Protein AF-A0A7K4FB16-F1 (afdb_monomer_lite)

pLDDT: mean 86.07, std 10.75, range [30.86, 97.06]

Foldseek 3Di:
DPPDDCCVPQQQVQQVPDDWQVDKGKDAWAQDVVVVRATWIKIKHFQAPLRDRHHDTDGMDIDIDRQAVPQLVVQVPPDDDPVFPVQKKKFKAAPQQQTCHIPVPCHRVDRDDFPCVNVCLVDQWDWDWGDDPNKIKIKTWHFDPADPPGHDNRMIIIMIGTDDNPPPPDPPPDDPVVVLVVVLVVLVVVLVVLVVVLVVLLVVLVVLLVVLVVLCVVLVVVPPVSPVSNVVSVVSNVVSVVSVVVSVVVNVVSVVVSVVVVVVSVVVVLVVVQVLQLVLQQVLLQVVQVVVVVVLVVQLVVLLDPLLLCCLPVVDPVSQVSVLVVQLVVCVSVVQFPKKFKFWLCFATSHMNDPVDPDGGCNPPPLSVVVVVDPPDFKDKDWDWDDDPPDTQIKIKIKGFRARNSDPVHDGTIMMITIGRPVVVSVSSLVPSPDDPVFNQAKKKWKAFLVRHTPDIDDHPDDWPCVVVVVVQPPDQWGWDWDDTDPFIKIKTKHFFPHDPPGHRRMMMIMITTD

Structure (mmCIF, N/CA/C/O backbone):
data_AF-A0A7K4FB16-F1
#
_entry.id   AF-A0A7K4FB16-F1
#
loop_
_atom_site.group_PDB
_atom_site.id
_atom_site.type_symbol
_atom_site.label_atom_id
_atom_site.label_alt_id
_atom_site.label_comp_id
_atom_site.label_asym_id
_atom_site.label_entity_id
_atom_site.label_seq_id
_atom_site.pdbx_PDB_ins_code
_atom_site.Cartn_x
_atom_site.Cartn_y
_atom_site.Cartn_z
_atom_site.occupancy
_atom_site.B_iso_or_equiv
_atom_site.auth_seq_id
_atom_site.auth_comp_id
_atom_site.auth_asym_id
_atom_site.auth_atom_id
_atom_site.pdbx_PDB_model_num
ATOM 1 N N . LEU A 1 1 ? -30.052 -12.651 8.207 1.00 77.06 1 LEU A N 1
ATOM 2 C CA . LEU A 1 1 ? -29.324 -13.873 8.640 1.00 77.06 1 LEU A CA 1
ATOM 3 C C . LEU A 1 1 ? -29.879 -14.492 9.932 1.00 77.06 1 LEU A C 1
ATOM 5 O O . LEU A 1 1 ? -29.670 -15.680 10.139 1.00 77.06 1 LEU A O 1
ATOM 9 N N . THR A 1 2 ? -30.580 -13.729 10.778 1.00 86.44 2 THR A N 1
ATOM 10 C CA . THR A 1 2 ? -31.079 -14.144 12.103 1.00 86.44 2 THR A CA 1
ATOM 11 C C . THR A 1 2 ? -31.847 -15.470 12.105 1.00 86.44 2 THR A C 1
ATOM 13 O O . THR A 1 2 ? -32.684 -15.702 11.234 1.00 86.44 2 THR A O 1
ATOM 16 N N . GLY A 1 3 ? -31.566 -16.325 13.096 1.00 85.88 3 GLY A N 1
ATOM 17 C CA . GLY A 1 3 ? -32.262 -17.599 13.323 1.00 85.88 3 GLY A CA 1
ATOM 18 C C . GLY A 1 3 ? -31.822 -18.768 12.432 1.00 85.88 3 GLY A C 1
ATOM 19 O O . GLY A 1 3 ? -32.400 -19.846 12.526 1.00 85.88 3 GLY A O 1
ATOM 20 N N . ARG A 1 4 ? -30.820 -18.581 11.563 1.00 85.69 4 ARG A N 1
ATOM 21 C CA . ARG A 1 4 ? -30.286 -19.640 10.690 1.00 85.69 4 ARG A CA 1
ATOM 22 C C . ARG A 1 4 ? -29.126 -20.384 11.353 1.00 85.69 4 ARG A C 1
ATOM 24 O O . ARG A 1 4 ? -28.373 -19.798 12.125 1.00 85.69 4 ARG A O 1
ATOM 31 N N . ASN A 1 5 ? -28.967 -21.660 11.004 1.00 88.62 5 ASN A N 1
ATOM 32 C CA . ASN A 1 5 ? -27.821 -22.468 11.410 1.00 88.62 5 ASN A CA 1
ATOM 33 C C . ASN A 1 5 ? -26.675 -22.309 10.392 1.00 88.62 5 ASN A C 1
ATOM 35 O O . ASN A 1 5 ? -26.909 -22.407 9.188 1.00 88.62 5 ASN A O 1
ATOM 39 N N . PHE A 1 6 ? -25.464 -22.056 10.888 1.00 89.50 6 PHE A N 1
ATOM 40 C CA . PHE A 1 6 ? -24.240 -21.926 10.095 1.00 89.50 6 PHE A CA 1
ATOM 41 C C . PHE A 1 6 ? -23.129 -22.892 10.537 1.00 89.50 6 PHE A C 1
ATOM 43 O O . PHE A 1 6 ? -21.990 -22.737 10.110 1.00 89.50 6 PHE A O 1
ATOM 50 N N . SER A 1 7 ? -23.433 -23.888 11.376 1.00 90.69 7 SER A N 1
ATOM 51 C CA . SER A 1 7 ? -22.437 -24.820 11.921 1.00 90.69 7 SER A CA 1
ATOM 52 C C . SER A 1 7 ? -21.721 -25.652 10.851 1.00 90.69 7 SER A C 1
ATOM 54 O O . SER A 1 7 ? -20.629 -26.155 11.092 1.00 90.69 7 SER A O 1
ATOM 56 N N . ASP A 1 8 ? -22.358 -25.817 9.688 1.00 90.38 8 ASP A N 1
ATOM 57 C CA . ASP A 1 8 ? -21.861 -26.534 8.512 1.00 90.38 8 ASP A CA 1
ATOM 58 C C . ASP A 1 8 ? -21.022 -25.658 7.568 1.00 90.38 8 ASP A C 1
ATOM 60 O O . ASP A 1 8 ? -20.480 -26.167 6.588 1.00 90.38 8 ASP A O 1
ATOM 64 N N . LYS A 1 9 ? -20.952 -24.338 7.795 1.00 90.56 9 LYS A N 1
ATOM 65 C CA . LYS A 1 9 ? -20.259 -23.443 6.863 1.00 90.56 9 LYS A CA 1
ATOM 66 C C . LYS A 1 9 ? -18.747 -23.519 7.021 1.00 90.56 9 LYS A C 1
ATOM 68 O O . LYS A 1 9 ? -18.275 -23.560 8.158 1.00 90.56 9 LYS A O 1
ATOM 73 N N . PRO A 1 10 ? -17.980 -23.433 5.914 1.00 91.06 10 PRO A N 1
ATOM 74 C CA . PRO A 1 10 ? -16.531 -23.574 5.985 1.00 91.06 10 PRO A CA 1
ATOM 75 C C . PRO A 1 10 ? -15.879 -22.532 6.895 1.00 91.06 10 PRO A C 1
ATOM 77 O O . PRO A 1 10 ? -15.011 -22.896 7.681 1.00 91.06 10 PRO A O 1
ATOM 80 N N . TRP A 1 11 ? -16.340 -21.274 6.888 1.00 91.12 11 TRP A N 1
ATOM 81 C CA . TRP A 1 11 ? -15.855 -20.259 7.834 1.00 91.12 11 TRP A CA 1
ATOM 82 C C . TRP A 1 11 ? -16.125 -20.638 9.300 1.00 91.12 11 TRP A C 1
ATOM 84 O O . TRP A 1 11 ? -15.242 -20.505 10.140 1.00 91.12 11 TRP A O 1
ATOM 94 N N . PHE A 1 12 ? -17.303 -21.183 9.624 1.00 93.38 12 PHE A N 1
ATOM 95 C CA . PHE A 1 12 ? -17.638 -21.574 10.996 1.00 93.38 12 PHE A CA 1
ATOM 96 C C . PHE A 1 12 ? -16.756 -22.734 11.461 1.00 93.38 12 PHE A C 1
ATOM 98 O O . PHE A 1 12 ? -16.162 -22.685 12.538 1.00 93.38 12 PHE A O 1
ATOM 105 N N . THR A 1 13 ? -16.639 -23.773 10.632 1.00 93.56 13 THR A N 1
ATOM 106 C CA . THR A 1 13 ? -15.775 -24.923 10.915 1.00 93.56 13 THR A CA 1
ATOM 107 C C . THR A 1 13 ? -14.305 -24.504 10.993 1.00 93.56 13 THR A C 1
ATOM 109 O O . THR A 1 13 ? -13.585 -24.967 11.875 1.00 93.56 13 THR A O 1
ATOM 112 N N . SER A 1 14 ? -13.865 -23.587 10.125 1.00 91.88 14 SER A N 1
ATOM 113 C CA . SER A 1 14 ? -12.512 -23.022 10.136 1.00 91.88 14 SER A CA 1
ATOM 114 C C . SER A 1 14 ? -12.213 -22.317 11.458 1.00 91.88 14 SER A C 1
ATOM 116 O O . SER A 1 14 ? -11.193 -22.625 12.070 1.00 91.88 14 SER A O 1
ATOM 118 N N . ALA A 1 15 ? -13.120 -21.461 11.947 1.00 93.00 15 ALA A N 1
ATOM 119 C CA . ALA A 1 15 ? -12.976 -20.829 13.256 1.00 93.00 15 ALA A CA 1
ATOM 120 C C . ALA A 1 15 ? -12.945 -21.855 14.391 1.00 93.00 15 ALA A C 1
ATOM 122 O O . ALA A 1 15 ? -12.090 -21.768 15.259 1.00 93.00 15 ALA A O 1
ATOM 123 N N . MET A 1 16 ? -13.831 -22.855 14.395 1.00 93.06 16 MET A N 1
ATOM 124 C CA . MET A 1 16 ? -13.853 -23.869 15.460 1.00 93.06 16 MET A CA 1
ATOM 125 C C . MET A 1 16 ? -12.571 -24.716 15.514 1.00 93.06 16 MET A C 1
ATOM 127 O O . MET A 1 16 ? -12.172 -25.140 16.599 1.00 93.06 16 MET A O 1
ATOM 131 N N . ASN A 1 17 ? -11.909 -24.910 14.372 1.00 92.94 17 ASN A N 1
ATOM 132 C CA . ASN A 1 17 ? -10.675 -25.685 14.245 1.00 92.94 17 ASN A CA 1
ATOM 133 C C . ASN A 1 17 ? -9.395 -24.909 14.600 1.00 92.94 17 ASN A C 1
ATOM 135 O O . ASN A 1 17 ? -8.312 -25.498 14.566 1.00 92.94 17 ASN A O 1
ATOM 139 N N . THR A 1 18 ? -9.478 -23.615 14.929 1.00 90.69 18 THR A N 1
ATOM 140 C CA . THR A 1 18 ? -8.297 -22.857 15.370 1.00 90.69 18 THR A CA 1
ATOM 141 C C . THR A 1 18 ? -7.729 -23.408 16.680 1.00 90.69 18 THR A C 1
ATOM 143 O O . THR A 1 18 ? -8.445 -24.061 17.449 1.00 90.69 18 THR A O 1
ATOM 146 N N . LYS A 1 19 ? -6.437 -23.180 16.955 1.00 83.56 19 LYS A N 1
ATOM 147 C CA . LYS A 1 19 ? -5.761 -23.815 18.099 1.00 83.56 19 LYS A CA 1
ATOM 148 C C . LYS A 1 19 ? -5.986 -23.062 19.404 1.00 83.56 19 LYS A C 1
ATOM 150 O O . LYS A 1 19 ? -6.222 -23.703 20.424 1.00 83.56 19 LYS A O 1
ATOM 155 N N . ASN A 1 20 ? -5.933 -21.735 19.365 1.00 79.50 20 ASN A N 1
ATOM 156 C CA . ASN A 1 20 ? -6.136 -20.859 20.522 1.00 79.50 20 ASN A CA 1
ATOM 157 C C . ASN A 1 20 ? -7.326 -19.899 20.278 1.00 79.50 20 ASN A C 1
ATOM 159 O O . ASN A 1 20 ? -7.962 -19.946 19.219 1.00 79.50 20 ASN A O 1
ATOM 163 N N . GLY A 1 21 ? -7.677 -19.092 21.284 1.00 74.94 21 GLY A N 1
ATOM 164 C CA . GLY A 1 21 ? -8.766 -18.109 21.198 1.00 74.94 21 GLY A CA 1
ATOM 165 C C . GLY A 1 21 ? -8.407 -16.812 20.463 1.00 74.94 21 GLY A C 1
ATOM 166 O O . GLY A 1 21 ? -9.287 -15.989 20.227 1.00 74.94 21 GLY A O 1
ATOM 167 N N . GLU A 1 22 ? -7.136 -16.634 20.097 1.00 76.69 22 GLU A N 1
ATOM 168 C CA . GLU A 1 22 ? -6.610 -15.445 19.408 1.00 76.69 22 GLU A CA 1
ATOM 169 C C . GLU A 1 22 ? -6.481 -15.655 17.886 1.00 76.69 22 GLU A C 1
ATOM 171 O O . GLU A 1 22 ? -6.414 -14.701 17.113 1.00 76.69 22 GLU A O 1
ATOM 176 N N . ASP A 1 23 ? -6.487 -16.910 17.444 1.00 84.00 23 ASP A N 1
ATOM 177 C CA . ASP A 1 23 ? -6.458 -17.320 16.047 1.00 84.00 23 ASP A CA 1
ATOM 178 C C . ASP A 1 23 ? -7.802 -17.040 15.346 1.00 84.00 23 ASP A C 1
ATOM 180 O O . ASP A 1 23 ? -8.890 -17.169 15.920 1.00 84.00 23 ASP A O 1
ATOM 184 N N . TYR A 1 24 ? -7.735 -16.785 14.039 1.00 87.12 24 TYR A N 1
ATOM 185 C CA . TYR A 1 24 ? -8.906 -16.630 13.177 1.00 87.12 24 TYR A CA 1
ATOM 186 C C . TYR A 1 24 ? -8.974 -17.714 12.093 1.00 87.12 24 TYR A C 1
ATOM 188 O O . TYR A 1 24 ? -7.969 -18.197 11.572 1.00 87.12 24 TYR A O 1
ATOM 196 N N . GLY A 1 25 ? -10.200 -18.084 11.735 1.00 86.12 25 GLY A N 1
ATOM 197 C CA . GLY A 1 25 ? -10.534 -18.862 10.551 1.00 86.12 25 GLY A CA 1
ATOM 198 C C . GLY A 1 25 ? -10.956 -17.960 9.393 1.00 86.12 25 GLY A C 1
ATOM 199 O O . GLY A 1 25 ? -11.365 -16.812 9.581 1.00 86.12 25 GLY A O 1
ATOM 200 N N . SER A 1 26 ? -10.895 -18.479 8.172 1.00 86.19 26 SER A N 1
ATOM 201 C CA . SER A 1 26 ? -11.375 -17.760 6.988 1.00 86.19 26 SER A CA 1
ATOM 202 C C . SER A 1 26 ? -11.787 -18.713 5.877 1.00 86.19 26 SER A C 1
ATOM 204 O O . SER A 1 26 ? -11.144 -19.740 5.655 1.00 86.19 26 SER A O 1
ATOM 206 N N . ASP A 1 27 ? -12.803 -18.334 5.109 1.00 87.12 27 ASP A N 1
ATOM 207 C CA . ASP A 1 27 ? -13.211 -19.051 3.894 1.00 87.12 27 ASP A CA 1
ATOM 208 C C . ASP A 1 27 ? -12.594 -18.425 2.630 1.00 87.12 27 ASP A C 1
ATOM 210 O O . ASP A 1 27 ? -11.933 -17.386 2.706 1.00 87.12 27 ASP A O 1
ATOM 214 N N . THR A 1 28 ? -12.710 -19.086 1.482 1.00 88.00 28 THR A N 1
ATOM 215 C CA . THR A 1 28 ? -12.391 -18.498 0.173 1.00 88.00 28 THR A CA 1
ATOM 216 C C . THR A 1 28 ? -13.577 -17.692 -0.365 1.00 88.00 28 THR A C 1
ATOM 218 O O . THR A 1 28 ? -14.669 -17.700 0.213 1.00 88.00 28 THR A O 1
ATOM 221 N N . VAL A 1 29 ? -13.362 -16.975 -1.467 1.00 91.38 29 VAL A N 1
ATOM 222 C CA . VAL A 1 29 ? -14.423 -16.248 -2.167 1.00 91.38 29 VAL A CA 1
ATOM 223 C C . VAL A 1 29 ? -15.459 -17.246 -2.672 1.00 91.38 29 VAL A C 1
ATOM 225 O O . VAL A 1 29 ? -15.127 -18.201 -3.369 1.00 91.38 29 VAL A O 1
ATOM 228 N N . HIS A 1 30 ? -16.721 -17.026 -2.323 1.00 90.25 30 HIS A N 1
ATOM 229 C CA . HIS A 1 30 ? -17.837 -17.866 -2.744 1.00 90.25 30 HIS A CA 1
ATOM 230 C C . HIS A 1 30 ? -19.112 -17.037 -2.883 1.00 90.25 30 HIS A C 1
ATOM 232 O O . HIS A 1 30 ? -19.241 -15.955 -2.307 1.00 90.25 30 HIS A O 1
ATOM 238 N N . LYS A 1 31 ? -20.083 -17.562 -3.633 1.00 90.62 31 LYS A N 1
ATOM 239 C CA . LYS A 1 31 ? -21.438 -17.008 -3.634 1.00 90.62 31 LYS A CA 1
ATOM 240 C C . LYS A 1 31 ? -22.186 -17.450 -2.391 1.00 90.62 31 LYS A C 1
ATOM 242 O O . LYS A 1 31 ? -22.165 -18.629 -2.032 1.00 90.62 31 LYS A O 1
ATOM 247 N N . SER A 1 32 ? -22.873 -16.512 -1.752 1.00 86.38 32 SER A N 1
ATOM 248 C CA . SER A 1 32 ? -23.664 -16.806 -0.564 1.00 86.38 32 SER A CA 1
ATOM 249 C C . SER A 1 32 ? -25.129 -16.407 -0.761 1.00 86.38 32 SER A C 1
ATOM 251 O O . SER A 1 32 ? -25.460 -15.217 -0.760 1.00 86.38 32 SER A O 1
ATOM 253 N N . PRO A 1 33 ? -26.062 -17.381 -0.801 1.00 82.75 33 PRO A N 1
ATOM 254 C CA . PRO A 1 33 ? -27.503 -17.104 -0.834 1.00 82.75 33 PRO A CA 1
ATOM 255 C C . PRO A 1 33 ? -27.990 -16.281 0.367 1.00 82.75 33 PRO A C 1
ATOM 257 O O . PRO A 1 33 ? -29.095 -15.741 0.377 1.00 82.75 33 PRO A O 1
ATOM 260 N N . ALA A 1 34 ? -27.182 -16.209 1.425 1.00 78.50 34 ALA A N 1
ATOM 261 C CA . ALA A 1 34 ? -27.495 -15.484 2.642 1.00 78.50 34 ALA A CA 1
ATOM 262 C C . ALA A 1 34 ? -27.416 -13.950 2.467 1.00 78.50 34 ALA A C 1
ATOM 264 O O . ALA A 1 34 ? -27.992 -13.227 3.282 1.00 78.50 34 ALA A O 1
ATOM 265 N N . ILE A 1 35 ? -26.758 -13.478 1.401 1.00 80.81 35 ILE A N 1
ATOM 266 C CA . ILE A 1 35 ? -26.548 -12.064 1.052 1.00 80.81 35 ILE A CA 1
ATOM 267 C C . ILE A 1 35 ? -26.919 -11.786 -0.417 1.00 80.81 35 ILE A C 1
ATOM 269 O O . ILE A 1 35 ? -26.174 -11.147 -1.149 1.00 80.81 35 ILE A O 1
ATOM 273 N N . ASN A 1 36 ? -28.081 -12.273 -0.856 1.00 84.31 36 ASN A N 1
ATOM 274 C CA . ASN A 1 36 ? -28.592 -12.086 -2.223 1.00 84.31 36 ASN A CA 1
ATOM 275 C C . ASN A 1 36 ? -27.724 -12.723 -3.327 1.00 84.31 36 ASN A C 1
ATOM 277 O O . ASN A 1 36 ? -27.697 -12.219 -4.444 1.00 84.31 36 ASN A O 1
ATOM 281 N N . ASP A 1 37 ? -27.054 -13.840 -3.021 1.00 85.62 37 ASP A N 1
ATOM 282 C CA . ASP A 1 37 ? -26.210 -14.596 -3.966 1.00 85.62 37 ASP A CA 1
ATOM 283 C C . ASP A 1 37 ? -24.993 -13.815 -4.500 1.00 85.62 37 ASP A C 1
ATOM 285 O O . ASP A 1 37 ? -24.435 -14.137 -5.550 1.00 85.62 37 ASP A O 1
ATOM 289 N N . ASP A 1 38 ? -24.560 -12.795 -3.753 1.00 89.69 38 ASP A N 1
ATOM 290 C CA . ASP A 1 38 ? -23.361 -12.021 -4.066 1.00 89.69 38 ASP A CA 1
ATOM 291 C C . ASP A 1 38 ? -22.076 -12.751 -3.630 1.00 89.69 38 ASP A C 1
ATOM 293 O O . ASP A 1 38 ? -22.099 -13.680 -2.807 1.00 89.69 38 ASP A O 1
ATOM 297 N N . PHE A 1 39 ? -20.942 -12.324 -4.190 1.00 92.50 39 PHE A N 1
ATOM 298 C CA . PHE A 1 39 ? -19.626 -12.849 -3.847 1.00 92.50 39 PHE A CA 1
ATOM 299 C C . PHE A 1 39 ? -19.152 -12.282 -2.515 1.00 92.50 39 PHE A C 1
ATOM 301 O O . PHE A 1 39 ? -19.060 -11.067 -2.315 1.00 92.50 39 PHE A O 1
ATOM 308 N N . THR A 1 40 ? -18.785 -13.182 -1.614 1.00 91.81 40 THR A N 1
ATOM 309 C CA . THR A 1 40 ? -18.302 -12.838 -0.285 1.00 91.81 40 THR A CA 1
ATOM 310 C C . THR A 1 40 ? -17.118 -13.683 0.119 1.00 91.81 40 THR A C 1
ATOM 312 O O . THR A 1 40 ? -16.870 -14.762 -0.415 1.00 91.81 40 THR A O 1
ATOM 315 N N . MET A 1 41 ? -16.401 -13.164 1.100 1.00 91.31 41 MET A N 1
ATOM 316 C CA . MET A 1 41 ? -15.412 -13.882 1.871 1.00 91.31 41 MET A CA 1
ATOM 317 C C . MET A 1 41 ? -15.715 -13.616 3.343 1.00 91.31 41 MET A C 1
ATOM 319 O O . MET A 1 41 ? -16.107 -12.505 3.708 1.00 91.31 41 MET A O 1
ATOM 323 N N . VAL A 1 42 ? -15.564 -14.634 4.186 1.00 91.31 42 VAL A N 1
ATOM 324 C CA . VAL A 1 42 ? -15.877 -14.524 5.613 1.00 91.31 42 VAL A CA 1
ATOM 325 C C . VAL A 1 42 ? -14.622 -14.789 6.425 1.00 91.31 42 VAL A C 1
ATOM 327 O O . VAL A 1 42 ? -14.028 -15.863 6.315 1.00 91.31 42 VAL A O 1
ATOM 330 N N . PHE A 1 43 ? -14.252 -13.813 7.251 1.00 91.12 43 PHE A N 1
ATOM 331 C CA . PHE A 1 43 ? -13.309 -14.003 8.350 1.00 91.12 43 PHE A CA 1
ATOM 332 C C . PHE A 1 43 ? -14.083 -14.351 9.606 1.00 91.12 43 PHE A C 1
ATOM 334 O O . PHE A 1 43 ? -15.211 -13.899 9.791 1.00 91.12 43 PHE A O 1
ATOM 341 N N . SER A 1 44 ? -13.503 -15.170 10.470 1.00 93.19 44 SER A N 1
ATOM 342 C CA . SER A 1 44 ? -14.234 -15.680 11.621 1.00 93.19 44 SER A CA 1
ATOM 343 C C . SER A 1 44 ? -13.327 -15.975 12.799 1.00 93.19 44 SER A C 1
ATOM 345 O O . SER A 1 44 ? -12.196 -16.404 12.613 1.00 93.19 44 SER A O 1
ATOM 347 N N . CYS A 1 45 ? -13.827 -15.774 14.011 1.00 92.31 45 CYS A N 1
ATOM 348 C CA . CYS A 1 45 ? -13.102 -16.074 15.241 1.00 92.31 45 CYS A CA 1
ATOM 349 C C . CYS A 1 45 ? -14.041 -16.670 16.290 1.00 92.31 45 CYS A C 1
ATOM 351 O O . CYS A 1 45 ? -15.268 -16.524 16.224 1.00 92.31 45 CYS A O 1
ATOM 353 N N . LYS A 1 46 ? -13.459 -17.370 17.263 1.00 92.88 46 LYS A N 1
ATOM 354 C CA . LYS A 1 46 ? -14.202 -17.902 18.403 1.00 92.88 46 LYS A CA 1
ATOM 355 C C . LYS A 1 46 ? -14.614 -16.755 19.324 1.00 92.88 46 LYS A C 1
ATOM 357 O O . LYS A 1 46 ? -13.848 -15.837 19.589 1.00 92.88 46 LYS A O 1
ATOM 362 N N . LEU A 1 47 ? -15.837 -16.827 19.833 1.00 91.38 47 LEU A N 1
ATOM 363 C CA . LEU A 1 47 ? -16.309 -15.977 20.919 1.00 91.38 47 LEU A CA 1
ATOM 364 C C . LEU A 1 47 ? -16.147 -16.734 22.225 1.00 91.38 47 LEU A C 1
ATOM 366 O O . LEU A 1 47 ? -16.627 -17.862 22.340 1.00 91.38 47 LEU A O 1
ATOM 370 N N . HIS A 1 48 ? -15.521 -16.097 23.204 1.00 89.44 48 HIS A N 1
ATOM 371 C CA . HIS A 1 48 ? -15.256 -16.676 24.514 1.00 89.44 48 HIS A CA 1
ATOM 372 C C . HIS A 1 48 ? -16.043 -15.947 25.609 1.00 89.44 48 HIS A C 1
ATOM 374 O O . HIS A 1 48 ? -16.397 -14.772 25.464 1.00 89.44 48 HIS A O 1
ATOM 380 N N . GLU A 1 49 ? -16.352 -16.646 26.703 1.00 89.75 49 GLU A N 1
ATOM 381 C CA . GLU A 1 49 ? -17.008 -16.040 27.868 1.00 89.75 49 GLU A CA 1
ATOM 382 C C . GLU A 1 49 ? -16.248 -14.801 28.353 1.00 89.75 49 GLU A C 1
ATOM 384 O O . GLU A 1 49 ? -15.022 -14.793 28.424 1.00 89.75 49 GLU A O 1
ATOM 389 N N . SER A 1 50 ? -16.988 -13.742 28.693 1.00 80.12 50 SER A N 1
ATOM 390 C CA . SER A 1 50 ? -16.429 -12.464 29.163 1.00 80.12 50 SER A CA 1
ATOM 391 C C . SER A 1 50 ? -15.443 -11.779 28.199 1.00 80.12 50 SER A C 1
ATOM 393 O O . SER A 1 50 ? -14.800 -10.816 28.600 1.00 80.12 50 SER A O 1
ATOM 395 N N . GLY A 1 51 ? -15.326 -12.237 26.945 1.00 77.50 51 GLY A N 1
ATOM 396 C CA . GLY A 1 51 ? -14.367 -11.696 25.978 1.00 77.50 51 GLY A CA 1
ATOM 397 C C . GLY A 1 51 ? -12.907 -12.080 26.246 1.00 77.50 51 GLY A C 1
ATOM 398 O O . GLY A 1 51 ? -12.023 -11.412 25.721 1.00 77.50 51 GLY A O 1
ATOM 399 N N . ASP A 1 52 ? -12.670 -13.118 27.052 1.00 80.44 52 ASP A N 1
ATOM 400 C CA . ASP A 1 52 ? -11.344 -13.620 27.428 1.00 80.44 52 ASP A CA 1
ATOM 401 C C . ASP A 1 52 ? -10.975 -14.851 26.570 1.00 80.44 52 ASP A C 1
ATOM 403 O O . ASP A 1 52 ? -11.646 -15.881 26.705 1.00 80.44 52 ASP A O 1
ATOM 407 N N . PRO A 1 53 ? -9.946 -14.780 25.699 1.00 82.56 53 PRO A N 1
ATOM 408 C CA . PRO A 1 53 ? -9.551 -15.868 24.792 1.00 82.56 53 PRO A CA 1
ATOM 409 C C . PRO A 1 53 ? -9.227 -17.208 25.472 1.00 82.56 53 PRO A C 1
ATOM 411 O O . PRO A 1 53 ? -9.313 -18.255 24.828 1.00 82.56 53 PRO A O 1
ATOM 414 N N . GLU A 1 54 ? -8.902 -17.203 26.767 1.00 84.44 54 GLU A N 1
ATOM 415 C CA . GLU A 1 54 ? -8.564 -18.411 27.532 1.00 84.44 54 GLU A CA 1
ATOM 416 C C . GLU A 1 54 ? -9.799 -19.108 28.129 1.00 84.44 54 GLU A C 1
ATOM 418 O O . GLU A 1 54 ? -9.726 -20.240 28.619 1.00 84.44 54 GLU A O 1
ATOM 423 N N . LYS A 1 55 ? -10.968 -18.454 28.096 1.00 89.12 55 LYS A N 1
ATOM 424 C CA . LYS A 1 55 ? -12.213 -19.003 28.650 1.00 89.12 55 LYS A CA 1
ATOM 425 C C . LYS A 1 55 ? -12.956 -19.897 27.664 1.00 89.12 55 LYS A C 1
ATOM 427 O O . LYS A 1 55 ? -12.557 -20.125 26.525 1.00 89.12 55 LYS A O 1
ATOM 432 N N . ARG A 1 56 ? -14.085 -20.445 28.115 1.00 93.19 56 ARG A N 1
ATOM 433 C CA . ARG A 1 56 ? -14.936 -21.334 27.322 1.00 93.19 56 ARG A CA 1
ATOM 434 C C . ARG A 1 56 ? -15.465 -20.632 26.068 1.00 93.19 56 ARG A C 1
ATOM 436 O O . ARG A 1 56 ? -15.985 -19.521 26.143 1.00 93.19 56 ARG A O 1
ATOM 443 N N . VAL A 1 57 ? -15.426 -21.337 24.937 1.00 93.44 57 VAL A N 1
ATOM 444 C CA . VAL A 1 57 ? -16.049 -20.900 23.679 1.00 93.44 57 VAL A CA 1
ATOM 445 C C . VAL A 1 57 ? -17.577 -20.929 23.810 1.00 93.44 57 VAL A C 1
ATOM 447 O O . VAL A 1 57 ? -18.164 -21.938 24.213 1.00 93.44 57 VAL A O 1
ATOM 450 N N . ILE A 1 58 ? -18.225 -19.824 23.451 1.00 94.88 58 ILE A N 1
ATOM 451 C CA . ILE A 1 58 ? -19.684 -19.627 23.482 1.00 94.88 58 ILE A CA 1
ATOM 452 C C . ILE A 1 58 ? -20.297 -19.391 22.102 1.00 94.88 58 ILE A C 1
ATOM 454 O O . ILE A 1 58 ? -21.518 -19.429 21.966 1.00 94.88 58 ILE A O 1
ATOM 458 N N . GLY A 1 59 ? -19.479 -19.165 21.076 1.00 93.50 59 GLY A N 1
ATOM 459 C CA . GLY A 1 59 ? -19.960 -18.964 19.715 1.00 93.50 59 GLY A CA 1
ATOM 460 C C . GLY A 1 59 ? -18.840 -18.677 18.726 1.00 93.50 59 GLY A C 1
ATOM 461 O O . GLY A 1 59 ? -17.662 -18.807 19.050 1.00 93.50 59 GLY A O 1
ATOM 462 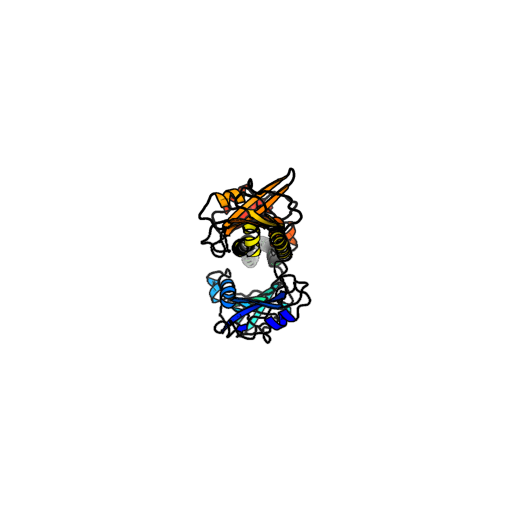N N . VAL A 1 60 ? -19.227 -18.265 17.522 1.00 93.62 60 VAL A N 1
ATOM 463 C CA . VAL A 1 60 ? -18.319 -17.816 16.462 1.00 93.62 60 VAL A CA 1
ATOM 464 C C . VAL A 1 60 ? -18.837 -16.485 15.935 1.00 93.62 60 VAL A C 1
ATOM 466 O O . VAL A 1 60 ? -20.027 -16.357 15.636 1.00 93.62 60 VAL A O 1
ATOM 469 N N . LEU A 1 61 ? -17.946 -15.507 15.814 1.00 91.81 61 LEU A N 1
ATOM 470 C CA . LEU A 1 61 ? -18.209 -14.258 15.113 1.00 91.81 61 LEU A CA 1
ATOM 471 C C . LEU A 1 61 ? -17.717 -14.399 13.675 1.00 91.81 61 LEU A C 1
ATOM 473 O O . LEU A 1 61 ? -16.596 -14.845 13.460 1.00 91.81 61 LEU A O 1
ATOM 477 N N . GLY A 1 62 ? -18.549 -14.028 12.702 1.00 91.88 62 GLY A N 1
ATOM 478 C CA . GLY A 1 62 ? -18.191 -13.998 11.285 1.00 91.88 62 GLY A CA 1
ATOM 479 C C . GLY A 1 62 ? -18.297 -12.581 10.727 1.00 91.88 62 GLY A C 1
ATOM 480 O O . GLY A 1 62 ? -19.385 -12.006 10.717 1.00 91.88 62 GLY A O 1
ATOM 481 N N . ALA A 1 63 ? -17.187 -12.033 10.243 1.00 90.81 63 ALA A N 1
ATOM 482 C CA . ALA A 1 63 ? -17.140 -10.793 9.482 1.00 90.81 63 ALA A CA 1
ATOM 483 C C . ALA A 1 63 ? -17.352 -11.115 7.997 1.00 90.81 63 ALA A C 1
ATOM 485 O O . ALA A 1 63 ? -16.484 -11.686 7.337 1.00 90.81 63 ALA A O 1
ATOM 486 N N . VAL A 1 64 ? -18.541 -10.786 7.490 1.00 90.12 64 VAL A N 1
ATOM 487 C CA . VAL A 1 64 ? -18.950 -11.063 6.107 1.00 90.12 64 VAL A CA 1
ATOM 488 C C . VAL A 1 64 ? -18.540 -9.896 5.221 1.00 90.12 64 VAL A C 1
ATOM 490 O O . VAL A 1 64 ? -19.084 -8.799 5.341 1.00 90.12 64 VAL A O 1
ATOM 493 N N . PHE A 1 65 ? -17.584 -10.133 4.330 1.00 89.12 65 PHE A N 1
ATOM 494 C CA . PHE A 1 65 ? -17.008 -9.096 3.489 1.00 89.12 65 PHE A CA 1
ATOM 495 C C . PHE A 1 65 ? -17.708 -9.027 2.133 1.00 89.12 65 PHE A C 1
ATOM 497 O O . PHE A 1 65 ? -17.938 -10.055 1.486 1.00 89.12 65 PHE A O 1
ATOM 504 N N . LYS A 1 66 ? -18.030 -7.814 1.681 1.00 89.69 66 LYS A N 1
ATOM 505 C CA . LYS A 1 66 ? -18.600 -7.571 0.353 1.00 89.69 66 LYS A CA 1
ATOM 506 C C . LYS A 1 66 ? -17.506 -7.610 -0.710 1.00 89.69 66 LYS A C 1
ATOM 508 O O . LYS A 1 66 ? -17.007 -6.582 -1.164 1.00 89.69 66 LYS A O 1
ATOM 513 N N . TRP A 1 67 ? -17.107 -8.823 -1.070 1.00 91.88 67 TRP A N 1
ATOM 514 C CA . TRP A 1 67 ? -15.921 -9.043 -1.883 1.00 91.88 67 TRP A CA 1
ATOM 515 C C . TRP A 1 67 ? -16.030 -8.412 -3.275 1.00 91.88 67 TRP A C 1
ATOM 517 O O . TRP A 1 67 ? -15.091 -7.740 -3.691 1.00 91.88 67 TRP A O 1
ATOM 527 N N . LYS A 1 68 ? -17.169 -8.562 -3.969 1.00 90.50 68 LYS A N 1
ATOM 528 C CA . LYS A 1 68 ? -17.342 -7.995 -5.318 1.00 90.50 68 LYS A CA 1
ATOM 529 C C . LYS A 1 68 ? -17.162 -6.473 -5.327 1.00 90.50 68 LYS A C 1
ATOM 531 O O . LYS A 1 68 ? -16.369 -5.971 -6.117 1.00 90.50 68 LYS A O 1
ATOM 536 N N . GLU A 1 69 ? -17.876 -5.754 -4.457 1.00 88.62 69 GLU A N 1
ATOM 537 C CA . GLU A 1 69 ? -17.814 -4.284 -4.377 1.00 88.62 69 GLU A CA 1
ATOM 538 C C . GLU A 1 69 ? -16.377 -3.797 -4.120 1.00 88.62 69 GLU A C 1
ATOM 540 O O . GLU A 1 69 ? -15.893 -2.896 -4.804 1.00 88.62 69 GLU A O 1
ATOM 545 N N . PHE A 1 70 ? -15.674 -4.432 -3.178 1.00 89.12 70 PHE A N 1
ATOM 546 C CA . PHE A 1 70 ? -14.304 -4.065 -2.823 1.00 89.12 70 PHE A CA 1
ATOM 547 C C . PHE A 1 70 ? -13.290 -4.408 -3.921 1.00 89.12 70 PHE A C 1
ATOM 549 O O . PHE A 1 70 ? -12.534 -3.546 -4.368 1.00 89.12 70 PHE A O 1
ATOM 556 N N . ALA A 1 71 ? -13.265 -5.666 -4.366 1.00 91.06 71 ALA A N 1
ATOM 557 C CA . ALA A 1 71 ? -12.226 -6.152 -5.262 1.00 91.06 71 ALA A CA 1
ATOM 558 C C . ALA A 1 71 ? -12.331 -5.511 -6.650 1.00 91.06 71 ALA A C 1
ATOM 560 O O . ALA A 1 71 ? -11.314 -5.118 -7.216 1.00 91.06 71 ALA A O 1
ATOM 561 N N . GLN A 1 72 ? -13.548 -5.325 -7.173 1.00 89.81 72 GLN A N 1
ATOM 562 C CA . GLN A 1 72 ? -13.732 -4.737 -8.503 1.00 89.81 72 GLN A CA 1
ATOM 563 C C . GLN A 1 72 ? -13.348 -3.268 -8.562 1.00 89.81 72 GLN A C 1
ATOM 565 O O . GLN A 1 72 ? -12.830 -2.826 -9.584 1.00 89.81 72 GLN A O 1
ATOM 570 N N . ARG A 1 73 ? -13.519 -2.524 -7.465 1.00 88.25 73 ARG A N 1
ATOM 571 C CA . ARG A 1 73 ? -12.987 -1.164 -7.376 1.00 88.25 73 ARG A CA 1
ATOM 572 C C . ARG A 1 73 ? -11.469 -1.158 -7.547 1.00 88.25 73 ARG A C 1
ATOM 574 O O . ARG A 1 73 ? -10.967 -0.423 -8.381 1.00 88.25 73 ARG A O 1
ATOM 581 N N . ILE A 1 74 ? -10.751 -2.034 -6.841 1.00 87.75 74 ILE A N 1
ATOM 582 C CA . ILE A 1 74 ? -9.285 -2.136 -6.953 1.00 87.75 74 ILE A CA 1
ATOM 583 C C . ILE A 1 74 ? -8.861 -2.520 -8.376 1.00 87.75 74 ILE A C 1
ATOM 585 O O . ILE A 1 74 ? -7.929 -1.932 -8.922 1.00 87.75 74 ILE A O 1
ATOM 589 N N . MET A 1 75 ? -9.545 -3.490 -8.990 1.00 90.88 75 MET A N 1
ATOM 590 C CA . MET A 1 75 ? -9.237 -3.912 -10.361 1.00 90.88 75 MET A CA 1
ATOM 591 C C . MET A 1 75 ? -9.445 -2.771 -11.364 1.00 90.88 75 MET A C 1
ATOM 593 O O . MET A 1 75 ? -8.586 -2.543 -12.211 1.00 90.88 75 MET A O 1
ATOM 597 N N . ASN A 1 76 ? -10.541 -2.021 -11.239 1.00 88.31 76 ASN A N 1
ATOM 598 C CA . ASN A 1 76 ? -10.879 -0.930 -12.154 1.00 88.31 76 ASN A CA 1
ATOM 599 C C . ASN A 1 76 ? -10.048 0.342 -11.921 1.00 88.31 76 ASN A C 1
ATOM 601 O O . ASN A 1 76 ? -9.784 1.070 -12.872 1.00 88.31 76 ASN A O 1
ATOM 605 N N . ASP A 1 77 ? -9.601 0.585 -10.687 1.00 85.06 77 ASP A N 1
ATOM 606 C CA . ASP A 1 77 ? -8.744 1.723 -10.325 1.00 85.06 77 ASP A CA 1
ATOM 607 C C . ASP A 1 77 ? -7.250 1.448 -10.604 1.00 85.06 77 ASP A C 1
ATOM 609 O O . ASP A 1 77 ? -6.390 2.283 -10.302 1.00 85.06 77 ASP A O 1
ATOM 613 N N . THR A 1 78 ? -6.914 0.284 -11.180 1.00 87.00 78 THR A N 1
ATOM 614 C CA . THR A 1 78 ? -5.537 -0.036 -11.575 1.00 87.00 78 THR A CA 1
ATOM 615 C C . THR A 1 78 ? -5.056 0.987 -12.614 1.00 87.00 78 THR A C 1
ATOM 617 O O . THR A 1 78 ? -5.700 1.151 -13.652 1.00 87.00 78 THR A O 1
ATOM 620 N N . PRO A 1 79 ? -3.938 1.695 -12.369 1.00 79.50 79 PRO A N 1
ATOM 621 C CA . PRO A 1 79 ? -3.510 2.800 -13.217 1.00 79.50 79 PRO A CA 1
ATOM 622 C C . PRO A 1 79 ? -2.932 2.283 -14.540 1.00 79.50 79 PRO A C 1
ATOM 624 O O . PRO A 1 79 ? -1.755 1.939 -14.617 1.00 79.50 79 PRO A O 1
ATOM 627 N N . LEU A 1 80 ? -3.769 2.257 -15.574 1.00 82.44 80 LEU A N 1
ATOM 628 C CA . LEU A 1 80 ? -3.402 1.942 -16.956 1.00 82.44 80 LEU A CA 1
ATOM 629 C C . LEU A 1 80 ? -3.422 3.213 -17.811 1.00 82.44 80 LEU A C 1
ATOM 631 O O . LEU A 1 80 ? -4.188 4.144 -17.533 1.00 82.44 80 LEU A O 1
ATOM 635 N N . LEU A 1 81 ? -2.599 3.264 -18.861 1.00 78.88 81 LEU A N 1
ATOM 636 C CA . LEU A 1 81 ? -2.705 4.337 -19.850 1.00 78.88 81 LEU A CA 1
ATOM 637 C C . LEU A 1 81 ? -4.018 4.194 -20.640 1.00 78.88 81 LEU A C 1
ATOM 639 O O . LEU A 1 81 ? -4.478 3.071 -20.844 1.00 78.88 81 LEU A O 1
ATOM 643 N N . PRO A 1 82 ? -4.619 5.297 -21.132 1.00 77.94 82 PRO A N 1
ATOM 644 C CA . PRO A 1 82 ? -5.876 5.240 -21.881 1.00 77.94 82 PRO A CA 1
ATOM 645 C C . PRO A 1 82 ? -5.865 4.228 -23.037 1.00 77.94 82 PRO A C 1
ATOM 647 O O . PRO A 1 82 ? -6.813 3.465 -23.185 1.00 77.94 82 PRO A O 1
ATOM 650 N N . ASP A 1 83 ? -4.758 4.156 -23.778 1.00 83.06 83 ASP A N 1
ATOM 651 C CA . ASP A 1 83 ? -4.596 3.251 -24.925 1.00 83.06 83 ASP A CA 1
ATOM 652 C C . ASP A 1 83 ? -4.321 1.787 -24.515 1.00 83.06 83 ASP A C 1
ATOM 654 O O . ASP A 1 83 ? -4.292 0.885 -25.352 1.00 83.06 83 ASP A O 1
ATOM 658 N N . GLU A 1 84 ? -4.103 1.521 -23.224 1.00 86.44 84 GLU A N 1
ATOM 659 C CA . GLU A 1 84 ? -3.862 0.179 -22.685 1.00 86.44 84 GLU A CA 1
ATOM 660 C C . GLU A 1 84 ? -5.120 -0.474 -22.117 1.00 86.44 84 GLU A C 1
ATOM 662 O O . GLU A 1 84 ? -5.166 -1.704 -22.034 1.00 86.44 84 GLU A O 1
ATOM 667 N N . ILE A 1 85 ? -6.125 0.315 -21.723 1.00 86.88 85 ILE A N 1
ATOM 668 C CA . ILE A 1 85 ? -7.312 -0.167 -21.002 1.00 86.88 85 ILE A CA 1
ATOM 669 C C . ILE A 1 85 ? -8.014 -1.283 -21.784 1.00 86.88 85 ILE A C 1
ATOM 671 O O . ILE A 1 85 ? -8.269 -2.354 -21.236 1.00 86.88 85 ILE A O 1
ATOM 675 N N . ASP A 1 86 ? -8.255 -1.077 -23.079 1.00 88.56 86 ASP A N 1
ATOM 676 C CA . ASP A 1 86 ? -9.019 -2.024 -23.901 1.00 88.56 86 ASP A CA 1
ATOM 677 C C . ASP A 1 86 ? -8.259 -3.328 -24.195 1.00 88.56 86 ASP A C 1
ATOM 679 O O . ASP A 1 86 ? -8.874 -4.376 -24.421 1.00 88.56 86 ASP A O 1
ATOM 683 N N . LYS A 1 87 ? -6.921 -3.288 -24.149 1.00 90.75 87 LYS A N 1
ATOM 684 C CA . LYS A 1 87 ? -6.046 -4.445 -24.395 1.00 90.75 87 LYS A CA 1
ATOM 685 C C . LYS A 1 87 ? -5.547 -5.132 -23.127 1.00 90.75 87 LYS A C 1
ATOM 687 O O . LYS A 1 87 ? -4.818 -6.119 -23.221 1.00 90.75 87 LYS A O 1
ATOM 692 N N . THR A 1 88 ? -5.942 -4.649 -21.948 1.00 93.56 88 THR A N 1
ATOM 693 C CA . THR A 1 88 ? -5.440 -5.145 -20.663 1.00 93.56 88 THR A CA 1
ATOM 694 C C . THR A 1 88 ? -6.565 -5.715 -19.804 1.00 93.56 88 THR A C 1
ATOM 696 O O . THR A 1 88 ? -7.615 -5.112 -19.604 1.00 93.56 88 THR A O 1
ATOM 699 N N . ARG A 1 89 ? -6.340 -6.904 -19.248 1.00 94.12 89 ARG A N 1
ATOM 700 C CA . ARG A 1 89 ? -7.192 -7.526 -18.231 1.00 94.12 89 ARG A CA 1
ATOM 701 C C . ARG A 1 89 ? -6.422 -7.598 -16.922 1.00 94.12 89 ARG A C 1
ATOM 703 O O . ARG A 1 89 ? -5.335 -8.166 -16.895 1.00 94.12 89 ARG A O 1
ATOM 710 N N . VAL A 1 90 ? -7.012 -7.088 -15.847 1.00 96.38 90 VAL A N 1
ATOM 711 C CA . VAL A 1 90 ? -6.442 -7.150 -14.496 1.00 96.38 90 VAL A CA 1
ATOM 712 C C . VAL A 1 90 ? -7.310 -8.079 -13.662 1.00 96.38 90 VAL A C 1
ATOM 714 O O . VAL A 1 90 ? -8.538 -7.983 -13.701 1.00 96.38 90 VAL A O 1
ATOM 717 N N . LEU A 1 91 ? -6.692 -9.028 -12.966 1.00 96.31 91 LEU A N 1
ATOM 718 C CA . LEU A 1 91 ? -7.414 -10.018 -12.177 1.00 96.31 91 LEU A CA 1
ATOM 719 C C . LEU A 1 91 ? -6.591 -10.512 -10.985 1.00 96.31 91 LEU A C 1
ATOM 721 O O . LEU A 1 91 ? -5.367 -10.401 -10.968 1.00 96.31 91 LEU A O 1
ATOM 725 N N . ILE A 1 92 ? -7.272 -11.107 -10.008 1.00 95.38 92 ILE A N 1
ATOM 726 C CA . ILE A 1 92 ? -6.657 -11.835 -8.893 1.00 95.38 92 ILE A CA 1
ATOM 727 C C . ILE A 1 92 ? -7.139 -13.283 -8.952 1.00 95.38 92 ILE A C 1
ATOM 729 O O . ILE A 1 92 ? -8.330 -13.528 -9.169 1.00 95.38 92 ILE A O 1
ATOM 733 N N . CYS A 1 93 ? -6.243 -14.238 -8.723 1.00 94.88 93 CYS A N 1
ATOM 734 C CA . CYS A 1 93 ? -6.584 -15.648 -8.556 1.00 94.88 93 CYS A CA 1
ATOM 735 C C . CYS A 1 93 ? -5.933 -16.275 -7.313 1.00 94.88 93 CYS A C 1
ATOM 737 O O . CYS A 1 93 ? -5.001 -15.714 -6.736 1.00 94.88 93 CYS A O 1
ATOM 739 N N . ASP A 1 94 ? -6.440 -17.430 -6.885 1.00 92.19 94 ASP A N 1
ATOM 740 C CA . ASP A 1 94 ? -5.794 -18.267 -5.864 1.00 92.19 94 ASP A CA 1
ATOM 741 C C . ASP A 1 94 ? -4.654 -19.136 -6.453 1.00 92.19 94 ASP A C 1
ATOM 743 O O . ASP A 1 94 ? -4.384 -19.084 -7.656 1.00 92.19 94 ASP A O 1
ATOM 747 N N . ASP A 1 95 ? -3.974 -19.913 -5.599 1.00 90.56 95 ASP A N 1
ATOM 748 C CA . ASP A 1 95 ? -2.847 -20.811 -5.951 1.00 90.56 95 ASP A CA 1
ATOM 749 C C . ASP A 1 95 ? -3.277 -21.901 -6.968 1.00 90.56 95 ASP A C 1
ATOM 751 O O . ASP A 1 95 ? -2.497 -22.351 -7.810 1.00 90.56 95 ASP A O 1
ATOM 755 N N . ASP A 1 96 ? -4.563 -22.277 -6.961 1.00 90.75 96 ASP A N 1
ATOM 756 C CA . ASP A 1 96 ? -5.149 -23.213 -7.929 1.00 90.75 96 ASP A CA 1
ATOM 757 C C . ASP A 1 96 ? -5.468 -22.537 -9.278 1.00 90.75 96 ASP A C 1
ATOM 759 O O . ASP A 1 96 ? -5.691 -23.210 -10.294 1.00 90.75 96 ASP A O 1
ATOM 763 N N . GLY A 1 97 ? -5.443 -21.204 -9.328 1.00 92.38 97 GLY A N 1
ATOM 764 C CA . GLY A 1 97 ? -5.729 -20.376 -10.495 1.00 92.38 97 GLY A CA 1
ATOM 765 C C . GLY A 1 97 ? -7.192 -19.952 -10.622 1.00 92.38 97 GLY A C 1
ATOM 766 O O . GLY A 1 97 ? -7.558 -19.375 -11.647 1.00 92.38 97 GLY A O 1
ATOM 767 N N . ASN A 1 98 ? -8.051 -20.207 -9.635 1.00 94.12 98 ASN A N 1
ATOM 768 C CA . ASN A 1 98 ? -9.444 -19.766 -9.681 1.00 94.12 98 ASN A CA 1
ATOM 769 C C . ASN A 1 98 ? -9.504 -18.244 -9.591 1.00 94.12 98 ASN A C 1
ATOM 771 O O . ASN A 1 98 ? -8.955 -17.641 -8.670 1.00 94.12 98 ASN A O 1
ATOM 775 N N . VAL A 1 99 ? -10.176 -17.617 -10.555 1.00 95.56 99 VAL A N 1
ATOM 776 C CA . VAL A 1 99 ? -10.296 -16.158 -10.609 1.00 95.56 99 VAL A CA 1
ATOM 777 C C . VAL A 1 99 ? -11.231 -15.682 -9.504 1.00 95.56 99 VAL A C 1
ATOM 779 O O . VAL A 1 99 ? -12.411 -16.023 -9.496 1.00 95.56 99 VAL A O 1
ATOM 782 N N . ILE A 1 100 ? -10.716 -14.862 -8.593 1.00 94.12 100 ILE A N 1
ATOM 783 C CA . ILE A 1 100 ? -11.473 -14.301 -7.471 1.00 94.12 100 ILE A CA 1
ATOM 784 C C . ILE A 1 100 ? -11.808 -12.818 -7.668 1.00 94.12 100 ILE A C 1
ATOM 786 O O . ILE A 1 100 ? -12.782 -12.353 -7.093 1.00 94.12 100 ILE A O 1
ATOM 790 N N . ALA A 1 101 ? -11.091 -12.079 -8.514 1.00 95.00 101 ALA A N 1
ATOM 791 C CA . ALA A 1 101 ? -11.435 -10.709 -8.924 1.00 95.00 101 ALA A CA 1
ATOM 792 C C . ALA A 1 101 ? -11.018 -10.490 -10.381 1.00 95.00 101 ALA A C 1
ATOM 794 O O . ALA A 1 101 ? -10.044 -11.106 -10.801 1.00 95.00 101 ALA A O 1
ATOM 795 N N . ASP A 1 102 ? -11.732 -9.671 -11.160 1.00 95.00 102 ASP A N 1
ATOM 796 C CA . ASP A 1 102 ? -11.497 -9.568 -12.610 1.00 95.00 102 ASP A CA 1
ATOM 797 C C . ASP A 1 102 ? -12.155 -8.330 -13.223 1.00 95.00 102 ASP A C 1
ATOM 799 O O . ASP A 1 102 ? -13.372 -8.174 -13.109 1.00 95.00 102 ASP A O 1
ATOM 803 N N . THR A 1 103 ? -11.411 -7.518 -13.981 1.00 93.75 103 THR A N 1
ATOM 804 C CA . THR A 1 103 ? -11.977 -6.373 -14.726 1.00 93.75 103 THR A CA 1
ATOM 805 C C . THR A 1 103 ? -13.074 -6.770 -15.719 1.00 93.75 103 THR A C 1
ATOM 807 O O . THR A 1 103 ? -13.896 -5.938 -16.090 1.00 93.75 103 THR A O 1
ATOM 810 N N . LYS A 1 104 ? -13.149 -8.046 -16.129 1.00 91.38 104 LYS A N 1
ATOM 811 C CA . LYS A 1 104 ? -14.239 -8.577 -16.976 1.00 91.38 104 LYS A CA 1
ATOM 812 C C . LYS A 1 104 ? -15.439 -9.132 -16.197 1.00 91.38 104 LYS A C 1
ATOM 814 O O . LYS A 1 104 ? -16.323 -9.728 -16.806 1.00 91.38 104 LYS A O 1
ATOM 819 N N . GLU A 1 105 ? -15.454 -8.972 -14.875 1.00 90.25 105 GLU A N 1
ATOM 820 C CA . GLU A 1 105 ? -16.481 -9.462 -13.943 1.00 90.25 105 GLU A CA 1
ATOM 821 C C . GLU A 1 105 ? -16.714 -10.984 -13.922 1.00 90.25 105 GLU A C 1
ATOM 823 O O . GLU A 1 105 ? -17.758 -11.442 -13.462 1.00 90.25 105 GLU A O 1
ATOM 828 N N . ARG A 1 106 ? -15.737 -11.799 -14.343 1.00 91.62 106 ARG A N 1
ATOM 829 C CA . ARG A 1 106 ? -15.873 -13.269 -14.417 1.00 91.62 106 ARG A CA 1
ATOM 830 C C . ARG A 1 106 ? -15.378 -13.979 -13.154 1.00 91.62 106 ARG A C 1
ATOM 832 O O . ARG A 1 106 ? -14.524 -14.867 -13.214 1.00 91.62 106 ARG A O 1
ATOM 839 N N . ILE A 1 107 ? -15.892 -13.564 -11.998 1.00 92.56 107 ILE A N 1
ATOM 840 C CA . ILE A 1 107 ? -15.490 -14.092 -10.685 1.00 92.56 107 ILE A CA 1
ATOM 841 C C . ILE A 1 107 ? -15.972 -15.547 -10.536 1.00 92.56 107 ILE A C 1
ATOM 843 O O . ILE A 1 107 ? -17.160 -15.829 -10.670 1.00 92.56 107 ILE A O 1
ATOM 847 N N . LEU A 1 108 ? -15.048 -16.469 -10.249 1.00 92.00 108 LEU A N 1
ATOM 848 C CA . LEU A 1 108 ? -15.243 -17.926 -10.145 1.00 92.00 108 LEU A CA 1
ATOM 849 C C . LEU A 1 108 ? -15.768 -18.617 -11.419 1.00 92.00 108 LEU A C 1
ATOM 851 O O . LEU A 1 108 ? -16.163 -19.780 -11.374 1.00 92.00 108 LEU A O 1
ATOM 855 N N . GLU A 1 109 ? -15.752 -17.938 -12.567 1.00 92.44 109 GLU A N 1
ATOM 856 C CA . GLU A 1 109 ? -16.171 -18.519 -13.853 1.00 92.44 109 GLU A CA 1
ATOM 857 C C . GLU A 1 109 ? -14.996 -19.098 -14.652 1.00 92.44 109 GLU A C 1
ATOM 859 O O . GLU A 1 109 ? -15.193 -19.829 -15.624 1.00 92.44 109 GLU A O 1
ATOM 864 N N . GLN A 1 110 ? -13.763 -18.739 -14.285 1.00 88.44 110 GLN A N 1
ATOM 865 C CA . GLN A 1 110 ? -12.553 -19.126 -15.003 1.00 88.44 110 GLN A CA 1
ATOM 866 C C . GLN A 1 110 ? -11.463 -19.613 -14.052 1.00 88.44 110 GLN A C 1
ATOM 868 O O . GLN A 1 110 ? -11.303 -19.105 -12.942 1.00 88.44 110 GLN A O 1
ATOM 873 N N . ASN A 1 111 ? -10.675 -20.565 -14.545 1.00 92.50 111 ASN A N 1
ATOM 874 C CA . ASN A 1 111 ? -9.430 -20.997 -13.931 1.00 92.50 111 ASN A CA 1
ATOM 875 C C . ASN A 1 111 ? -8.269 -20.628 -14.870 1.00 92.50 111 ASN A C 1
ATOM 877 O O . ASN A 1 111 ? -8.291 -20.937 -16.066 1.00 92.50 111 ASN A O 1
ATOM 881 N N . MET A 1 112 ? -7.288 -19.905 -14.339 1.00 92.06 112 MET A N 1
ATOM 882 C CA . MET A 1 112 ? -6.132 -19.409 -15.068 1.00 92.06 112 MET A CA 1
ATOM 883 C C . MET A 1 112 ? -5.130 -20.539 -15.284 1.00 92.06 112 MET A C 1
ATOM 885 O O . MET A 1 112 ? -4.385 -20.919 -14.381 1.00 92.06 112 MET A O 1
ATOM 889 N N . GLN A 1 113 ? -5.114 -21.050 -16.515 1.00 89.38 113 GLN A N 1
ATOM 890 C CA . GLN A 1 113 ? -4.183 -22.069 -16.992 1.00 89.38 113 GLN A CA 1
ATOM 891 C C . GLN A 1 113 ? -3.454 -21.560 -18.233 1.00 89.38 113 GLN A C 1
ATOM 893 O O . GLN A 1 113 ? -4.085 -21.178 -19.223 1.00 89.38 113 GLN A O 1
ATOM 898 N N . PHE A 1 114 ? -2.124 -21.552 -18.180 1.00 89.88 114 PHE A N 1
ATOM 899 C CA . PHE A 1 114 ? -1.256 -21.184 -19.296 1.00 89.88 114 PHE A CA 1
ATOM 900 C C . PHE A 1 114 ? 0.136 -21.809 -19.138 1.00 89.88 114 PHE A C 1
ATOM 902 O O . PHE A 1 114 ? 0.529 -22.219 -18.045 1.00 89.88 114 PHE A O 1
ATOM 909 N N . SER A 1 115 ? 0.879 -21.900 -20.243 1.00 87.50 115 SER A N 1
ATOM 910 C CA . SER A 1 115 ? 2.235 -22.460 -20.243 1.00 87.50 115 SER A CA 1
ATOM 911 C C . SER A 1 115 ? 3.164 -21.637 -19.346 1.00 87.50 115 SER A C 1
ATOM 913 O O . SER A 1 115 ? 3.186 -20.414 -19.451 1.00 87.50 115 SER A O 1
ATOM 915 N N . GLY A 1 116 ? 3.916 -22.297 -18.462 1.00 87.69 116 GLY A N 1
ATOM 916 C CA . GLY A 1 116 ? 4.831 -21.635 -17.522 1.00 87.69 116 GLY A CA 1
ATOM 917 C C . GLY A 1 116 ? 4.173 -21.058 -16.262 1.00 87.69 116 GLY A C 1
ATOM 918 O O . GLY A 1 116 ? 4.877 -20.490 -15.429 1.00 87.69 116 GLY A O 1
ATOM 919 N N . ARG A 1 117 ? 2.854 -21.229 -16.066 1.00 92.81 117 ARG A N 1
ATOM 920 C CA . ARG A 1 117 ? 2.139 -20.727 -14.878 1.00 92.81 117 ARG A CA 1
ATOM 921 C C . ARG A 1 117 ? 2.774 -21.187 -13.570 1.00 92.81 117 ARG A C 1
ATOM 923 O O . ARG A 1 117 ? 3.047 -20.360 -12.712 1.00 92.81 117 ARG A O 1
ATOM 930 N N . ASP A 1 118 ? 3.025 -22.484 -13.421 1.00 91.56 118 ASP A N 1
ATOM 931 C CA . ASP A 1 118 ? 3.513 -23.037 -12.152 1.00 91.56 118 ASP A CA 1
ATOM 932 C C . ASP A 1 118 ? 4.948 -22.590 -11.831 1.00 91.56 118 ASP A C 1
ATOM 934 O O . ASP A 1 118 ? 5.341 -22.543 -10.669 1.00 91.56 118 ASP A O 1
ATOM 938 N N . GLU A 1 119 ? 5.748 -22.249 -12.844 1.00 91.44 119 GLU A N 1
ATOM 939 C CA . GLU A 1 119 ? 7.064 -21.636 -12.637 1.00 91.44 119 GLU A CA 1
ATOM 940 C C . GLU A 1 119 ? 6.944 -20.160 -12.268 1.00 91.44 119 GLU A C 1
ATOM 942 O O . GLU A 1 119 ? 7.678 -19.686 -11.401 1.00 91.44 119 GLU A O 1
ATOM 947 N N . LEU A 1 120 ? 6.000 -19.446 -12.886 1.00 92.56 120 LEU A N 1
ATOM 948 C CA . LEU A 1 120 ? 5.715 -18.051 -12.576 1.00 92.56 120 LEU A CA 1
ATOM 949 C C . LEU A 1 120 ? 5.179 -17.900 -11.144 1.00 92.56 120 LEU A C 1
ATOM 951 O O . LEU A 1 120 ? 5.688 -17.084 -10.387 1.00 92.56 120 LEU A O 1
ATOM 955 N N . PHE A 1 121 ? 4.234 -18.750 -10.736 1.00 93.56 121 PHE A N 1
ATOM 956 C CA . PHE A 1 121 ? 3.585 -18.706 -9.420 1.00 93.56 121 PHE A CA 1
ATOM 957 C C . PHE A 1 121 ? 4.529 -19.080 -8.266 1.00 93.56 121 PHE A C 1
ATOM 959 O O . PHE A 1 121 ? 4.246 -18.748 -7.118 1.00 93.56 121 PHE A O 1
ATOM 966 N N . LYS A 1 122 ? 5.670 -19.726 -8.551 1.00 91.81 122 LYS A N 1
ATOM 967 C CA . LYS A 1 122 ? 6.734 -19.968 -7.560 1.00 91.81 122 LYS A CA 1
ATOM 968 C C . LYS A 1 122 ? 7.547 -18.718 -7.225 1.00 91.81 122 LYS A C 1
ATOM 970 O O . LYS A 1 122 ? 8.251 -18.724 -6.218 1.00 91.81 122 LYS A O 1
ATOM 975 N N . LYS A 1 123 ? 7.514 -17.691 -8.075 1.00 90.00 123 LYS A N 1
ATOM 976 C CA . LYS A 1 123 ? 8.233 -16.431 -7.858 1.00 90.00 123 LYS A CA 1
ATOM 977 C C . LYS A 1 123 ? 7.352 -15.475 -7.057 1.00 90.00 123 LYS A C 1
ATOM 979 O O . LYS A 1 123 ? 6.134 -15.581 -7.091 1.00 90.00 123 LYS A O 1
ATOM 984 N N . GLU A 1 124 ? 7.950 -14.519 -6.352 1.00 88.19 124 GLU A N 1
ATOM 985 C CA . GLU A 1 124 ? 7.177 -13.442 -5.711 1.00 88.19 124 GLU A CA 1
ATOM 986 C C . GLU A 1 124 ? 6.611 -12.466 -6.743 1.00 88.19 124 GLU A C 1
ATOM 988 O O . GLU A 1 124 ? 5.525 -11.926 -6.574 1.00 88.19 124 GLU A O 1
ATOM 993 N N . GLN A 1 125 ? 7.340 -12.261 -7.833 1.00 89.75 125 GLN A N 1
ATOM 994 C CA . GLN A 1 125 ? 6.934 -11.438 -8.956 1.00 89.75 125 GLN A CA 1
ATOM 995 C C . GLN A 1 125 ? 7.636 -11.920 -10.220 1.00 89.75 125 GLN A C 1
ATOM 997 O O . GLN A 1 125 ? 8.718 -12.517 -10.171 1.00 89.75 125 GLN A O 1
ATOM 1002 N N . GLY A 1 126 ? 7.040 -11.638 -11.368 1.00 89.38 126 GLY A N 1
ATOM 1003 C CA . GLY A 1 126 ? 7.640 -11.948 -12.652 1.00 89.38 126 GLY A CA 1
ATOM 1004 C C . GLY A 1 126 ? 6.687 -11.680 -13.798 1.00 89.38 126 GLY A C 1
ATOM 1005 O O . GLY A 1 126 ? 5.608 -11.117 -13.628 1.00 89.38 126 GLY A O 1
ATOM 1006 N N . PHE A 1 127 ? 7.082 -12.121 -14.982 1.00 92.75 127 PHE A N 1
ATOM 1007 C CA . PHE A 1 127 ? 6.208 -12.119 -16.139 1.00 92.75 127 PHE A CA 1
ATOM 1008 C C . PHE A 1 127 ? 6.442 -13.369 -16.986 1.00 92.75 127 PHE A C 1
ATOM 1010 O O . PHE A 1 127 ? 7.474 -14.033 -16.868 1.00 92.75 127 PHE A O 1
ATOM 1017 N N . ALA A 1 128 ? 5.472 -13.682 -17.835 1.00 90.69 128 ALA A N 1
ATOM 1018 C CA . ALA A 1 128 ? 5.571 -14.689 -18.877 1.00 90.69 128 ALA A CA 1
ATOM 1019 C C . ALA A 1 128 ? 4.936 -14.152 -20.161 1.00 90.69 128 ALA A C 1
ATOM 1021 O O . ALA A 1 128 ? 3.924 -13.452 -20.118 1.00 90.69 128 ALA A O 1
ATOM 1022 N N . ILE A 1 129 ? 5.510 -14.504 -21.307 1.00 90.12 129 ILE A N 1
ATOM 1023 C CA . ILE A 1 129 ? 4.894 -14.259 -22.609 1.00 90.12 129 ILE A CA 1
ATOM 1024 C C . ILE A 1 129 ? 4.213 -15.553 -23.037 1.00 90.12 129 ILE A C 1
ATOM 1026 O O . ILE A 1 129 ? 4.852 -16.600 -23.134 1.00 90.12 129 ILE A O 1
ATOM 1030 N N . ILE A 1 130 ? 2.906 -15.485 -23.274 1.00 89.44 130 ILE A N 1
ATOM 1031 C CA . ILE A 1 130 ? 2.116 -16.625 -23.734 1.00 89.44 130 ILE A CA 1
ATOM 1032 C C . ILE A 1 130 ? 1.670 -16.382 -25.170 1.00 89.44 130 ILE A C 1
ATOM 1034 O O . ILE A 1 130 ? 1.187 -15.305 -25.510 1.00 89.44 130 ILE A O 1
ATOM 1038 N N . GLU A 1 131 ? 1.806 -17.393 -26.018 1.00 84.12 131 GLU A N 1
ATOM 1039 C CA . GLU A 1 131 ? 1.358 -17.335 -27.405 1.00 84.12 131 GLU A CA 1
ATOM 1040 C C . GLU A 1 131 ? 0.161 -18.265 -27.594 1.00 84.12 131 GLU A C 1
ATOM 1042 O O . GLU A 1 131 ? 0.203 -19.448 -27.241 1.00 84.12 131 GLU A O 1
ATOM 1047 N N . LYS A 1 132 ? -0.940 -17.727 -28.127 1.00 75.19 132 LYS A N 1
ATOM 1048 C CA . LYS A 1 132 ? -2.137 -18.508 -28.441 1.00 75.19 132 LYS A CA 1
ATOM 1049 C C . LYS A 1 132 ? -2.750 -18.010 -29.742 1.00 75.19 132 LYS A C 1
ATOM 1051 O O . LYS A 1 132 ? -3.178 -16.866 -29.827 1.00 75.19 132 LYS A O 1
ATOM 1056 N N . ASN A 1 133 ? -2.858 -18.900 -30.730 1.00 70.69 133 ASN A N 1
ATOM 1057 C CA . ASN A 1 133 ? -3.426 -18.603 -32.050 1.00 70.69 133 ASN A CA 1
ATOM 1058 C C . ASN A 1 133 ? -2.751 -17.400 -32.739 1.00 70.69 133 ASN A C 1
ATOM 1060 O O . ASN A 1 133 ? -3.453 -16.527 -33.233 1.00 70.69 133 ASN A O 1
ATOM 1064 N N . PHE A 1 134 ? -1.413 -17.348 -32.740 1.00 70.56 134 PHE A N 1
ATOM 1065 C CA . PHE A 1 134 ? -0.598 -16.247 -33.289 1.00 70.56 134 PHE A CA 1
ATOM 1066 C C . PHE A 1 134 ? -0.715 -14.901 -32.561 1.00 70.56 134 PHE A C 1
ATOM 1068 O O . PHE A 1 134 ? 0.013 -13.978 -32.893 1.00 70.56 134 PHE A O 1
ATOM 1075 N N . HIS A 1 135 ? -1.551 -14.798 -31.526 1.00 80.56 135 HIS A N 1
ATOM 1076 C CA . HIS A 1 135 ? -1.587 -13.631 -30.654 1.00 80.56 135 HIS A CA 1
ATOM 1077 C C . HIS A 1 135 ? -0.714 -13.869 -29.428 1.00 80.56 135 HIS A C 1
ATOM 1079 O O . HIS A 1 135 ? -0.900 -14.848 -28.690 1.00 80.56 135 HIS A O 1
ATOM 1085 N N . LYS A 1 136 ? 0.227 -12.956 -29.195 1.00 88.12 136 LYS A N 1
ATOM 1086 C CA . LYS A 1 136 ? 1.059 -12.962 -27.996 1.00 88.12 136 LYS A CA 1
ATOM 1087 C C . LYS A 1 136 ? 0.414 -12.113 -26.907 1.00 88.12 136 LYS A C 1
ATOM 1089 O O . LYS A 1 136 ? -0.123 -11.040 -27.170 1.00 88.12 136 LYS A O 1
ATOM 1094 N N . LYS A 1 137 ? 0.484 -12.593 -25.670 1.00 90.88 137 LYS A N 1
ATOM 1095 C CA . LYS A 1 137 ? 0.043 -11.858 -24.485 1.00 90.88 137 LYS A CA 1
ATOM 1096 C C . LYS A 1 137 ? 1.165 -11.808 -23.467 1.00 90.88 137 LYS A C 1
ATOM 1098 O O . LYS A 1 137 ? 1.811 -12.825 -23.211 1.00 90.88 137 LYS A O 1
ATOM 1103 N N . LEU A 1 138 ? 1.350 -10.644 -22.864 1.00 92.44 138 LEU A N 1
ATOM 1104 C CA . LEU A 1 138 ? 2.198 -10.470 -21.697 1.00 92.44 138 LEU A CA 1
ATOM 1105 C C . LEU A 1 138 ? 1.366 -10.752 -20.447 1.00 92.44 138 LEU A C 1
ATOM 1107 O O . LEU A 1 138 ? 0.314 -10.148 -20.256 1.00 92.44 138 LEU A O 1
ATOM 1111 N N . VAL A 1 139 ? 1.830 -11.669 -19.604 1.00 94.44 139 VAL A N 1
ATOM 1112 C CA . VAL A 1 139 ? 1.236 -11.981 -18.302 1.00 94.44 139 VAL A CA 1
ATOM 1113 C C . VAL A 1 139 ? 2.212 -11.543 -17.225 1.00 94.44 139 VAL A C 1
ATOM 1115 O O . VAL A 1 139 ? 3.203 -12.224 -16.978 1.00 94.44 139 VAL A O 1
ATOM 1118 N N . CYS A 1 140 ? 1.932 -10.422 -16.575 1.00 94.38 140 CYS A N 1
ATOM 1119 C CA . CYS A 1 140 ? 2.650 -9.982 -15.386 1.00 94.38 140 CYS A CA 1
ATOM 1120 C C . CYS A 1 140 ? 2.018 -10.607 -14.142 1.00 94.38 140 CYS A C 1
ATOM 1122 O O . CYS A 1 140 ? 0.797 -10.757 -14.071 1.00 94.38 140 CYS A O 1
ATOM 1124 N N . HIS A 1 141 ? 2.848 -10.953 -13.165 1.00 94.19 141 HIS A N 1
ATOM 1125 C CA . HIS A 1 141 ? 2.460 -11.653 -11.949 1.00 94.19 141 HIS A CA 1
ATOM 1126 C C . HIS A 1 141 ? 3.115 -11.033 -10.716 1.00 94.19 141 HIS A C 1
ATOM 1128 O O . HIS A 1 141 ? 4.297 -10.684 -10.739 1.00 94.19 141 HIS A O 1
ATOM 1134 N N . ALA A 1 142 ? 2.339 -10.948 -9.636 1.00 92.75 142 ALA A N 1
ATOM 1135 C CA . ALA A 1 142 ? 2.835 -10.708 -8.288 1.00 92.75 142 ALA A CA 1
ATOM 1136 C C . ALA A 1 142 ? 2.066 -11.565 -7.271 1.00 92.75 142 ALA A C 1
ATOM 1138 O O . ALA A 1 142 ? 0.836 -11.655 -7.312 1.00 92.75 142 ALA A O 1
ATOM 1139 N N . LEU A 1 143 ? 2.788 -12.198 -6.352 1.00 92.12 143 LEU A N 1
ATOM 1140 C CA . LEU A 1 143 ? 2.251 -12.906 -5.197 1.00 92.12 143 LEU A CA 1
ATOM 1141 C C . LEU A 1 143 ? 1.949 -11.897 -4.086 1.00 92.12 143 LEU A C 1
ATOM 1143 O O . LEU A 1 143 ? 2.765 -11.034 -3.778 1.00 92.12 143 LEU A O 1
ATOM 1147 N N . SER A 1 144 ? 0.782 -12.013 -3.459 1.00 89.81 144 SER A N 1
ATOM 1148 C CA . SER A 1 144 ? 0.402 -11.159 -2.338 1.00 89.81 144 SER A CA 1
ATOM 1149 C C . SER A 1 144 ? 1.308 -11.435 -1.125 1.00 89.81 144 SER A C 1
ATOM 1151 O O . SER A 1 144 ? 1.246 -12.542 -0.577 1.00 89.81 144 SER A O 1
ATOM 1153 N N . PRO A 1 145 ? 2.096 -10.450 -0.650 1.00 81.25 145 PRO A N 1
ATOM 1154 C CA . PRO A 1 145 ? 3.037 -10.650 0.456 1.00 81.25 145 PRO A CA 1
ATOM 1155 C C . PRO A 1 145 ? 2.350 -10.720 1.832 1.00 81.25 145 PRO A C 1
ATOM 1157 O O . PRO A 1 145 ? 2.964 -11.131 2.814 1.00 81.25 145 PRO A O 1
ATOM 1160 N N . GLY A 1 146 ? 1.065 -10.353 1.915 1.00 81.12 146 GLY A N 1
ATOM 1161 C CA . GLY A 1 146 ? 0.398 -10.070 3.188 1.00 81.12 146 GLY A CA 1
ATOM 1162 C C . GLY A 1 146 ? 0.708 -8.658 3.703 1.00 81.12 146 GLY A C 1
ATOM 1163 O O . GLY A 1 146 ? 1.462 -7.917 3.079 1.00 81.12 146 GLY A O 1
ATOM 1164 N N . PHE A 1 147 ? 0.090 -8.265 4.818 1.00 74.19 147 PHE A N 1
ATOM 1165 C CA . PHE A 1 147 ? 0.261 -6.935 5.419 1.00 74.19 147 PHE A CA 1
ATOM 1166 C C . PHE A 1 147 ? -0.044 -6.974 6.924 1.00 74.19 147 PHE A C 1
ATOM 1168 O O . PHE A 1 147 ? -0.943 -7.702 7.327 1.00 74.19 147 PHE A O 1
ATOM 1175 N N . GLU A 1 148 ? 0.704 -6.239 7.758 1.00 65.06 148 GLU A N 1
ATOM 1176 C CA . GLU A 1 148 ? 0.472 -6.121 9.219 1.00 65.06 148 GLU A CA 1
ATOM 1177 C C . GLU A 1 148 ? 0.144 -7.454 9.940 1.00 65.06 148 GLU A C 1
ATOM 1179 O O . GLU A 1 148 ? -0.799 -7.566 10.713 1.00 65.06 148 GLU A O 1
ATOM 1184 N N . GLY A 1 149 ? 0.915 -8.515 9.669 1.00 62.56 149 GLY A N 1
ATOM 1185 C CA . GLY A 1 149 ? 0.723 -9.833 10.297 1.00 62.56 149 GLY A CA 1
ATOM 1186 C C . GLY A 1 149 ? -0.363 -10.711 9.656 1.00 62.56 149 GLY A C 1
ATOM 1187 O O . GLY A 1 149 ? -0.369 -11.926 9.881 1.00 62.56 149 GLY A O 1
ATOM 1188 N N . TYR A 1 150 ? -1.211 -10.156 8.783 1.00 72.56 150 TYR A N 1
ATOM 1189 C CA . TYR A 1 150 ? -2.064 -10.942 7.895 1.00 72.56 150 TYR A CA 1
ATOM 1190 C C . TYR A 1 150 ? -1.210 -11.640 6.836 1.00 72.56 150 TYR A C 1
ATOM 1192 O O . TYR A 1 150 ? -0.513 -11.001 6.046 1.00 72.56 150 TYR A O 1
ATOM 1200 N N . ARG A 1 151 ? -1.290 -12.972 6.794 1.00 67.50 151 ARG A N 1
ATOM 1201 C CA . ARG A 1 151 ? -0.679 -13.781 5.736 1.00 67.50 151 ARG A CA 1
ATOM 1202 C C . ARG A 1 151 ? -1.722 -14.018 4.656 1.00 67.50 151 ARG A C 1
ATOM 1204 O O . ARG A 1 151 ? -2.768 -14.603 4.931 1.00 67.50 151 ARG A O 1
ATOM 1211 N N . SER A 1 152 ? -1.438 -13.571 3.436 1.00 67.25 152 SER A N 1
ATOM 1212 C CA . SER A 1 152 ? -2.342 -13.803 2.311 1.00 67.25 152 SER A CA 1
ATOM 1213 C C . SER A 1 152 ? -2.534 -15.309 2.076 1.00 67.25 152 SER A C 1
ATOM 1215 O O . SER A 1 152 ? -1.642 -16.118 2.350 1.00 67.25 152 SER A O 1
ATOM 1217 N N . LYS A 1 153 ? -3.683 -15.706 1.516 1.00 68.44 153 LYS A N 1
ATOM 1218 C CA . LYS A 1 153 ? -3.950 -17.094 1.091 1.00 68.44 153 LYS A CA 1
ATOM 1219 C C . LYS A 1 153 ? -3.186 -17.483 -0.186 1.00 68.44 153 LYS A C 1
ATOM 1221 O O . LYS A 1 153 ? -3.712 -18.241 -0.993 1.00 68.44 153 LYS A O 1
ATOM 1226 N N . LYS A 1 154 ? -1.974 -16.945 -0.381 1.00 83.69 154 LYS A N 1
ATOM 1227 C CA . LYS A 1 154 ? -1.212 -17.016 -1.635 1.00 83.69 154 LYS A CA 1
ATOM 1228 C C . LYS A 1 154 ? -2.053 -16.565 -2.828 1.00 83.69 154 LYS A C 1
ATOM 1230 O O . LYS A 1 154 ? -2.335 -17.318 -3.751 1.00 83.69 154 LYS A O 1
ATOM 1235 N N . TRP A 1 155 ? -2.540 -15.334 -2.767 1.00 91.75 155 TRP A N 1
ATOM 1236 C CA . TRP A 1 155 ? -3.242 -14.755 -3.906 1.00 91.75 155 TRP A CA 1
ATOM 1237 C C . TRP A 1 155 ? -2.253 -14.212 -4.923 1.00 91.75 155 TRP A C 1
ATOM 1239 O O . TRP A 1 155 ? -1.258 -13.592 -4.555 1.00 91.75 155 TRP A O 1
ATOM 1249 N N . HIS A 1 156 ? -2.561 -14.417 -6.194 1.00 94.19 156 HIS A N 1
ATOM 1250 C CA . HIS A 1 156 ? -1.755 -13.999 -7.327 1.00 94.19 156 HIS A CA 1
ATOM 1251 C C . HIS A 1 156 ? -2.488 -12.871 -8.048 1.00 94.19 156 HIS A C 1
ATOM 1253 O O . HIS A 1 156 ? -3.605 -13.061 -8.530 1.00 94.19 156 HIS A O 1
ATOM 1259 N N . SER A 1 157 ? -1.869 -11.696 -8.118 1.00 95.06 157 SER A N 1
ATOM 1260 C CA . SER A 1 157 ? -2.301 -10.617 -9.003 1.00 95.06 157 SER A CA 1
ATOM 1261 C C . SER A 1 157 ? -1.744 -10.878 -10.396 1.00 95.06 157 SER A C 1
ATOM 1263 O O . SER A 1 157 ? -0.548 -11.153 -10.531 1.00 95.06 157 SER A O 1
ATOM 1265 N N . LEU A 1 158 ? -2.600 -10.810 -11.415 1.00 95.88 158 LEU A N 1
ATOM 1266 C CA . LEU A 1 158 ? -2.230 -10.981 -12.813 1.00 95.88 158 LEU A CA 1
ATOM 1267 C C . LEU A 1 158 ? -2.696 -9.784 -13.643 1.00 95.88 158 LEU A C 1
ATOM 1269 O O . LEU A 1 158 ? -3.873 -9.418 -13.626 1.00 95.88 158 LEU A O 1
ATOM 1273 N N . ILE A 1 159 ? -1.776 -9.225 -14.427 1.00 95.38 159 ILE A N 1
ATOM 1274 C CA . ILE A 1 159 ? -2.074 -8.235 -15.467 1.00 95.38 159 ILE A CA 1
ATOM 1275 C C . ILE A 1 159 ? -1.750 -8.883 -16.806 1.00 95.38 159 ILE A C 1
ATOM 1277 O O . ILE A 1 159 ? -0.615 -9.288 -17.047 1.00 95.38 159 ILE A O 1
ATOM 1281 N N . ILE A 1 160 ? -2.762 -9.021 -17.656 1.00 94.00 160 ILE A N 1
ATOM 1282 C CA . ILE A 1 160 ? -2.665 -9.704 -18.942 1.00 94.00 160 ILE A CA 1
ATOM 1283 C C . ILE A 1 160 ? -2.923 -8.687 -20.039 1.00 94.00 160 ILE A C 1
ATOM 1285 O O . ILE A 1 160 ? -4.051 -8.212 -20.167 1.00 94.00 160 ILE A O 1
ATOM 1289 N N . GLN A 1 161 ? -1.905 -8.385 -20.832 1.00 92.31 161 GLN A N 1
ATOM 1290 C CA . GLN A 1 161 ? -1.985 -7.409 -21.911 1.00 92.31 161 GLN A CA 1
ATOM 1291 C C . GLN A 1 161 ? -1.776 -8.086 -23.267 1.00 92.31 161 GLN A C 1
ATOM 1293 O O . GLN A 1 161 ? -0.855 -8.891 -23.431 1.00 92.31 161 GLN A O 1
ATOM 1298 N N . ASP A 1 162 ? -2.640 -7.775 -24.230 1.00 90.31 162 ASP A N 1
ATOM 1299 C CA . ASP A 1 162 ? -2.453 -8.185 -25.621 1.00 90.31 162 ASP A CA 1
ATOM 1300 C C . ASP A 1 162 ? -1.297 -7.384 -26.238 1.00 90.31 162 ASP A C 1
ATOM 1302 O O . ASP A 1 162 ? -1.236 -6.160 -26.102 1.00 90.31 162 ASP A O 1
ATOM 1306 N N . MET A 1 163 ? -0.355 -8.083 -26.877 1.00 83.69 163 MET A N 1
ATOM 1307 C CA . MET A 1 163 ? 0.785 -7.453 -27.542 1.00 83.69 163 MET A CA 1
ATOM 1308 C C . MET A 1 163 ? 0.468 -7.236 -29.020 1.00 83.69 163 MET A C 1
ATOM 1310 O O . MET A 1 163 ? -0.034 -8.140 -29.688 1.00 83.69 163 MET A O 1
ATOM 1314 N N . ASP A 1 164 ? 0.765 -6.038 -29.518 1.00 74.62 164 ASP A N 1
ATOM 1315 C CA . ASP A 1 164 ? 0.589 -5.685 -30.926 1.00 74.62 164 ASP A CA 1
ATOM 1316 C C . ASP A 1 164 ? 1.578 -6.496 -31.795 1.00 74.62 164 ASP A C 1
ATOM 1318 O O . ASP A 1 164 ? 2.743 -6.652 -31.414 1.00 74.62 164 ASP A O 1
ATOM 1322 N N . ASP A 1 165 ? 1.138 -7.013 -32.952 1.00 58.38 165 ASP A N 1
ATOM 1323 C CA . ASP A 1 165 ? 1.914 -7.943 -33.805 1.00 58.38 165 ASP A CA 1
ATOM 1324 C C . ASP A 1 165 ? 3.288 -7.388 -34.256 1.00 58.38 165 ASP A C 1
ATOM 1326 O O . ASP A 1 165 ? 4.208 -8.160 -34.533 1.00 58.38 165 ASP A O 1
ATOM 1330 N N . ASP A 1 166 ? 3.471 -6.061 -34.263 1.00 51.41 166 ASP A N 1
ATOM 1331 C CA . ASP A 1 166 ? 4.735 -5.391 -34.617 1.00 51.41 166 ASP A CA 1
ATOM 1332 C C . ASP A 1 166 ? 5.775 -5.355 -33.477 1.00 51.41 166 ASP A C 1
ATOM 1334 O O . ASP A 1 166 ? 6.928 -4.961 -33.681 1.00 51.41 166 ASP A O 1
ATOM 1338 N N . SER A 1 167 ? 5.413 -5.798 -32.270 1.00 47.19 167 SER A N 1
ATOM 1339 C CA . SER A 1 167 ? 6.325 -5.862 -31.123 1.00 47.19 167 SER A CA 1
ATOM 1340 C C . SER A 1 167 ? 7.181 -7.135 -31.159 1.00 47.19 167 SER A C 1
ATOM 1342 O O . SER A 1 167 ? 7.000 -8.087 -30.396 1.00 47.19 167 SER A O 1
ATOM 1344 N N . GLN A 1 168 ? 8.178 -7.163 -32.050 1.00 41.38 168 GLN A N 1
ATOM 1345 C CA . GLN A 1 168 ? 9.289 -8.116 -31.950 1.00 41.38 168 GLN A CA 1
ATOM 1346 C C . GLN A 1 168 ? 10.175 -7.765 -30.745 1.00 41.38 168 GLN A C 1
ATOM 1348 O O . GLN A 1 168 ? 11.292 -7.271 -30.883 1.00 41.38 168 GLN A O 1
ATOM 1353 N N . ILE A 1 169 ? 9.678 -8.019 -29.536 1.00 46.53 169 ILE A N 1
ATOM 1354 C CA . ILE A 1 169 ? 10.523 -8.077 -28.348 1.00 46.53 169 ILE A CA 1
ATOM 1355 C C . ILE A 1 169 ? 11.232 -9.429 -28.414 1.00 46.53 169 ILE A C 1
ATOM 1357 O O . ILE A 1 169 ? 10.636 -10.478 -28.160 1.00 46.53 169 ILE A O 1
ATOM 1361 N N . HIS A 1 170 ? 12.497 -9.408 -28.837 1.00 43.28 170 HIS A N 1
ATOM 1362 C CA . HIS A 1 170 ? 13.407 -10.517 -28.580 1.00 43.28 170 HIS A CA 1
ATOM 1363 C C . HIS A 1 170 ? 13.437 -10.780 -27.072 1.00 43.28 170 HIS A C 1
ATOM 1365 O O . HIS A 1 170 ? 13.397 -9.845 -26.277 1.00 43.28 170 HIS A O 1
ATOM 1371 N N . ASP A 1 171 ? 13.470 -12.056 -26.706 1.00 38.41 171 ASP A N 1
ATOM 1372 C CA . ASP A 1 171 ? 13.443 -12.564 -25.338 1.00 38.41 171 ASP A CA 1
ATOM 1373 C C . ASP A 1 171 ? 14.681 -12.076 -24.550 1.00 38.41 171 ASP A C 1
ATOM 1375 O O . ASP A 1 171 ? 15.690 -12.765 -24.429 1.00 38.41 171 ASP A O 1
ATOM 1379 N N . PHE A 1 172 ? 14.641 -10.831 -24.070 1.00 38.62 172 PHE A N 1
ATOM 1380 C CA . PHE A 1 172 ? 15.620 -10.232 -23.162 1.00 38.62 172 PHE A CA 1
ATOM 1381 C C . PHE A 1 172 ? 15.151 -10.478 -21.726 1.00 38.62 172 PHE A C 1
ATOM 1383 O O . PHE A 1 172 ? 14.765 -9.569 -20.989 1.00 38.62 172 PHE A O 1
ATOM 1390 N N . SER A 1 173 ? 15.101 -11.750 -21.340 1.00 30.86 173 SER A N 1
ATOM 1391 C CA . SER A 1 173 ? 14.717 -12.150 -19.994 1.00 30.86 173 SER A CA 1
ATOM 1392 C C . SER A 1 173 ? 15.832 -11.824 -18.991 1.00 30.86 173 SER A C 1
ATOM 1394 O O . SER A 1 173 ? 16.833 -12.536 -18.925 1.00 30.86 173 SER A O 1
ATOM 1396 N N . ASN A 1 174 ? 15.587 -10.768 -18.211 1.00 33.16 174 ASN A N 1
ATOM 1397 C CA . ASN A 1 174 ? 16.030 -10.438 -16.847 1.00 33.16 174 ASN A CA 1
ATOM 1398 C C . ASN A 1 174 ? 16.559 -8.997 -16.753 1.00 33.16 174 ASN A C 1
ATOM 1400 O O . ASN A 1 174 ? 17.375 -8.554 -17.550 1.00 33.16 174 ASN A O 1
ATOM 1404 N N . SER A 1 175 ? 16.050 -8.278 -15.744 1.00 37.94 175 SER A N 1
ATOM 1405 C CA . SER A 1 175 ? 16.535 -6.972 -15.268 1.00 37.94 175 SER A CA 1
ATOM 1406 C C . SER A 1 175 ? 16.434 -5.802 -16.269 1.00 37.94 175 SER A C 1
ATOM 1408 O O . SER A 1 175 ? 17.406 -5.408 -16.901 1.00 37.94 175 SER A O 1
ATOM 1410 N N . ASN A 1 176 ? 15.284 -5.109 -16.298 1.00 45.28 176 ASN A N 1
ATOM 1411 C CA . ASN A 1 176 ? 15.016 -3.915 -17.134 1.00 45.28 176 ASN A CA 1
ATOM 1412 C C . ASN A 1 176 ? 16.026 -2.735 -17.039 1.00 45.28 176 ASN A C 1
ATOM 1414 O O . ASN A 1 176 ? 15.858 -1.770 -17.775 1.00 45.28 176 ASN A O 1
ATOM 1418 N N . ASN A 1 177 ? 17.033 -2.754 -16.147 1.00 45.53 177 ASN A N 1
ATOM 1419 C CA . ASN A 1 177 ? 18.153 -1.787 -16.215 1.00 45.53 177 ASN A CA 1
ATOM 1420 C C . ASN A 1 177 ? 19.461 -2.415 -16.722 1.00 45.53 177 ASN A C 1
ATOM 1422 O O . ASN A 1 177 ? 20.189 -1.719 -17.420 1.00 45.53 177 ASN A O 1
ATOM 1426 N N . GLU A 1 178 ? 19.741 -3.695 -16.439 1.00 48.38 178 GLU A N 1
ATOM 1427 C CA . GLU A 1 178 ? 20.919 -4.375 -17.009 1.00 48.38 178 GLU A CA 1
ATOM 1428 C C . GLU A 1 178 ? 20.773 -4.505 -18.529 1.00 48.38 178 GLU A C 1
ATOM 1430 O O . GLU A 1 178 ? 21.745 -4.357 -19.267 1.00 48.38 178 GLU A O 1
ATOM 1435 N N . SER A 1 179 ? 19.536 -4.667 -19.016 1.00 60.97 179 SER A N 1
ATOM 1436 C CA . SER A 1 179 ? 19.247 -4.679 -20.448 1.00 60.97 179 SER A CA 1
ATOM 1437 C C . SER A 1 179 ? 19.627 -3.360 -21.131 1.00 60.97 179 SER A C 1
ATOM 1439 O O . SER A 1 179 ? 20.280 -3.384 -22.168 1.00 60.97 179 SER A O 1
ATOM 1441 N N . LEU A 1 180 ? 19.296 -2.203 -20.550 1.00 64.62 180 LEU A N 1
ATOM 1442 C CA . LEU A 1 180 ? 19.587 -0.899 -21.157 1.00 64.62 180 LEU A CA 1
ATOM 1443 C C . LEU A 1 180 ? 21.081 -0.564 -21.137 1.00 64.62 180 LEU A C 1
ATOM 1445 O O . LEU A 1 180 ? 21.595 -0.062 -22.135 1.00 64.62 180 LEU A O 1
ATOM 1449 N N . GLU A 1 181 ? 21.783 -0.878 -20.047 1.00 65.75 181 GLU A N 1
ATOM 1450 C CA . GLU A 1 181 ? 23.244 -0.730 -19.967 1.00 65.75 181 GLU A CA 1
ATOM 1451 C C . GLU A 1 181 ? 23.945 -1.628 -20.996 1.00 65.75 181 GLU A C 1
ATOM 1453 O O . GLU A 1 181 ? 24.828 -1.161 -21.716 1.00 65.75 181 GLU A O 1
ATOM 1458 N N . SER A 1 182 ? 23.466 -2.864 -21.175 1.00 70.50 182 SER A N 1
ATOM 1459 C CA . SER A 1 182 ? 23.980 -3.762 -22.216 1.00 70.50 182 SER A CA 1
ATOM 1460 C C . SER A 1 182 ? 23.717 -3.247 -23.639 1.00 70.50 182 SER A C 1
ATOM 1462 O O . SER A 1 182 ? 24.565 -3.400 -24.516 1.00 70.50 182 SER A O 1
ATOM 1464 N N . VAL A 1 183 ? 22.582 -2.574 -23.888 1.00 77.12 183 VAL A N 1
ATOM 1465 C CA . VAL A 1 183 ? 22.306 -1.949 -25.196 1.00 77.12 183 VAL A CA 1
ATOM 1466 C C . VAL A 1 183 ? 23.274 -0.795 -25.460 1.00 77.12 183 VAL A C 1
ATOM 1468 O O . VAL A 1 183 ? 23.788 -0.673 -26.571 1.00 77.12 183 VAL A O 1
ATOM 1471 N N . VAL A 1 184 ? 23.554 0.037 -24.452 1.00 75.88 184 VAL A N 1
ATOM 1472 C CA . VAL A 1 184 ? 24.541 1.126 -24.558 1.00 75.88 184 VAL A CA 1
ATOM 1473 C C . VAL A 1 184 ? 25.929 0.563 -24.886 1.00 75.88 184 VAL A C 1
ATOM 1475 O O . VAL A 1 184 ? 26.599 1.080 -25.780 1.00 75.88 184 VAL A O 1
ATOM 1478 N N . GLU A 1 185 ? 26.336 -0.528 -24.234 1.00 79.81 185 GLU A N 1
ATOM 1479 C CA . GLU A 1 185 ? 27.604 -1.210 -24.518 1.00 79.81 185 GLU A CA 1
ATOM 1480 C C . GLU A 1 185 ? 27.654 -1.784 -25.945 1.00 79.81 185 GLU A C 1
ATOM 1482 O O . GLU A 1 185 ? 28.634 -1.579 -26.665 1.00 79.81 185 GLU A O 1
ATOM 1487 N N . LEU A 1 186 ? 26.578 -2.434 -26.404 1.00 82.06 186 LEU A N 1
ATOM 1488 C CA . LEU A 1 186 ? 26.469 -2.956 -27.772 1.00 82.06 186 LEU A CA 1
ATOM 1489 C C . LEU A 1 186 ? 26.605 -1.851 -28.827 1.00 82.06 186 LEU A C 1
ATOM 1491 O O . LEU A 1 186 ? 27.287 -2.041 -29.834 1.00 82.06 186 LEU A O 1
ATOM 1495 N N . ILE A 1 187 ? 25.998 -0.687 -28.591 1.00 83.12 187 ILE A N 1
ATOM 1496 C CA . ILE A 1 187 ? 26.121 0.476 -29.481 1.00 83.12 187 ILE A CA 1
ATOM 1497 C C . ILE A 1 187 ? 27.558 1.008 -29.482 1.00 83.12 187 ILE A C 1
ATOM 1499 O O . ILE A 1 187 ? 28.058 1.410 -30.536 1.00 83.12 187 ILE A O 1
ATOM 1503 N N . SER A 1 188 ? 28.245 0.979 -28.338 1.00 83.00 188 SER A N 1
ATOM 1504 C CA . SER A 1 188 ? 29.654 1.380 -28.247 1.00 83.00 188 SER A CA 1
ATOM 1505 C C . SER A 1 188 ? 30.547 0.458 -29.060 1.00 83.00 188 SER A C 1
ATOM 1507 O O . SER A 1 188 ? 31.329 0.932 -29.884 1.00 83.00 188 SER A O 1
ATOM 1509 N N . ASN A 1 189 ? 30.365 -0.851 -28.907 1.00 86.00 189 ASN A N 1
ATOM 1510 C CA . ASN A 1 189 ? 31.116 -1.843 -29.669 1.00 86.00 189 ASN A CA 1
ATOM 1511 C C . ASN A 1 189 ? 30.852 -1.712 -31.177 1.00 86.00 189 ASN A C 1
ATOM 1513 O O . ASN A 1 189 ? 31.796 -1.680 -31.965 1.00 86.00 189 ASN A O 1
ATOM 1517 N N . LEU A 1 190 ? 29.588 -1.529 -31.579 1.00 84.81 190 LEU A N 1
ATOM 1518 C CA . LEU A 1 190 ? 29.217 -1.303 -32.979 1.00 84.81 190 LEU A CA 1
ATOM 1519 C C . LEU A 1 190 ? 29.853 -0.023 -33.550 1.00 84.81 190 LEU A C 1
ATOM 1521 O O . LEU A 1 190 ? 30.293 -0.007 -34.703 1.00 84.81 190 LEU A O 1
ATOM 1525 N N . SER A 1 191 ? 29.920 1.049 -32.754 1.00 86.00 191 SER A N 1
ATOM 1526 C CA . SER A 1 191 ? 30.589 2.300 -33.132 1.00 86.00 191 SER A CA 1
ATOM 1527 C C . SER A 1 191 ? 32.070 2.076 -33.432 1.00 86.00 191 SER A C 1
ATOM 1529 O O . SER A 1 191 ? 32.567 2.508 -34.477 1.00 86.00 191 SER A O 1
ATOM 1531 N N . ASP A 1 192 ? 32.766 1.358 -32.550 1.00 87.81 192 ASP A N 1
ATOM 1532 C CA . ASP A 1 192 ? 34.197 1.089 -32.685 1.00 87.81 192 ASP A CA 1
ATOM 1533 C C . ASP A 1 192 ? 34.507 0.153 -33.858 1.00 87.81 192 ASP A C 1
ATOM 1535 O O . ASP A 1 192 ? 35.466 0.385 -34.599 1.00 87.81 192 ASP A O 1
ATOM 1539 N N . GLU A 1 193 ? 33.689 -0.880 -34.072 1.00 88.50 193 GLU A N 1
ATOM 1540 C CA . GLU A 1 193 ? 33.801 -1.760 -35.239 1.00 88.50 193 GLU A CA 1
ATOM 1541 C C . GLU A 1 193 ? 33.580 -0.995 -36.547 1.00 88.50 193 GLU A C 1
ATOM 1543 O O . GLU A 1 193 ? 34.362 -1.143 -37.491 1.00 88.50 193 GLU A O 1
ATOM 1548 N N . THR A 1 194 ? 32.576 -0.116 -36.589 1.00 87.19 194 THR A N 1
ATOM 1549 C CA . THR A 1 194 ? 32.288 0.672 -37.794 1.00 87.19 194 THR A CA 1
ATOM 1550 C C . THR A 1 194 ? 33.425 1.644 -38.113 1.00 87.19 194 THR A C 1
ATOM 1552 O O . THR A 1 194 ? 33.836 1.746 -39.269 1.00 87.19 194 THR A O 1
ATOM 1555 N N . LYS A 1 195 ? 34.007 2.300 -37.098 1.00 88.38 195 LYS A N 1
ATOM 1556 C CA . LYS A 1 195 ? 35.187 3.166 -37.275 1.00 88.38 195 LYS A CA 1
ATOM 1557 C C . LYS A 1 195 ? 36.394 2.404 -37.821 1.00 88.38 195 LYS A C 1
ATOM 1559 O O . LYS A 1 195 ? 37.089 2.916 -38.698 1.00 88.38 195 LYS A O 1
ATOM 1564 N N . LYS A 1 196 ? 36.644 1.183 -37.333 1.00 91.44 196 LYS A N 1
ATOM 1565 C CA . LYS A 1 196 ? 37.737 0.335 -37.842 1.00 91.44 196 LYS A CA 1
ATOM 1566 C C . LYS A 1 196 ? 37.532 -0.011 -39.316 1.00 91.44 196 LYS A C 1
ATOM 1568 O O . LYS A 1 196 ? 38.457 0.170 -40.101 1.00 91.44 196 LYS A O 1
ATOM 1573 N N . ALA A 1 197 ? 36.325 -0.427 -39.699 1.00 89.62 197 ALA A N 1
ATOM 1574 C CA . ALA A 1 197 ? 36.008 -0.757 -41.088 1.00 89.62 197 ALA A CA 1
ATOM 1575 C C . ALA A 1 197 ? 36.175 0.451 -42.029 1.00 89.62 197 ALA A C 1
ATOM 1577 O O . ALA A 1 197 ? 36.762 0.327 -43.102 1.00 89.62 197 ALA A O 1
ATOM 1578 N N . ILE A 1 198 ? 35.715 1.632 -41.608 1.00 91.75 198 ILE A N 1
ATOM 1579 C CA . ILE A 1 198 ? 35.887 2.894 -42.346 1.00 91.75 198 ILE A CA 1
ATOM 1580 C C . ILE A 1 198 ? 37.377 3.213 -42.530 1.00 91.75 198 ILE A C 1
ATOM 1582 O O . ILE A 1 198 ? 37.807 3.475 -43.651 1.00 91.75 198 ILE A O 1
ATOM 1586 N N . SER A 1 199 ? 38.182 3.096 -41.468 1.00 90.31 199 SER A N 1
ATOM 1587 C CA . SER A 1 199 ? 39.632 3.328 -41.531 1.00 90.31 199 SER A CA 1
ATOM 1588 C C . SER A 1 199 ? 40.359 2.345 -42.462 1.00 90.31 199 SER A C 1
ATOM 1590 O O . SER A 1 199 ? 41.283 2.734 -43.178 1.00 90.31 199 SER A O 1
ATOM 1592 N N . GLU A 1 200 ? 39.936 1.079 -42.506 1.00 93.38 200 GLU A N 1
ATOM 1593 C CA . GLU A 1 200 ? 40.476 0.097 -43.453 1.00 93.38 200 GLU A CA 1
ATOM 1594 C C . GLU A 1 200 ? 40.132 0.445 -44.907 1.00 93.38 200 GLU A C 1
ATOM 1596 O O . GLU A 1 200 ? 41.000 0.350 -45.779 1.00 93.38 200 GLU A O 1
ATOM 1601 N N . ILE A 1 201 ? 38.900 0.898 -45.172 1.00 92.19 201 ILE A N 1
ATOM 1602 C CA . ILE A 1 201 ? 38.481 1.355 -46.505 1.00 92.19 201 ILE A CA 1
ATOM 1603 C C . ILE A 1 201 ? 39.293 2.580 -46.933 1.00 92.19 201 ILE A C 1
ATOM 1605 O O . ILE A 1 201 ? 39.760 2.619 -48.070 1.00 92.19 201 ILE A O 1
ATOM 1609 N N . GLU A 1 202 ? 39.500 3.555 -46.043 1.00 90.75 202 GLU A N 1
ATOM 1610 C CA . GLU A 1 202 ? 40.333 4.733 -46.324 1.00 90.75 202 GLU A CA 1
ATOM 1611 C C . GLU A 1 202 ? 41.767 4.334 -46.671 1.00 90.75 202 GLU A C 1
ATOM 1613 O O . GLU A 1 202 ? 42.297 4.784 -47.684 1.00 90.75 202 GLU A O 1
ATOM 1618 N N . LYS A 1 203 ? 42.360 3.403 -45.915 1.00 92.75 203 LYS A N 1
ATOM 1619 C CA . LYS A 1 203 ? 43.709 2.902 -46.198 1.00 92.75 203 LYS A CA 1
ATOM 1620 C C . LYS A 1 203 ? 43.809 2.232 -47.574 1.00 92.75 203 LYS A C 1
ATOM 1622 O O . LYS A 1 203 ? 44.738 2.512 -48.328 1.00 92.75 203 LYS A O 1
ATOM 1627 N N . ILE A 1 204 ? 42.850 1.368 -47.921 1.00 91.06 204 ILE A N 1
ATOM 1628 C CA . ILE A 1 204 ? 42.793 0.727 -49.249 1.00 91.06 204 ILE A CA 1
ATOM 1629 C C . ILE A 1 204 ? 42.615 1.786 -50.344 1.00 91.06 204 ILE A C 1
ATOM 1631 O O . ILE A 1 204 ? 43.200 1.684 -51.430 1.00 91.06 204 ILE A O 1
ATOM 1635 N N . ASN A 1 205 ? 41.804 2.805 -50.069 1.00 93.06 205 ASN A N 1
ATOM 1636 C CA . ASN A 1 205 ? 41.542 3.887 -50.997 1.00 93.06 205 ASN A CA 1
ATOM 1637 C C . ASN A 1 205 ? 42.784 4.753 -51.252 1.00 93.06 205 ASN A C 1
ATOM 1639 O O . ASN A 1 205 ? 43.043 5.097 -52.406 1.00 93.06 205 ASN A O 1
ATOM 1643 N N . ASP A 1 206 ? 43.571 5.044 -50.216 1.00 90.88 206 ASP A N 1
ATOM 1644 C CA . ASP A 1 206 ? 44.836 5.780 -50.309 1.00 90.88 206 ASP A CA 1
ATOM 1645 C C . ASP A 1 206 ? 45.886 4.999 -51.108 1.00 90.88 206 ASP A C 1
ATOM 1647 O O . ASP A 1 206 ? 46.515 5.550 -52.017 1.00 90.88 206 ASP A O 1
ATOM 1651 N N . ASP A 1 207 ? 46.023 3.694 -50.849 1.00 90.12 207 ASP A N 1
ATOM 1652 C CA . ASP A 1 207 ? 46.904 2.815 -51.629 1.00 90.12 207 ASP A CA 1
ATOM 1653 C C . ASP A 1 207 ? 46.490 2.808 -53.113 1.00 90.12 207 ASP A C 1
ATOM 1655 O O . ASP A 1 207 ? 47.325 2.934 -54.017 1.00 90.12 207 ASP A O 1
ATOM 1659 N N . THR A 1 208 ? 45.181 2.740 -53.379 1.00 89.88 208 THR A N 1
ATOM 1660 C CA . THR A 1 208 ? 44.614 2.805 -54.735 1.00 89.88 208 THR A CA 1
ATOM 1661 C C . THR A 1 208 ? 44.869 4.165 -55.389 1.00 89.88 208 THR A C 1
ATOM 1663 O O . THR A 1 208 ? 45.212 4.225 -56.575 1.00 89.88 208 THR A O 1
ATOM 1666 N N . HIS A 1 209 ? 44.762 5.257 -54.627 1.00 90.06 209 HIS A N 1
ATOM 1667 C CA . HIS A 1 209 ? 45.050 6.609 -55.096 1.00 90.06 209 HIS A CA 1
ATOM 1668 C C . HIS A 1 209 ? 46.513 6.745 -55.527 1.00 90.06 209 HIS A C 1
ATOM 1670 O O . HIS A 1 209 ? 46.788 7.174 -56.651 1.00 90.06 209 HIS A O 1
ATOM 1676 N N . ILE A 1 210 ? 47.450 6.303 -54.682 1.00 90.75 210 ILE A N 1
ATOM 1677 C CA . ILE A 1 210 ? 48.892 6.338 -54.963 1.00 90.75 210 ILE A CA 1
ATOM 1678 C C . ILE A 1 210 ? 49.229 5.481 -56.189 1.00 90.75 210 ILE A C 1
ATOM 1680 O O . ILE A 1 210 ? 49.981 5.923 -57.062 1.00 90.75 210 ILE A O 1
ATOM 1684 N N . LEU A 1 211 ? 48.648 4.281 -56.307 1.00 88.38 211 LEU A N 1
ATOM 1685 C CA . LEU A 1 211 ? 48.820 3.425 -57.487 1.00 88.38 211 LEU A CA 1
ATOM 1686 C C . LEU A 1 211 ? 48.314 4.107 -58.763 1.00 88.38 211 LEU A C 1
ATOM 1688 O O . LEU A 1 211 ? 49.008 4.091 -59.782 1.00 88.38 211 LEU A O 1
ATOM 1692 N N . SER A 1 212 ? 47.139 4.742 -58.700 1.00 91.12 212 SER A N 1
ATOM 1693 C CA . SER A 1 212 ? 46.567 5.476 -59.833 1.00 91.12 212 SER A CA 1
ATOM 1694 C C . SER A 1 212 ? 47.441 6.664 -60.244 1.00 91.12 212 SER A C 1
ATOM 1696 O O . SER A 1 212 ? 47.682 6.870 -61.434 1.00 91.12 212 SER A O 1
ATOM 1698 N N . LEU A 1 213 ? 47.997 7.392 -59.272 1.00 88.50 213 LEU A N 1
ATOM 1699 C CA . LEU A 1 213 ? 48.883 8.527 -59.502 1.00 88.50 213 LEU A CA 1
ATOM 1700 C C . LEU A 1 213 ? 50.204 8.079 -60.137 1.00 88.50 213 LEU A C 1
ATOM 1702 O O . LEU A 1 213 ? 50.635 8.657 -61.136 1.00 88.50 213 LEU A O 1
ATOM 1706 N N . ASN A 1 214 ? 50.814 7.012 -59.617 1.00 88.69 214 ASN A N 1
ATOM 1707 C CA . ASN A 1 214 ? 52.033 6.430 -60.182 1.00 88.69 214 ASN A CA 1
ATOM 1708 C C . ASN A 1 214 ? 51.808 5.938 -61.620 1.00 88.69 214 ASN A C 1
ATOM 1710 O O . ASN A 1 214 ? 52.634 6.193 -62.498 1.00 88.69 214 ASN A O 1
ATOM 1714 N N . ALA A 1 215 ? 50.665 5.296 -61.885 1.00 86.06 215 ALA A N 1
ATOM 1715 C CA . ALA A 1 215 ? 50.280 4.871 -63.228 1.00 86.06 215 ALA A CA 1
ATOM 1716 C C . ALA A 1 215 ? 50.058 6.063 -64.174 1.00 86.06 215 ALA A C 1
ATOM 1718 O O . ALA A 1 215 ? 50.473 6.005 -65.331 1.00 86.06 215 ALA A O 1
ATOM 1719 N N . ALA A 1 216 ? 49.463 7.158 -63.691 1.00 87.38 216 ALA A N 1
ATOM 1720 C CA . ALA A 1 216 ? 49.284 8.383 -64.469 1.00 87.38 216 ALA A CA 1
ATOM 1721 C C . ALA A 1 216 ? 50.630 9.033 -64.837 1.00 87.38 216 ALA A C 1
ATOM 1723 O O . ALA A 1 216 ? 50.818 9.444 -65.984 1.00 87.38 216 ALA A O 1
ATOM 1724 N N . ILE A 1 217 ? 51.578 9.088 -63.892 1.00 85.62 217 ILE A N 1
ATOM 1725 C CA . ILE A 1 217 ? 52.929 9.629 -64.111 1.00 85.62 217 ILE A CA 1
ATOM 1726 C C . ILE A 1 217 ? 53.678 8.798 -65.158 1.00 85.62 217 ILE A C 1
ATOM 1728 O O . ILE A 1 217 ? 54.198 9.356 -66.128 1.00 85.62 217 ILE A O 1
ATOM 1732 N N . GLU A 1 218 ? 53.711 7.470 -65.007 1.00 86.56 218 GLU A N 1
ATOM 1733 C CA . GLU A 1 218 ? 54.417 6.609 -65.962 1.00 86.56 218 GLU A CA 1
ATOM 1734 C C . GLU A 1 218 ? 53.715 6.624 -67.329 1.00 86.56 218 GLU A C 1
ATOM 1736 O O . GLU A 1 218 ? 54.368 6.728 -68.364 1.00 86.56 218 GLU A O 1
ATOM 1741 N N . SER A 1 219 ? 52.379 6.664 -67.360 1.00 86.75 219 SER A N 1
ATOM 1742 C CA . SER A 1 219 ? 51.619 6.833 -68.601 1.00 86.75 219 SER A CA 1
ATOM 1743 C C . SER A 1 219 ? 51.955 8.136 -69.335 1.00 86.75 219 SER A C 1
ATOM 1745 O O . SER A 1 219 ? 52.011 8.128 -70.565 1.00 86.75 219 SER A O 1
ATOM 1747 N N . ALA A 1 220 ? 52.154 9.248 -68.621 1.00 84.12 220 ALA A N 1
ATOM 1748 C CA . ALA A 1 220 ? 52.540 10.525 -69.224 1.00 84.12 220 ALA A CA 1
ATOM 1749 C C . ALA A 1 220 ? 53.977 10.485 -69.772 1.00 84.12 220 ALA A C 1
ATOM 1751 O O . ALA A 1 220 ? 54.269 11.070 -70.814 1.00 84.12 220 ALA A O 1
ATOM 1752 N N . LYS A 1 221 ? 54.864 9.750 -69.096 1.00 84.75 221 LYS A N 1
ATOM 1753 C CA . LYS A 1 221 ? 56.279 9.596 -69.453 1.00 84.75 221 LYS A CA 1
ATOM 1754 C C . LYS A 1 221 ? 56.503 8.752 -70.712 1.00 84.75 221 LYS A C 1
ATOM 1756 O O . LYS A 1 221 ? 57.404 9.060 -71.487 1.00 84.75 221 LYS A O 1
ATOM 1761 N N . VAL A 1 222 ? 55.685 7.719 -70.940 1.00 85.62 222 VAL A N 1
ATOM 1762 C CA . VAL A 1 222 ? 55.768 6.847 -72.134 1.00 85.62 222 VAL A CA 1
ATOM 1763 C C . VAL A 1 222 ? 54.994 7.435 -73.340 1.00 85.62 222 VAL A C 1
ATOM 1765 O O . VAL A 1 222 ? 55.047 6.902 -74.450 1.00 85.62 222 VAL A O 1
ATOM 1768 N N . GLY A 1 223 ? 54.310 8.574 -73.163 1.00 78.50 223 GLY A N 1
ATOM 1769 C CA . GLY A 1 223 ? 53.681 9.339 -74.245 1.00 78.50 223 GLY A CA 1
ATOM 1770 C C . GLY A 1 223 ? 52.555 8.577 -74.954 1.00 78.50 223 GLY A C 1
ATOM 1771 O O . GLY A 1 223 ? 51.624 8.080 -74.321 1.00 78.50 223 GLY A O 1
ATOM 1772 N N . ASP A 1 224 ? 52.624 8.470 -76.284 1.00 78.00 224 ASP A N 1
ATOM 1773 C CA . ASP A 1 224 ? 51.542 7.900 -77.102 1.00 78.00 224 ASP A CA 1
ATOM 1774 C C . ASP A 1 224 ? 51.251 6.418 -76.833 1.00 78.00 224 ASP A C 1
ATOM 1776 O O . ASP A 1 224 ? 50.096 5.999 -76.925 1.00 78.00 224 ASP A O 1
ATOM 1780 N N . ALA A 1 225 ? 52.257 5.638 -76.429 1.00 78.06 225 ALA A N 1
ATOM 1781 C CA . ALA A 1 225 ? 52.064 4.239 -76.045 1.00 78.06 225 ALA A CA 1
ATOM 1782 C C . ALA A 1 225 ? 51.367 4.084 -74.674 1.00 78.06 225 ALA A C 1
ATOM 1784 O O . ALA A 1 225 ? 50.839 3.015 -74.373 1.00 78.06 225 ALA A O 1
ATOM 1785 N N . GLY A 1 226 ? 51.313 5.148 -73.860 1.00 80.31 226 GLY A N 1
ATOM 1786 C CA . GLY A 1 226 ? 50.676 5.162 -72.541 1.00 80.31 226 GLY A CA 1
ATOM 1787 C C . GLY A 1 226 ? 49.183 5.508 -72.547 1.00 80.31 226 GLY A C 1
ATOM 1788 O O . GLY A 1 226 ? 48.523 5.318 -71.532 1.00 80.31 226 GLY A O 1
ATOM 1789 N N . ARG A 1 227 ? 48.597 5.974 -73.664 1.00 80.38 227 ARG A N 1
ATOM 1790 C CA . ARG A 1 227 ? 47.217 6.519 -73.687 1.00 80.38 227 ARG A CA 1
ATOM 1791 C C . ARG A 1 227 ? 46.157 5.599 -73.060 1.00 80.38 227 ARG A C 1
ATOM 1793 O O . ARG A 1 227 ? 45.272 6.096 -72.370 1.00 80.38 227 ARG A O 1
ATOM 1800 N N . GLY A 1 228 ? 46.249 4.281 -73.262 1.00 81.00 228 GLY A N 1
ATOM 1801 C CA . GLY A 1 228 ? 45.332 3.311 -72.646 1.00 81.00 228 GLY A CA 1
ATOM 1802 C C . GLY A 1 228 ? 45.458 3.236 -71.118 1.00 81.00 228 GLY A C 1
ATOM 1803 O O . GLY A 1 228 ? 44.448 3.185 -70.419 1.00 81.00 228 GLY A O 1
ATOM 1804 N N . PHE A 1 229 ? 46.684 3.316 -70.594 1.00 82.19 229 PHE A N 1
ATOM 1805 C CA . PHE A 1 229 ? 46.951 3.367 -69.154 1.00 82.19 229 PHE A CA 1
ATOM 1806 C C . PHE A 1 229 ? 46.505 4.695 -68.527 1.00 82.19 229 PHE A C 1
ATOM 1808 O O . PHE A 1 229 ? 45.990 4.679 -67.413 1.00 82.19 229 PHE A O 1
ATOM 1815 N N . SER A 1 230 ? 46.596 5.814 -69.257 1.00 84.62 230 SER A N 1
ATOM 1816 C CA . SER A 1 230 ? 46.116 7.130 -68.798 1.00 84.62 230 SER A CA 1
ATOM 1817 C C . SER A 1 230 ? 44.611 7.146 -68.495 1.00 84.62 230 SER A C 1
ATOM 1819 O O . SER A 1 230 ? 44.163 7.755 -67.519 1.00 84.62 230 SER A O 1
ATOM 1821 N N . VAL A 1 231 ? 43.812 6.453 -69.316 1.00 86.19 231 VAL A N 1
ATOM 1822 C CA . VAL A 1 231 ? 42.358 6.344 -69.110 1.00 86.19 231 VAL A CA 1
ATOM 1823 C C . VAL A 1 231 ? 42.051 5.543 -67.844 1.00 86.19 231 VAL A C 1
ATOM 1825 O O . VAL A 1 231 ? 41.223 5.967 -67.040 1.00 86.19 231 VAL A O 1
ATOM 1828 N N . ILE A 1 232 ? 42.755 4.426 -67.636 1.00 86.75 232 ILE A N 1
ATOM 1829 C CA . ILE A 1 232 ? 42.599 3.583 -66.443 1.00 86.75 232 ILE A CA 1
ATOM 1830 C C . ILE A 1 232 ? 43.024 4.348 -65.185 1.00 86.75 232 ILE A C 1
ATOM 1832 O O . ILE A 1 232 ? 42.284 4.355 -64.204 1.00 86.75 232 ILE A O 1
ATOM 1836 N N . SER A 1 233 ? 44.163 5.050 -65.215 1.00 88.62 233 SER A N 1
ATOM 1837 C CA . SER A 1 233 ? 44.628 5.832 -64.064 1.00 88.62 233 SER A CA 1
ATOM 1838 C C . SER A 1 233 ? 43.648 6.943 -63.689 1.00 88.62 233 SER A C 1
ATOM 1840 O O . SER A 1 233 ? 43.394 7.158 -62.508 1.00 88.62 233 SER A O 1
ATOM 1842 N N . LYS A 1 234 ? 43.046 7.614 -64.682 1.00 87.62 234 LYS A N 1
ATOM 1843 C CA . LYS A 1 234 ? 42.025 8.639 -64.432 1.00 87.62 234 LYS A CA 1
ATOM 1844 C C . LYS A 1 234 ? 40.764 8.038 -63.809 1.00 87.62 234 LYS A C 1
ATOM 1846 O O . LYS A 1 234 ? 40.271 8.573 -62.824 1.00 87.62 234 LYS A O 1
ATOM 1851 N N . PHE A 1 235 ? 40.290 6.904 -64.329 1.00 89.19 235 PHE A N 1
ATOM 1852 C CA . PHE A 1 235 ? 39.149 6.192 -63.753 1.00 89.19 235 PHE A CA 1
ATOM 1853 C C . PHE A 1 235 ? 39.411 5.754 -62.304 1.00 89.19 235 PHE A C 1
ATOM 1855 O O . PHE A 1 235 ? 38.542 5.918 -61.456 1.00 89.19 235 PHE A O 1
ATOM 1862 N N . MET A 1 236 ? 40.610 5.245 -61.996 1.00 91.31 236 MET A N 1
ATOM 1863 C CA . MET A 1 236 ? 40.984 4.861 -60.628 1.00 91.31 236 MET A CA 1
ATOM 1864 C C . MET A 1 236 ? 41.079 6.068 -59.685 1.00 91.31 236 MET A C 1
ATOM 1866 O O . MET A 1 236 ? 40.665 5.962 -58.534 1.00 91.31 236 MET A O 1
ATOM 1870 N N . ALA A 1 237 ? 41.563 7.219 -60.161 1.00 87.69 237 ALA A N 1
ATOM 1871 C CA . ALA A 1 237 ? 41.576 8.454 -59.377 1.00 87.69 237 ALA A CA 1
ATOM 1872 C C . ALA A 1 237 ? 40.151 8.963 -59.087 1.00 87.69 237 ALA A C 1
ATOM 1874 O O . ALA A 1 237 ? 39.847 9.322 -57.948 1.00 87.69 237 ALA A O 1
ATOM 1875 N N . ASP A 1 238 ? 39.265 8.936 -60.088 1.00 90.56 238 ASP A N 1
ATOM 1876 C CA . ASP A 1 238 ? 37.853 9.306 -59.931 1.00 90.56 238 ASP A CA 1
ATOM 1877 C C . ASP A 1 238 ? 37.116 8.328 -58.992 1.00 90.56 238 ASP A C 1
ATOM 1879 O O . ASP A 1 238 ? 36.337 8.751 -58.132 1.00 90.56 238 ASP A O 1
ATOM 1883 N N . LEU A 1 239 ? 37.402 7.023 -59.097 1.00 91.00 239 LEU A N 1
ATOM 1884 C CA . LEU A 1 239 ? 36.880 5.993 -58.195 1.00 91.00 239 LEU A CA 1
ATOM 1885 C C . LEU A 1 239 ? 37.368 6.210 -56.760 1.00 91.00 239 LEU A C 1
ATOM 1887 O O . LEU A 1 239 ? 36.578 6.106 -55.824 1.00 91.00 239 LEU A O 1
ATOM 1891 N N . SER A 1 240 ? 38.648 6.543 -56.588 1.00 92.75 240 SER A N 1
ATOM 1892 C CA . SER A 1 240 ? 39.229 6.778 -55.270 1.00 92.75 240 SER A CA 1
ATOM 1893 C C . SER A 1 240 ? 38.620 8.007 -54.594 1.00 92.75 240 SER A C 1
ATOM 1895 O O . SER A 1 240 ? 38.238 7.963 -53.423 1.00 92.75 240 SER A O 1
ATOM 1897 N N . LYS A 1 241 ? 38.414 9.084 -55.360 1.00 91.38 241 LYS A N 1
ATOM 1898 C CA . LYS A 1 241 ? 37.684 10.263 -54.888 1.00 91.38 241 LYS A CA 1
ATOM 1899 C C . LYS A 1 241 ? 36.251 9.915 -54.477 1.00 91.38 241 LYS A C 1
ATOM 1901 O O . LYS A 1 241 ? 35.834 10.251 -53.377 1.00 91.38 241 LYS A O 1
ATOM 1906 N N . THR A 1 242 ? 35.526 9.192 -55.330 1.00 91.62 242 THR A N 1
ATOM 1907 C CA . THR A 1 242 ? 34.142 8.773 -55.048 1.00 91.62 242 THR A CA 1
ATOM 1908 C C . THR A 1 242 ? 34.063 7.896 -53.796 1.00 91.62 242 THR A C 1
ATOM 1910 O O . THR A 1 242 ? 33.157 8.055 -52.983 1.00 91.62 242 THR A O 1
ATOM 1913 N N . THR A 1 243 ? 35.026 6.990 -53.617 1.00 92.25 243 THR A N 1
ATOM 1914 C CA . THR A 1 243 ? 35.125 6.130 -52.430 1.00 92.25 243 THR A CA 1
ATOM 1915 C C . THR A 1 243 ? 35.369 6.964 -51.177 1.00 92.25 243 THR A C 1
ATOM 1917 O O . THR A 1 243 ? 34.673 6.768 -50.190 1.00 92.25 243 THR A O 1
ATOM 1920 N N . SER A 1 244 ? 36.280 7.941 -51.229 1.00 90.81 244 SER A N 1
ATOM 1921 C CA . SER A 1 244 ? 36.526 8.867 -50.115 1.00 90.81 244 SER A CA 1
ATOM 1922 C C . SER A 1 244 ? 35.266 9.654 -49.733 1.00 90.81 244 SER A C 1
ATOM 1924 O O . SER A 1 244 ? 34.907 9.702 -48.556 1.00 90.81 244 SER A O 1
ATOM 1926 N N . ASP A 1 245 ? 34.535 10.179 -50.723 1.00 91.44 245 ASP A N 1
ATOM 1927 C CA . ASP A 1 245 ? 33.281 10.904 -50.494 1.00 91.44 245 ASP A CA 1
ATOM 1928 C C . ASP A 1 245 ? 32.210 9.999 -49.848 1.00 91.44 245 ASP A C 1
ATOM 1930 O O . ASP A 1 245 ? 31.504 10.418 -48.927 1.00 91.44 245 ASP A O 1
ATOM 1934 N N . ILE A 1 246 ? 32.078 8.743 -50.296 1.00 90.94 246 ILE A N 1
ATOM 1935 C CA . ILE A 1 246 ? 31.136 7.770 -49.714 1.00 90.94 246 ILE A CA 1
ATOM 1936 C C . ILE A 1 246 ? 31.528 7.429 -48.276 1.00 90.94 246 ILE A C 1
ATOM 1938 O O . ILE A 1 246 ? 30.670 7.467 -47.396 1.00 90.94 246 ILE A O 1
ATOM 1942 N N . THR A 1 247 ? 32.802 7.127 -48.028 1.00 91.50 247 THR A N 1
ATOM 1943 C CA . THR A 1 247 ? 33.308 6.739 -46.706 1.00 91.50 247 THR A CA 1
ATOM 1944 C C . THR A 1 247 ? 33.165 7.879 -45.696 1.00 91.50 247 THR A C 1
ATOM 1946 O O . THR A 1 247 ? 32.677 7.655 -44.591 1.00 91.50 247 THR A O 1
ATOM 1949 N N . SER A 1 248 ? 33.448 9.123 -46.100 1.00 89.50 248 SER A N 1
ATOM 1950 C CA . SER A 1 248 ? 33.242 10.314 -45.262 1.00 89.50 248 SER A CA 1
ATOM 1951 C C . SER A 1 248 ? 31.757 10.569 -44.948 1.00 89.50 248 SER A C 1
ATOM 1953 O O . SER A 1 248 ? 31.377 10.851 -43.804 1.00 89.50 248 SER A O 1
ATOM 1955 N N . ASN A 1 249 ? 30.874 10.408 -45.940 1.00 90.12 249 ASN A N 1
ATOM 1956 C CA . ASN A 1 249 ? 29.428 10.491 -45.721 1.00 90.12 249 ASN A CA 1
ATOM 1957 C C . ASN A 1 249 ? 28.913 9.352 -44.828 1.00 90.12 249 ASN A C 1
ATOM 1959 O O . ASN A 1 249 ? 27.995 9.554 -44.033 1.00 90.12 249 ASN A O 1
ATOM 1963 N N . MET A 1 250 ? 29.480 8.152 -44.948 1.00 89.00 250 MET A N 1
ATOM 1964 C CA . MET A 1 250 ? 29.123 7.005 -44.118 1.00 89.00 250 MET A CA 1
ATOM 1965 C C . MET A 1 250 ? 29.561 7.209 -42.667 1.00 89.00 250 MET A C 1
ATOM 1967 O O . MET A 1 250 ? 28.748 6.969 -41.775 1.00 89.00 250 MET A O 1
ATOM 1971 N N . ASP A 1 251 ? 30.780 7.703 -42.426 1.00 88.12 251 ASP A N 1
ATOM 1972 C CA . ASP A 1 251 ? 31.259 8.026 -41.078 1.00 88.12 251 ASP A CA 1
ATOM 1973 C C . ASP A 1 251 ? 30.362 9.078 -40.422 1.00 88.12 251 ASP A C 1
ATOM 1975 O O . ASP A 1 251 ? 29.750 8.821 -39.384 1.00 88.12 251 ASP A O 1
ATOM 1979 N N . SER A 1 252 ? 30.166 10.222 -41.084 1.00 89.12 252 SER A N 1
ATOM 1980 C CA . SER A 1 252 ? 29.349 11.315 -40.543 1.00 89.12 252 SER A CA 1
ATOM 1981 C C . SER A 1 252 ? 27.896 10.904 -40.265 1.00 89.12 252 SER A C 1
ATOM 1983 O O . SER A 1 252 ? 27.370 11.199 -39.188 1.00 89.12 252 SER A O 1
ATOM 1985 N N . ASN A 1 253 ? 27.247 10.178 -41.185 1.00 89.56 253 ASN A N 1
ATOM 1986 C CA . ASN A 1 253 ? 25.883 9.685 -40.978 1.00 89.56 253 ASN A CA 1
ATOM 1987 C C . ASN A 1 253 ? 25.806 8.645 -39.856 1.00 89.56 253 ASN A C 1
ATOM 1989 O O . ASN A 1 253 ? 24.852 8.663 -39.076 1.00 89.56 253 ASN A O 1
ATOM 1993 N N . THR A 1 254 ? 26.795 7.754 -39.755 1.00 86.88 254 THR A N 1
ATOM 1994 C CA . THR A 1 254 ? 26.829 6.726 -38.709 1.00 86.88 254 THR A CA 1
ATOM 1995 C C . THR A 1 254 ? 27.056 7.354 -37.339 1.00 86.88 254 THR A C 1
ATOM 1997 O O . THR A 1 254 ? 26.275 7.089 -36.428 1.00 86.88 254 THR A O 1
ATOM 2000 N N . GLN A 1 255 ? 28.038 8.252 -37.193 1.00 85.75 255 GLN A N 1
ATOM 2001 C CA . GLN A 1 255 ? 28.279 8.974 -35.937 1.00 85.75 255 GLN A CA 1
ATOM 2002 C C . GLN A 1 255 ? 27.043 9.764 -35.496 1.00 85.75 255 GLN A C 1
ATOM 2004 O O . GLN A 1 255 ? 26.670 9.733 -34.321 1.00 85.75 255 GLN A O 1
ATOM 2009 N N . LYS A 1 256 ? 26.361 10.428 -36.440 1.00 89.94 256 LYS A N 1
ATOM 2010 C CA . LYS A 1 256 ? 25.123 11.156 -36.150 1.00 89.94 256 LYS A CA 1
ATOM 2011 C C . LYS A 1 256 ? 24.023 10.224 -35.637 1.00 89.94 256 LYS A C 1
ATOM 2013 O O . LYS A 1 256 ? 23.455 10.500 -34.585 1.00 89.94 256 LYS A O 1
ATOM 2018 N N . LYS A 1 257 ? 23.762 9.107 -36.326 1.00 88.31 257 LYS A N 1
ATOM 2019 C CA . LYS A 1 257 ? 22.741 8.133 -35.903 1.00 88.31 257 LYS A CA 1
ATOM 2020 C C . LYS A 1 257 ? 23.069 7.470 -34.568 1.00 88.31 257 LYS A C 1
ATOM 2022 O O . LYS A 1 257 ? 22.168 7.269 -33.764 1.00 88.31 257 LYS A O 1
ATOM 2027 N N . LEU A 1 258 ? 24.338 7.155 -34.313 1.00 86.19 258 LEU A N 1
ATOM 2028 C CA . LEU A 1 258 ? 24.771 6.607 -33.027 1.00 86.19 258 LEU A CA 1
ATOM 2029 C C . LEU A 1 258 ? 24.541 7.615 -31.898 1.00 86.19 258 LEU A C 1
ATOM 2031 O O . LEU A 1 258 ? 23.980 7.250 -30.872 1.00 86.19 258 LEU A O 1
ATOM 2035 N N . SER A 1 259 ? 24.898 8.886 -32.101 1.00 86.19 259 SER A N 1
ATOM 2036 C CA . SER A 1 259 ? 24.631 9.959 -31.133 1.00 86.19 259 SER A CA 1
ATOM 2037 C C . SER A 1 259 ? 23.130 10.141 -30.864 1.00 86.19 259 SER A C 1
ATOM 2039 O O . SER A 1 259 ? 22.707 10.218 -29.708 1.00 86.19 259 SER A O 1
ATOM 2041 N N . GLU A 1 260 ? 22.305 10.122 -31.917 1.00 88.38 260 GLU A N 1
ATOM 2042 C CA . GLU A 1 260 ? 20.842 10.150 -31.794 1.00 88.38 260 GLU A CA 1
ATOM 2043 C C . GLU A 1 260 ? 20.333 8.953 -30.971 1.00 88.38 260 GLU A C 1
ATOM 2045 O O . GLU A 1 260 ? 19.589 9.156 -30.011 1.00 88.38 260 GLU A O 1
ATOM 2050 N N . LEU A 1 261 ? 20.800 7.731 -31.255 1.00 85.06 261 LEU A N 1
ATOM 2051 C CA . LEU A 1 261 ? 20.447 6.526 -30.493 1.00 85.06 261 LEU A CA 1
ATOM 2052 C C . LEU A 1 261 ? 20.885 6.602 -29.024 1.00 85.06 261 LEU A C 1
ATOM 2054 O O . LEU A 1 261 ? 20.090 6.279 -28.143 1.00 85.06 261 LEU A O 1
ATOM 2058 N N . TYR A 1 262 ? 22.104 7.068 -28.739 1.00 83.50 262 TYR A N 1
ATOM 2059 C CA . TYR A 1 262 ? 22.582 7.260 -27.366 1.00 83.50 262 TYR A CA 1
ATOM 2060 C C . TYR A 1 262 ? 21.708 8.241 -26.590 1.00 83.50 262 TYR A C 1
ATOM 2062 O O . TYR A 1 262 ? 21.328 7.967 -25.447 1.00 83.50 262 TYR A O 1
ATOM 2070 N N . SER A 1 263 ? 21.367 9.375 -27.208 1.00 86.06 263 SER A N 1
ATOM 2071 C CA . SER A 1 263 ? 20.504 10.379 -26.585 1.00 86.06 263 SER A CA 1
ATOM 2072 C C . SER A 1 263 ? 19.092 9.839 -26.344 1.00 86.06 263 SER A C 1
ATOM 2074 O O . SER A 1 263 ? 18.542 10.028 -25.258 1.00 86.06 263 SER A O 1
ATOM 2076 N N . PHE A 1 264 ? 18.546 9.089 -27.307 1.00 86.56 264 PHE A N 1
ATOM 2077 C CA . PHE A 1 264 ? 17.238 8.454 -27.208 1.00 86.56 264 PHE A CA 1
ATOM 2078 C C . PHE A 1 264 ? 17.195 7.425 -26.074 1.00 86.56 264 PHE A C 1
ATOM 2080 O O . PHE A 1 264 ? 16.321 7.506 -25.216 1.00 86.56 264 PHE A O 1
ATOM 2087 N N . ILE A 1 265 ? 18.166 6.509 -26.011 1.00 83.69 265 ILE A N 1
ATOM 2088 C CA . ILE A 1 265 ? 18.227 5.472 -24.971 1.00 83.69 265 ILE A CA 1
ATOM 2089 C C . ILE A 1 265 ? 18.419 6.092 -23.591 1.00 83.69 265 ILE A C 1
ATOM 2091 O O . ILE A 1 265 ? 17.722 5.717 -22.652 1.00 83.69 265 ILE A O 1
ATOM 2095 N N . THR A 1 266 ? 19.320 7.066 -23.462 1.00 82.31 266 THR A N 1
ATOM 2096 C CA . THR A 1 266 ? 19.570 7.736 -22.179 1.00 82.31 266 THR A CA 1
ATOM 2097 C C . THR A 1 266 ? 18.328 8.488 -21.705 1.00 82.31 266 THR A C 1
ATOM 2099 O O . THR A 1 266 ? 17.956 8.385 -20.537 1.00 82.31 266 THR A O 1
ATOM 2102 N N . SER A 1 267 ? 17.648 9.209 -22.603 1.00 85.44 267 SER A N 1
ATOM 2103 C CA . SER A 1 267 ? 16.407 9.918 -22.271 1.00 85.44 267 SER A CA 1
ATOM 2104 C C . SER A 1 267 ? 15.286 8.951 -21.886 1.00 85.44 267 SER A C 1
ATOM 2106 O O . SER A 1 267 ? 14.666 9.119 -20.838 1.00 85.44 267 SER A O 1
ATOM 2108 N N . ASN A 1 268 ? 15.069 7.905 -22.687 1.00 84.31 268 ASN A N 1
ATOM 2109 C CA . ASN A 1 268 ? 14.025 6.911 -22.448 1.00 84.31 268 ASN A CA 1
ATOM 2110 C C . ASN A 1 268 ? 14.285 6.104 -21.163 1.00 84.31 268 ASN A C 1
ATOM 2112 O O . ASN A 1 268 ? 13.365 5.827 -20.402 1.00 84.31 268 ASN A O 1
ATOM 2116 N N . SER A 1 269 ? 15.549 5.789 -20.862 1.00 82.94 269 SER A N 1
ATOM 2117 C CA . SER A 1 269 ? 15.953 5.151 -19.602 1.00 82.94 269 SER A CA 1
ATOM 2118 C C . SER A 1 269 ? 15.575 6.007 -18.389 1.00 82.94 269 SER A C 1
ATO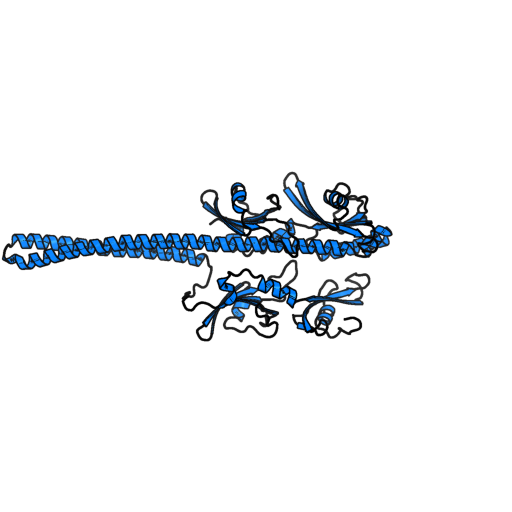M 2120 O O . SER A 1 269 ? 14.948 5.515 -17.446 1.00 82.94 269 SER A O 1
ATOM 2122 N N . LYS A 1 270 ? 15.884 7.313 -18.428 1.00 86.25 270 LYS A N 1
ATOM 2123 C CA . LYS A 1 270 ? 15.507 8.250 -17.358 1.00 86.25 270 LYS A CA 1
ATOM 2124 C C . LYS A 1 270 ? 13.989 8.383 -17.229 1.00 86.25 270 LYS A C 1
ATOM 2126 O O . LYS A 1 270 ? 13.490 8.453 -16.109 1.00 86.25 270 LYS A O 1
ATOM 2131 N N . GLU A 1 271 ? 13.257 8.374 -18.341 1.00 86.44 271 GLU A N 1
ATOM 2132 C CA . GLU A 1 271 ? 11.793 8.444 -18.349 1.00 86.44 271 GLU A CA 1
ATOM 2133 C C . GLU A 1 271 ? 11.141 7.190 -17.750 1.00 86.44 271 GLU A C 1
ATOM 2135 O O . GLU A 1 271 ? 10.299 7.309 -16.859 1.00 86.44 271 GLU A O 1
ATOM 2140 N N . ILE A 1 272 ? 11.593 5.993 -18.141 1.00 83.88 272 ILE A N 1
ATOM 2141 C CA . ILE A 1 272 ? 11.122 4.715 -17.583 1.00 83.88 272 ILE A CA 1
ATOM 2142 C C . ILE A 1 272 ? 11.409 4.645 -16.078 1.00 83.88 272 ILE A C 1
ATOM 2144 O O . ILE A 1 272 ? 10.519 4.313 -15.286 1.00 83.88 272 ILE A O 1
ATOM 2148 N N . ARG A 1 273 ? 12.641 4.980 -15.658 1.00 86.38 273 ARG A N 1
ATOM 2149 C CA . ARG A 1 273 ? 13.008 5.019 -14.232 1.00 86.38 273 ARG A CA 1
ATOM 2150 C C . ARG A 1 273 ? 12.154 6.047 -13.481 1.00 86.38 273 ARG A C 1
ATOM 2152 O O . ARG A 1 273 ? 11.621 5.724 -12.421 1.00 86.38 273 ARG A O 1
ATOM 2159 N N . GLY A 1 274 ? 11.967 7.240 -14.044 1.00 89.94 274 GLY A N 1
ATOM 2160 C CA . GLY A 1 274 ? 11.148 8.310 -13.476 1.00 89.94 274 GLY A CA 1
ATOM 2161 C C . GLY A 1 274 ? 9.695 7.904 -13.262 1.00 89.94 274 GLY A C 1
ATOM 2162 O O . GLY A 1 274 ? 9.190 8.000 -12.144 1.00 89.94 274 GLY A O 1
ATOM 2163 N N . ALA A 1 275 ? 9.050 7.365 -14.298 1.00 87.00 275 ALA A N 1
ATOM 2164 C CA . ALA A 1 275 ? 7.677 6.875 -14.227 1.00 87.00 275 ALA A CA 1
ATOM 2165 C C . ALA A 1 275 ? 7.514 5.768 -13.172 1.00 87.00 275 ALA A C 1
ATOM 2167 O O . ALA A 1 275 ? 6.575 5.813 -12.369 1.00 87.00 275 ALA A O 1
ATOM 2168 N N . ARG A 1 276 ? 8.458 4.814 -13.110 1.00 88.31 276 ARG A N 1
ATOM 2169 C CA . ARG A 1 276 ? 8.466 3.766 -12.077 1.00 88.31 276 ARG A CA 1
ATOM 2170 C C . ARG A 1 276 ? 8.499 4.374 -10.676 1.00 88.31 276 ARG A C 1
ATOM 2172 O O . ARG A 1 276 ? 7.644 4.046 -9.858 1.00 88.31 276 ARG A O 1
ATOM 2179 N N . LEU A 1 277 ? 9.455 5.260 -10.396 1.00 91.69 277 LEU A N 1
ATOM 2180 C CA . LEU A 1 277 ? 9.612 5.861 -9.067 1.00 91.69 277 LEU A CA 1
ATOM 2181 C C . LEU A 1 277 ? 8.413 6.737 -8.684 1.00 91.69 277 LEU A C 1
ATOM 2183 O O . LEU A 1 277 ? 7.996 6.727 -7.528 1.00 91.69 277 LEU A O 1
ATOM 2187 N N . THR A 1 278 ? 7.803 7.444 -9.639 1.00 91.38 278 THR A N 1
ATOM 2188 C CA . THR A 1 278 ? 6.558 8.187 -9.397 1.00 91.38 278 THR A CA 1
ATOM 2189 C C . THR A 1 278 ? 5.416 7.247 -9.007 1.00 91.38 278 THR A C 1
ATOM 2191 O O . THR A 1 278 ? 4.675 7.552 -8.074 1.00 91.38 278 THR A O 1
ATOM 2194 N N . ASN A 1 279 ? 5.289 6.086 -9.653 1.00 88.56 279 ASN A N 1
ATOM 2195 C CA . ASN A 1 279 ? 4.270 5.094 -9.297 1.00 88.56 279 ASN A CA 1
ATOM 2196 C C . ASN A 1 279 ? 4.524 4.446 -7.929 1.00 88.56 279 ASN A C 1
ATOM 2198 O O . ASN A 1 279 ? 3.576 4.252 -7.165 1.00 88.56 279 ASN A O 1
ATOM 2202 N N . LEU A 1 280 ? 5.784 4.171 -7.579 1.00 91.25 280 LEU A N 1
ATOM 2203 C CA . LEU A 1 280 ? 6.146 3.700 -6.237 1.00 91.25 280 LEU A CA 1
ATOM 2204 C C . LEU A 1 280 ? 5.827 4.753 -5.171 1.00 91.25 280 LEU A C 1
ATOM 2206 O O . LEU A 1 280 ? 5.200 4.443 -4.164 1.00 91.25 280 LEU A O 1
ATOM 2210 N N . SER A 1 281 ? 6.167 6.017 -5.431 1.00 93.12 281 SER A N 1
ATOM 2211 C CA . SER A 1 281 ? 5.838 7.134 -4.542 1.00 93.12 281 SER A CA 1
ATOM 2212 C C . SER A 1 281 ? 4.327 7.262 -4.330 1.00 93.12 281 SER A C 1
ATOM 2214 O O . SER A 1 281 ? 3.862 7.435 -3.204 1.00 93.12 281 SER A O 1
ATOM 2216 N N . PHE A 1 282 ? 3.542 7.117 -5.400 1.00 91.12 282 PHE A N 1
ATOM 2217 C CA . PHE A 1 282 ? 2.088 7.112 -5.296 1.00 91.12 282 PHE A CA 1
ATOM 2218 C C . PHE A 1 282 ? 1.569 5.942 -4.460 1.00 91.12 282 PHE A C 1
ATOM 2220 O O . PHE A 1 282 ? 0.702 6.136 -3.617 1.00 91.12 282 PHE A O 1
ATOM 2227 N N . THR A 1 283 ? 2.109 4.743 -4.674 1.00 89.75 283 THR A N 1
ATOM 2228 C CA . THR A 1 283 ? 1.718 3.549 -3.914 1.00 89.75 283 THR A CA 1
ATOM 2229 C C . THR A 1 283 ? 1.984 3.752 -2.424 1.00 89.75 283 THR A C 1
ATOM 2231 O O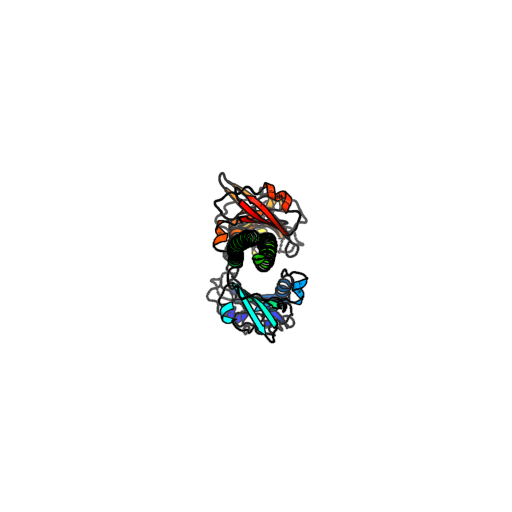 . THR A 1 283 ? 1.110 3.490 -1.604 1.00 89.75 283 THR A O 1
ATOM 2234 N N . ASN A 1 284 ? 3.144 4.312 -2.069 1.00 93.12 284 ASN A N 1
ATOM 2235 C CA . ASN A 1 284 ? 3.495 4.582 -0.677 1.00 93.12 284 ASN A CA 1
ATOM 2236 C C . ASN A 1 284 ? 2.524 5.567 -0.015 1.00 93.12 284 ASN A C 1
ATOM 2238 O O . ASN A 1 284 ? 2.079 5.313 1.101 1.00 93.12 284 ASN A O 1
ATOM 2242 N N . ILE A 1 285 ? 2.167 6.670 -0.687 1.00 92.50 285 ILE A N 1
ATOM 2243 C CA . ILE A 1 285 ? 1.222 7.637 -0.103 1.00 92.50 285 ILE A CA 1
ATOM 2244 C C . ILE A 1 285 ? -0.218 7.107 -0.063 1.00 92.50 285 ILE A C 1
ATOM 2246 O O . ILE A 1 285 ? -0.941 7.406 0.882 1.00 92.50 285 ILE A O 1
ATOM 2250 N N . ASP A 1 286 ? -0.620 6.284 -1.035 1.00 89.12 286 ASP A N 1
ATOM 2251 C CA . ASP A 1 286 ? -1.940 5.640 -1.049 1.00 89.12 286 ASP A CA 1
ATOM 2252 C C . ASP A 1 286 ? -2.092 4.642 0.111 1.00 89.12 286 ASP A C 1
ATOM 2254 O O . ASP A 1 286 ? -3.114 4.634 0.796 1.00 89.12 286 ASP A O 1
ATOM 2258 N N . LEU A 1 287 ? -1.048 3.853 0.401 1.00 90.06 287 LEU A N 1
ATOM 2259 C CA . LEU A 1 287 ? -1.020 2.955 1.562 1.00 90.06 287 LEU A CA 1
ATOM 2260 C C . LEU A 1 287 ? -1.111 3.722 2.888 1.00 90.06 287 LEU A C 1
ATOM 2262 O O . LEU A 1 287 ? -1.828 3.290 3.791 1.00 90.06 287 LEU A O 1
ATOM 2266 N N . VAL A 1 288 ? -0.436 4.873 2.994 1.00 92.50 288 VAL A N 1
ATOM 2267 C CA . VAL A 1 288 ? -0.546 5.755 4.167 1.00 92.50 288 VAL A CA 1
ATOM 2268 C C . VAL A 1 288 ? -1.983 6.249 4.339 1.00 92.50 288 VAL A C 1
ATOM 2270 O O . VAL A 1 288 ? -2.548 6.091 5.419 1.00 92.50 288 VAL A O 1
ATOM 2273 N N . ASP A 1 289 ? -2.601 6.813 3.297 1.00 91.19 289 ASP A N 1
ATOM 2274 C CA . ASP A 1 289 ? -3.967 7.346 3.393 1.00 91.19 289 ASP A CA 1
ATOM 2275 C C . ASP A 1 289 ? -4.981 6.268 3.802 1.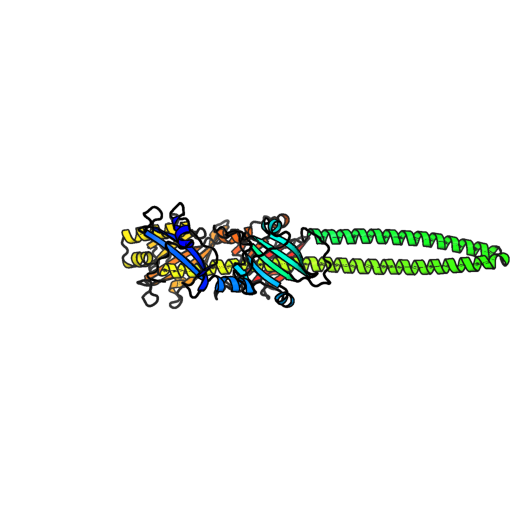00 91.19 289 ASP A C 1
ATOM 2277 O O . ASP A 1 289 ? -5.819 6.516 4.673 1.00 91.19 289 ASP A O 1
ATOM 2281 N N . ARG A 1 290 ? -4.885 5.068 3.213 1.00 89.06 290 ARG A N 1
ATOM 2282 C CA . ARG A 1 290 ? -5.745 3.925 3.558 1.00 89.06 290 ARG A CA 1
ATOM 2283 C C . ARG A 1 290 ? -5.595 3.532 5.020 1.00 89.06 290 ARG A C 1
ATOM 2285 O O . ARG A 1 290 ? -6.592 3.453 5.733 1.00 89.06 290 ARG A O 1
ATOM 2292 N N . ALA A 1 291 ? -4.358 3.339 5.473 1.00 89.56 291 ALA A N 1
ATOM 2293 C CA . ALA A 1 291 ? -4.100 2.916 6.841 1.00 89.56 291 ALA A CA 1
ATOM 2294 C C . ALA A 1 291 ? -4.581 3.955 7.856 1.00 89.56 291 ALA A C 1
ATOM 2296 O O . ALA A 1 291 ? -5.190 3.585 8.855 1.00 89.56 291 ALA A O 1
ATOM 2297 N N . LEU A 1 292 ? -4.354 5.249 7.597 1.00 91.31 292 LEU A N 1
ATOM 2298 C CA . LEU A 1 292 ? -4.816 6.322 8.481 1.00 91.31 292 LEU A CA 1
ATOM 2299 C C . LEU A 1 292 ? -6.345 6.453 8.468 1.00 91.31 292 LEU A C 1
ATOM 2301 O O . LEU A 1 292 ? -6.932 6.672 9.528 1.00 91.31 292 LEU A O 1
ATOM 2305 N N . TYR A 1 293 ? -6.998 6.274 7.314 1.00 91.25 293 TYR A N 1
ATOM 2306 C CA . TYR A 1 293 ? -8.460 6.237 7.228 1.00 91.25 293 TYR A CA 1
ATOM 2307 C C . TYR A 1 293 ? -9.052 5.138 8.115 1.00 91.25 293 TYR A C 1
ATOM 2309 O O . TYR A 1 293 ? -9.982 5.415 8.876 1.00 91.25 293 TYR A O 1
ATOM 2317 N N . GLU A 1 294 ? -8.488 3.927 8.082 1.00 88.50 294 GLU A N 1
ATOM 2318 C CA . GLU A 1 294 ? -8.941 2.816 8.932 1.00 88.50 294 GLU A CA 1
ATOM 2319 C C . GLU A 1 294 ? -8.932 3.206 10.418 1.00 88.50 294 GLU A C 1
ATOM 2321 O O . GLU A 1 294 ? -9.920 2.986 11.117 1.00 88.50 294 GLU A O 1
ATOM 2326 N N . ARG A 1 295 ? -7.910 3.940 10.878 1.00 91.75 295 ARG A N 1
ATOM 2327 C CA . ARG A 1 295 ? -7.831 4.392 12.283 1.00 91.75 295 ARG A CA 1
ATOM 2328 C C . ARG A 1 295 ? -8.887 5.428 12.646 1.00 91.75 295 ARG A C 1
ATOM 2330 O O . ARG A 1 295 ? -9.314 5.490 13.800 1.00 91.75 295 ARG A O 1
ATOM 2337 N N . THR A 1 296 ? -9.359 6.212 11.673 1.00 91.44 296 THR A N 1
ATOM 2338 C CA . THR A 1 296 ? -10.519 7.090 11.894 1.00 91.44 296 THR A CA 1
ATOM 2339 C C . THR A 1 296 ? -11.807 6.293 12.092 1.00 91.44 296 THR A C 1
ATOM 2341 O O . THR A 1 296 ? -12.677 6.731 12.847 1.00 91.44 296 THR A O 1
ATOM 2344 N N . ALA A 1 297 ? -11.942 5.129 11.449 1.00 90.88 297 ALA A N 1
ATOM 2345 C CA . ALA A 1 297 ? -13.078 4.239 11.655 1.00 90.88 297 ALA A CA 1
ATOM 2346 C C . ALA A 1 297 ? -12.970 3.513 13.005 1.00 90.88 297 ALA A C 1
ATOM 2348 O O . ALA A 1 297 ? -13.957 3.474 13.741 1.00 90.88 297 ALA A O 1
ATOM 2349 N N . ASP A 1 298 ? -11.774 3.034 13.365 1.00 92.31 298 ASP A N 1
ATOM 2350 C CA . ASP A 1 298 ? -11.514 2.355 14.640 1.00 92.31 298 ASP A CA 1
ATOM 2351 C C . ASP A 1 298 ? -11.884 3.241 15.836 1.00 92.31 298 ASP A C 1
ATOM 2353 O O . ASP A 1 298 ? -12.694 2.846 16.677 1.00 92.31 298 ASP A O 1
ATOM 2357 N N . VAL A 1 299 ? -11.373 4.481 15.883 1.00 93.62 299 VAL A N 1
ATOM 2358 C CA . VAL A 1 299 ? -11.637 5.394 17.011 1.00 93.62 299 VAL A CA 1
ATOM 2359 C C . VAL A 1 299 ? -13.117 5.764 17.128 1.00 93.62 299 VAL A C 1
ATOM 2361 O O . VAL A 1 299 ? -13.642 5.881 18.234 1.00 93.62 299 VAL A O 1
ATOM 2364 N N . GLN A 1 300 ? -13.813 5.919 15.999 1.00 93.06 300 GLN A N 1
ATOM 2365 C CA . GLN A 1 300 ? -15.244 6.228 15.988 1.00 93.06 300 GLN A CA 1
ATOM 2366 C C . GLN A 1 300 ? -16.102 5.032 16.393 1.00 93.06 300 GLN A C 1
ATOM 2368 O O . GLN A 1 300 ? -17.161 5.210 16.991 1.00 93.06 300 GLN A O 1
ATOM 2373 N N . TRP A 1 301 ? -15.690 3.814 16.044 1.00 91.62 301 TRP A N 1
ATOM 2374 C CA . TRP A 1 301 ? -16.415 2.621 16.453 1.00 91.62 301 TRP A CA 1
ATOM 2375 C C . TRP A 1 301 ? -16.199 2.342 17.940 1.00 91.62 301 TRP A C 1
ATOM 2377 O O . TRP A 1 301 ? -17.167 2.156 18.681 1.00 91.62 301 TRP A O 1
ATOM 2387 N N . TRP A 1 302 ? -14.952 2.394 18.407 1.00 93.44 302 TRP A N 1
ATOM 2388 C CA . TRP A 1 302 ? -14.628 2.153 19.811 1.00 93.44 302 TRP A CA 1
ATOM 2389 C C . TRP A 1 302 ? -15.198 3.206 20.747 1.00 93.44 302 TRP A C 1
ATOM 2391 O O . TRP A 1 302 ? -15.604 2.849 21.845 1.00 93.44 302 TRP A O 1
ATOM 2401 N N . SER A 1 303 ? -15.369 4.461 20.323 1.00 93.94 303 SER A N 1
ATOM 2402 C CA . SER A 1 303 ? -16.043 5.463 21.163 1.00 93.94 303 SER A CA 1
ATOM 2403 C C . SER A 1 303 ? -17.512 5.128 21.478 1.00 93.94 303 SER A C 1
ATOM 2405 O O . SER A 1 303 ? -18.099 5.732 22.377 1.00 93.94 303 SER A O 1
ATOM 2407 N N . THR A 1 304 ? -18.103 4.139 20.795 1.00 93.25 304 THR A N 1
ATOM 2408 C CA . THR A 1 304 ? -19.451 3.612 21.077 1.00 93.25 304 THR A CA 1
ATOM 2409 C C . THR A 1 304 ? -19.457 2.334 21.923 1.00 93.25 304 THR A C 1
ATOM 2411 O O . THR A 1 304 ? -20.524 1.806 22.244 1.00 93.25 304 THR A O 1
ATOM 2414 N N . GLU A 1 305 ? -18.284 1.819 22.291 1.00 91.31 305 GLU A N 1
ATOM 2415 C CA . GLU A 1 305 ? -18.137 0.550 22.997 1.00 91.31 305 GLU A CA 1
ATOM 2416 C C . GLU A 1 305 ? -18.675 0.645 24.441 1.00 91.31 305 GLU A C 1
ATOM 2418 O O . GLU A 1 305 ? -18.458 1.617 25.169 1.00 91.31 305 GLU A O 1
ATOM 2423 N N . CYS A 1 306 ? -19.445 -0.366 24.858 1.00 91.19 306 CYS A N 1
ATOM 2424 C CA . CYS A 1 306 ? -20.206 -0.310 26.105 1.00 91.19 306 CYS A CA 1
ATOM 2425 C C . CYS A 1 306 ? -19.335 -0.296 27.369 1.00 91.19 306 CYS A C 1
ATOM 2427 O O . CYS A 1 306 ? -19.737 0.332 28.348 1.00 91.19 306 CYS A O 1
ATOM 2429 N N . SER A 1 307 ? -18.189 -0.982 27.386 1.00 92.62 307 SER A N 1
ATOM 2430 C CA . SER A 1 307 ? -17.261 -0.946 28.525 1.00 92.62 307 SER A CA 1
ATOM 2431 C C . SER A 1 307 ? -16.652 0.446 28.722 1.00 92.62 307 SER A C 1
ATOM 2433 O O . SER A 1 307 ? -16.604 0.919 29.858 1.00 92.62 307 SER A O 1
ATOM 2435 N N . ILE A 1 308 ? -16.325 1.158 27.635 1.00 95.19 308 ILE A N 1
ATOM 2436 C CA . ILE A 1 308 ? -15.854 2.552 27.680 1.00 95.19 308 ILE A CA 1
ATOM 2437 C C . ILE A 1 308 ? -16.928 3.470 28.267 1.00 95.19 308 ILE A C 1
ATOM 2439 O O . ILE A 1 308 ? -16.663 4.236 29.198 1.00 95.19 308 ILE A O 1
ATOM 2443 N N . VAL A 1 309 ? -18.160 3.372 27.756 1.00 94.88 309 VAL A N 1
ATOM 2444 C CA . VAL A 1 309 ? -19.282 4.192 28.235 1.00 94.88 309 VAL A CA 1
ATOM 2445 C C . VAL A 1 309 ? -19.544 3.939 29.721 1.00 94.88 309 VAL A C 1
ATOM 2447 O O . VAL A 1 309 ? -19.634 4.898 30.487 1.00 94.88 309 VAL A O 1
ATOM 2450 N N . LYS A 1 310 ? -19.606 2.671 30.150 1.00 94.38 310 LYS A N 1
ATOM 2451 C CA . LYS A 1 310 ? -19.840 2.304 31.556 1.00 94.38 310 LYS A CA 1
ATOM 2452 C C . LYS A 1 310 ? -18.744 2.805 32.487 1.00 94.38 310 LYS A C 1
ATOM 2454 O O . LYS A 1 310 ? -19.060 3.354 33.542 1.00 94.38 310 LYS A O 1
ATOM 2459 N N . ALA A 1 311 ? -17.476 2.669 32.099 1.00 95.00 311 ALA A N 1
ATOM 2460 C CA . ALA A 1 311 ? -16.358 3.165 32.897 1.00 95.00 311 ALA A CA 1
ATOM 2461 C C . ALA A 1 311 ? -16.449 4.685 33.121 1.00 95.00 311 ALA A C 1
ATOM 2463 O O . ALA A 1 311 ? -16.190 5.160 34.224 1.00 95.00 311 ALA A O 1
ATOM 2464 N N . LEU A 1 312 ? -16.893 5.448 32.115 1.00 94.94 312 LEU A N 1
ATOM 2465 C CA . LEU A 1 312 ? -17.078 6.899 32.227 1.00 94.94 312 LEU A CA 1
ATOM 2466 C C . LEU A 1 312 ? -18.317 7.306 33.033 1.00 94.94 312 LEU A C 1
ATOM 2468 O O . LEU A 1 312 ? -18.275 8.324 33.732 1.00 94.94 312 LEU A O 1
ATOM 2472 N N . THR A 1 313 ? -19.415 6.549 32.940 1.00 94.00 313 THR A N 1
ATOM 2473 C CA . THR A 1 313 ? -20.673 6.891 33.620 1.00 94.00 313 THR A CA 1
ATOM 2474 C C . THR A 1 313 ? -20.745 6.399 35.058 1.00 94.00 313 THR A C 1
ATOM 2476 O O . THR A 1 313 ? -21.234 7.129 35.916 1.00 94.00 313 THR A O 1
ATOM 2479 N N . GLU A 1 314 ? -20.298 5.170 35.319 1.00 94.31 314 GLU A N 1
ATOM 2480 C CA . GLU A 1 314 ? -20.429 4.509 36.624 1.00 94.31 314 GLU A CA 1
ATOM 2481 C C . GLU A 1 314 ? -19.162 4.664 37.474 1.00 94.31 314 GLU A C 1
ATOM 2483 O O . GLU A 1 314 ? -19.267 4.745 38.696 1.00 94.31 314 GLU A O 1
ATOM 2488 N N . LYS A 1 315 ? -17.980 4.750 36.840 1.00 91.38 315 LYS A N 1
ATOM 2489 C CA . LYS A 1 315 ? -16.670 4.953 37.491 1.00 91.38 315 LYS A CA 1
ATOM 2490 C C . LYS A 1 315 ? -16.392 3.999 38.666 1.00 91.38 315 LYS A C 1
ATOM 2492 O O . LYS A 1 315 ? -15.750 4.384 39.639 1.00 91.38 315 LYS A O 1
ATOM 2497 N N . THR A 1 316 ? -16.896 2.768 38.595 1.00 95.31 316 THR A N 1
ATOM 2498 C CA . THR A 1 316 ? -16.596 1.711 39.569 1.00 95.31 316 THR A CA 1
ATOM 2499 C C . THR A 1 316 ? -15.279 1.025 39.214 1.00 95.31 316 THR A C 1
ATOM 2501 O O . THR A 1 316 ? -14.965 0.882 38.031 1.00 95.31 316 THR A O 1
ATOM 2504 N N . ASP A 1 317 ? -14.545 0.554 40.225 1.00 93.69 317 ASP A N 1
ATOM 2505 C CA . ASP A 1 317 ? -13.274 -0.157 40.022 1.00 93.69 317 ASP A CA 1
ATOM 2506 C C . ASP A 1 317 ? -13.455 -1.376 39.099 1.00 93.69 317 ASP A C 1
ATOM 2508 O O . ASP A 1 317 ? -12.687 -1.565 38.166 1.00 93.69 317 ASP A O 1
ATOM 2512 N N . GLU A 1 318 ? -14.552 -2.128 39.256 1.00 93.62 318 GLU A N 1
ATOM 2513 C CA . GLU A 1 318 ? -14.877 -3.288 38.410 1.00 93.62 318 GLU A CA 1
ATOM 2514 C C . GLU A 1 318 ? -15.016 -2.932 36.918 1.00 93.62 318 GLU A C 1
ATOM 2516 O O . GLU A 1 318 ? -14.500 -3.643 36.054 1.00 93.62 318 GLU A O 1
ATOM 2521 N N . ASN A 1 319 ? -15.692 -1.823 36.591 1.00 93.88 319 ASN A N 1
ATOM 2522 C CA . ASN A 1 319 ? -15.862 -1.399 35.199 1.00 93.88 319 ASN A CA 1
ATOM 2523 C C . ASN A 1 319 ? -14.551 -0.874 34.600 1.00 93.88 319 ASN A C 1
ATOM 2525 O O . ASN A 1 319 ? -14.302 -1.076 33.411 1.00 93.88 319 ASN A O 1
ATOM 2529 N N . ILE A 1 320 ? -13.728 -0.196 35.406 1.00 93.44 320 ILE A N 1
ATOM 2530 C CA . ILE A 1 320 ? -12.422 0.318 34.977 1.00 93.44 320 ILE A CA 1
ATOM 2531 C C . ILE A 1 320 ? -11.448 -0.842 34.745 1.00 93.44 320 ILE A C 1
ATOM 2533 O O . ILE A 1 320 ? -10.792 -0.878 33.707 1.00 93.44 320 ILE A O 1
ATOM 2537 N N . ASP A 1 321 ? -11.407 -1.826 35.644 1.00 91.19 321 ASP A N 1
ATOM 2538 C CA . ASP A 1 321 ? -10.581 -3.029 35.496 1.00 91.19 321 ASP A CA 1
ATOM 2539 C C . ASP A 1 321 ? -10.984 -3.840 34.259 1.00 91.19 321 ASP A C 1
ATOM 2541 O O . ASP A 1 321 ? -10.127 -4.288 33.491 1.00 91.19 321 ASP A O 1
ATOM 2545 N N . PHE A 1 322 ? -12.292 -3.981 34.014 1.00 90.75 322 PHE A N 1
ATOM 2546 C CA . PHE A 1 322 ? -12.782 -4.622 32.797 1.00 90.75 322 PHE A CA 1
ATOM 2547 C C . PHE A 1 322 ? -12.380 -3.840 31.539 1.00 90.75 322 PHE A C 1
ATOM 2549 O O . PHE A 1 322 ? -11.941 -4.445 30.562 1.00 90.75 322 PHE A O 1
ATOM 2556 N N . LEU A 1 323 ? -12.482 -2.507 31.558 1.00 93.19 323 LEU A N 1
ATOM 2557 C CA . LEU A 1 323 ? -12.044 -1.673 30.441 1.00 93.19 323 LEU A CA 1
ATOM 2558 C C . LEU A 1 323 ? -10.532 -1.802 30.190 1.00 93.19 323 LEU A C 1
ATOM 2560 O O . LEU A 1 323 ? -10.138 -2.002 29.044 1.00 93.19 323 LEU A O 1
ATOM 2564 N N . ASN A 1 324 ? -9.698 -1.774 31.233 1.00 91.50 324 ASN A N 1
ATOM 2565 C CA . ASN A 1 324 ? -8.248 -1.970 31.112 1.00 91.50 324 ASN A CA 1
ATOM 2566 C C . ASN A 1 324 ? -7.925 -3.298 30.406 1.00 91.50 324 ASN A C 1
ATOM 2568 O O . ASN A 1 324 ? -7.142 -3.322 29.457 1.00 91.50 324 ASN A O 1
ATOM 2572 N N . LEU A 1 325 ? -8.591 -4.394 30.799 1.00 87.81 325 LEU A N 1
ATOM 2573 C CA . LEU A 1 325 ? -8.437 -5.701 30.146 1.00 87.81 325 LEU A CA 1
ATOM 2574 C C . LEU A 1 325 ? -8.824 -5.655 28.657 1.00 87.81 325 LEU A C 1
ATOM 2576 O O . LEU A 1 325 ? -8.161 -6.262 27.810 1.00 87.81 325 LEU A O 1
ATOM 2580 N N . ARG A 1 326 ? -9.902 -4.938 28.318 1.00 89.44 326 ARG A N 1
ATOM 2581 C CA . ARG A 1 326 ? -10.355 -4.777 26.929 1.00 89.44 326 ARG A CA 1
ATOM 2582 C C . ARG A 1 326 ? -9.364 -3.964 26.099 1.00 89.44 326 ARG A C 1
ATOM 2584 O O . ARG A 1 326 ? -9.068 -4.381 24.981 1.00 89.44 326 ARG A O 1
ATOM 2591 N N . LEU A 1 327 ? -8.845 -2.856 26.626 1.00 92.44 327 LEU A N 1
ATOM 2592 C CA . LEU A 1 327 ? -7.862 -2.022 25.928 1.00 92.44 327 LEU A CA 1
ATOM 2593 C C . LEU A 1 327 ? -6.533 -2.762 25.718 1.00 92.44 327 LEU A C 1
ATOM 2595 O O . LEU A 1 327 ? -6.005 -2.729 24.608 1.00 92.44 327 LEU A O 1
ATOM 2599 N N . ASP A 1 328 ? -6.051 -3.504 26.720 1.00 88.50 328 ASP A N 1
ATOM 2600 C CA . ASP A 1 328 ? -4.878 -4.386 26.590 1.00 88.50 328 ASP A CA 1
ATOM 2601 C C . ASP A 1 328 ? -5.083 -5.433 25.481 1.00 88.50 328 ASP A C 1
ATOM 2603 O O . ASP A 1 328 ? -4.228 -5.624 24.615 1.00 88.50 328 ASP A O 1
ATOM 2607 N N . THR A 1 329 ? -6.266 -6.057 25.440 1.00 86.12 329 THR A N 1
ATOM 2608 C CA . THR A 1 329 ? -6.620 -7.009 24.375 1.00 86.12 329 THR A CA 1
ATOM 2609 C C . THR A 1 329 ? -6.576 -6.351 22.995 1.00 86.12 329 THR A C 1
ATOM 2611 O O . THR A 1 329 ? -6.070 -6.944 22.045 1.00 86.12 329 THR A O 1
ATOM 2614 N N . ILE A 1 330 ? -7.082 -5.122 22.861 1.00 88.88 330 ILE A N 1
ATOM 2615 C CA . ILE A 1 330 ? -7.043 -4.392 21.589 1.00 88.88 330 ILE A CA 1
ATOM 2616 C C . ILE A 1 330 ? -5.593 -4.110 21.171 1.00 88.88 330 ILE A C 1
ATOM 2618 O O . ILE A 1 330 ? -5.234 -4.391 20.027 1.00 88.88 330 ILE A O 1
ATOM 2622 N N . LEU A 1 331 ? -4.743 -3.618 22.078 1.00 89.25 331 LEU A N 1
ATOM 2623 C CA . LEU A 1 331 ? -3.336 -3.326 21.773 1.00 89.25 331 LEU A CA 1
ATOM 2624 C C . LEU A 1 331 ? -2.541 -4.571 21.348 1.00 89.25 331 LEU A C 1
ATOM 2626 O O . LEU A 1 331 ? -1.652 -4.467 20.504 1.00 89.25 331 LEU A O 1
ATOM 2630 N N . LYS A 1 332 ? -2.889 -5.757 21.865 1.00 84.88 332 LYS A N 1
ATOM 2631 C CA . LYS A 1 332 ? -2.281 -7.029 21.435 1.00 84.88 332 LYS A CA 1
ATOM 2632 C C . LYS A 1 332 ? -2.542 -7.347 19.963 1.00 84.88 332 LYS A C 1
ATOM 2634 O O . LYS A 1 332 ? -1.633 -7.811 19.278 1.00 84.88 332 LYS A O 1
ATOM 2639 N N . PHE A 1 333 ? -3.755 -7.091 19.469 1.00 83.25 333 PHE A N 1
ATOM 2640 C CA . PHE A 1 333 ? -4.110 -7.359 18.070 1.00 83.25 333 PHE A CA 1
ATOM 2641 C C . PHE A 1 333 ? -3.702 -6.229 17.121 1.00 83.25 333 PHE A C 1
ATOM 2643 O O . PHE A 1 333 ? -3.365 -6.487 15.968 1.00 83.25 333 PHE A O 1
ATOM 2650 N N . TYR A 1 334 ? -3.696 -4.984 17.596 1.00 85.19 334 TYR A N 1
ATOM 2651 C CA . TYR A 1 334 ? -3.362 -3.812 16.793 1.00 85.19 334 TYR A CA 1
ATOM 2652 C C . TYR A 1 334 ? -1.951 -3.311 17.114 1.00 85.19 334 TYR A C 1
ATOM 2654 O O . TYR A 1 334 ? -1.754 -2.297 17.780 1.00 85.19 334 TYR A O 1
ATOM 2662 N N . THR A 1 335 ? -0.945 -4.002 16.576 1.00 83.12 335 THR A N 1
ATOM 2663 C CA . THR A 1 335 ? 0.474 -3.791 16.924 1.00 83.12 335 THR A CA 1
ATOM 2664 C C . THR A 1 335 ? 1.060 -2.430 16.531 1.00 83.12 335 THR A C 1
ATOM 2666 O O . THR A 1 335 ? 2.203 -2.135 16.874 1.00 83.12 335 THR A O 1
ATOM 2669 N N . VAL A 1 336 ? 0.321 -1.630 15.762 1.00 86.19 336 VAL A N 1
ATOM 2670 C CA . VAL A 1 336 ? 0.702 -0.271 15.338 1.00 86.19 336 VAL A CA 1
ATOM 2671 C C . VAL A 1 336 ? 0.203 0.812 16.298 1.00 86.19 336 VAL A C 1
ATOM 2673 O O . VAL A 1 336 ? 0.481 1.992 16.095 1.00 86.19 336 VAL A O 1
ATOM 2676 N N . TYR A 1 337 ? -0.533 0.443 17.348 1.00 90.75 337 TYR A N 1
ATOM 2677 C CA . TYR A 1 337 ? -0.873 1.367 18.422 1.00 90.75 337 TYR A CA 1
ATOM 2678 C C . TYR A 1 337 ? 0.117 1.250 19.563 1.00 90.75 337 TYR A C 1
ATOM 2680 O O . TYR A 1 337 ? 0.436 0.158 20.030 1.00 90.75 337 TYR A O 1
ATOM 2688 N N . GLN A 1 338 ? 0.565 2.406 20.034 1.00 90.38 338 GLN A N 1
ATOM 2689 C CA . GLN A 1 338 ? 1.360 2.504 21.245 1.00 90.38 338 GLN A CA 1
ATOM 2690 C C . GLN A 1 338 ? 0.467 2.518 22.488 1.00 90.38 338 GLN A C 1
ATOM 2692 O O . GLN A 1 338 ? 0.845 1.974 23.522 1.00 90.38 338 GLN A O 1
ATOM 2697 N N . ASP A 1 339 ? -0.696 3.168 22.399 1.00 93.50 339 ASP A N 1
ATOM 2698 C CA . ASP A 1 339 ? -1.638 3.282 23.508 1.00 93.50 339 ASP A CA 1
ATOM 2699 C C . ASP A 1 339 ? -3.048 3.651 23.020 1.00 93.50 339 ASP A C 1
ATOM 2701 O O . ASP A 1 339 ? -3.231 4.201 21.931 1.00 93.50 339 ASP A O 1
ATOM 2705 N N . ILE A 1 340 ? -4.044 3.386 23.860 1.00 95.44 340 ILE A N 1
ATOM 2706 C CA . ILE A 1 340 ? -5.425 3.844 23.717 1.00 95.44 340 ILE A CA 1
ATOM 2707 C C . ILE A 1 340 ? -5.809 4.493 25.040 1.00 95.44 340 ILE A C 1
ATOM 2709 O O . ILE A 1 340 ? -5.722 3.857 26.083 1.00 95.44 340 ILE A O 1
ATOM 2713 N N . VAL A 1 341 ? -6.238 5.750 25.007 1.00 95.62 341 VAL A N 1
ATOM 2714 C CA . VAL A 1 341 ? -6.482 6.574 26.193 1.00 95.62 341 VAL A CA 1
ATOM 2715 C C . VAL A 1 341 ? -7.950 6.971 26.252 1.00 95.62 341 VAL A C 1
ATOM 2717 O O . VAL A 1 341 ? -8.482 7.563 25.315 1.00 95.62 341 VAL A O 1
ATOM 2720 N N . VAL A 1 342 ? -8.599 6.696 27.380 1.00 96.94 342 VAL A N 1
ATOM 2721 C CA . VAL A 1 342 ? -9.974 7.118 27.663 1.00 96.94 342 VAL A CA 1
ATOM 2722 C C . VAL A 1 342 ? -9.940 8.198 28.732 1.00 96.94 342 VAL A C 1
ATOM 2724 O O . VAL A 1 342 ? -9.483 7.956 29.851 1.00 96.94 342 VAL A O 1
ATOM 2727 N N . CYS A 1 343 ? -10.446 9.390 28.418 1.00 96.62 343 CYS A N 1
ATOM 2728 C CA . CYS A 1 343 ? -10.516 10.496 29.368 1.00 96.62 343 CYS A CA 1
ATOM 2729 C C . CYS A 1 343 ? -11.923 11.085 29.497 1.00 96.62 343 CYS A C 1
ATOM 2731 O O . CYS A 1 343 ? -12.753 10.999 28.591 1.00 96.62 343 CYS A O 1
ATOM 2733 N N . ASP A 1 344 ? -12.196 11.690 30.652 1.00 95.94 344 ASP A N 1
ATOM 2734 C CA . ASP A 1 344 ? -13.433 12.435 30.873 1.00 95.94 344 ASP A CA 1
ATOM 2735 C C . ASP A 1 344 ? -13.375 13.852 30.270 1.00 95.94 344 ASP A C 1
ATOM 2737 O O . ASP A 1 344 ? -12.334 14.330 29.816 1.00 95.94 344 ASP A O 1
ATOM 2741 N N . MET A 1 345 ? -14.504 14.567 30.301 1.00 95.12 345 MET A N 1
ATOM 2742 C CA . MET A 1 345 ? -14.610 15.935 29.763 1.00 95.12 345 MET A CA 1
ATOM 2743 C C . MET A 1 345 ? -13.717 16.971 30.463 1.00 95.12 345 MET A C 1
ATOM 2745 O O . MET A 1 345 ? -13.556 18.082 29.960 1.00 95.12 345 MET A O 1
ATOM 2749 N N . THR A 1 346 ? -13.128 16.640 31.616 1.00 95.19 346 THR A N 1
ATOM 2750 C CA . THR A 1 346 ? -12.174 17.516 32.315 1.00 95.19 346 THR A CA 1
ATOM 2751 C C . THR A 1 346 ? -10.723 17.243 31.914 1.00 95.19 346 THR A C 1
ATOM 2753 O O . THR A 1 346 ? -9.835 18.030 32.252 1.00 95.19 346 THR A O 1
ATOM 2756 N N . GLY A 1 347 ? -10.496 16.166 31.156 1.00 94.25 347 GLY A N 1
ATOM 2757 C CA . GLY A 1 347 ? -9.194 15.719 30.685 1.00 94.25 347 GLY A CA 1
ATOM 2758 C C . GLY A 1 347 ? -8.497 14.772 31.652 1.00 94.25 347 GLY A C 1
ATOM 2759 O O . GLY A 1 347 ? -7.296 14.568 31.499 1.00 94.25 347 GLY A O 1
ATOM 2760 N N . ASN A 1 348 ? -9.189 14.214 32.649 1.00 96.00 348 ASN A N 1
ATOM 2761 C CA . ASN A 1 348 ? -8.616 13.172 33.504 1.00 96.00 348 ASN A CA 1
ATOM 2762 C C . ASN A 1 348 ? -8.670 11.833 32.773 1.00 96.00 348 ASN A C 1
ATOM 2764 O O . ASN A 1 348 ? -9.718 11.470 32.236 1.00 96.00 348 ASN A O 1
ATOM 2768 N N . ILE A 1 349 ? -7.556 11.105 32.764 1.00 96.00 349 ILE A N 1
ATOM 2769 C CA . ILE A 1 349 ? -7.503 9.755 32.199 1.00 96.00 349 ILE A CA 1
ATOM 2770 C C . ILE A 1 349 ? -8.224 8.812 33.166 1.00 96.00 349 ILE A C 1
ATOM 2772 O O . ILE A 1 349 ? -7.904 8.768 34.353 1.00 96.00 349 ILE A O 1
ATOM 2776 N N . ILE A 1 350 ? -9.218 8.088 32.654 1.00 95.00 350 ILE A N 1
ATOM 2777 C CA . ILE A 1 350 ? -9.977 7.073 33.395 1.00 95.00 350 ILE A CA 1
ATOM 2778 C C . ILE A 1 350 ? -9.324 5.701 33.236 1.00 95.00 350 ILE A C 1
ATOM 2780 O O . ILE A 1 350 ? -9.276 4.927 34.185 1.00 95.00 350 ILE A O 1
ATOM 2784 N N . SER A 1 351 ? -8.831 5.409 32.034 1.00 94.81 351 SER A N 1
ATOM 2785 C CA . SER A 1 351 ? -8.209 4.138 31.678 1.00 94.81 351 SER A CA 1
ATOM 2786 C C . SER A 1 351 ? -7.306 4.340 30.461 1.00 94.81 351 SER A C 1
ATOM 2788 O O . SER A 1 351 ? -7.559 5.225 29.632 1.00 94.81 351 SER A O 1
ATOM 2790 N N . ASN A 1 352 ? -6.252 3.537 30.366 1.00 93.56 352 ASN A N 1
ATOM 2791 C CA . ASN A 1 352 ? -5.421 3.419 29.179 1.00 93.56 352 ASN A CA 1
ATOM 2792 C C . ASN A 1 352 ? -5.101 1.942 28.897 1.00 93.56 352 ASN A C 1
ATOM 2794 O O . ASN A 1 352 ? -5.328 1.076 29.743 1.00 93.56 352 ASN A O 1
ATOM 2798 N N . GLY A 1 353 ? -4.633 1.649 27.686 1.00 90.00 353 GLY A N 1
ATOM 2799 C CA . GLY A 1 353 ? -4.243 0.293 27.304 1.00 90.00 353 GLY A CA 1
ATOM 2800 C C . GLY A 1 353 ? -2.788 -0.034 27.644 1.00 90.00 353 GLY A C 1
ATOM 2801 O O . GLY A 1 353 ? -2.466 -1.191 27.898 1.00 90.00 353 GLY A O 1
ATOM 2802 N N . SER A 1 354 ? -1.904 0.966 27.637 1.00 87.06 354 SER A N 1
ATOM 2803 C CA . SER A 1 354 ? -0.466 0.782 27.830 1.00 87.06 354 SER A CA 1
ATOM 2804 C C . SER A 1 354 ? -0.048 0.947 29.286 1.00 87.06 354 SER A C 1
ATOM 2806 O O . SER A 1 354 ? -0.238 1.999 29.895 1.00 87.06 354 SER A O 1
ATOM 2808 N N . SER A 1 355 ? 0.647 -0.061 29.813 1.00 82.62 355 SER A N 1
ATOM 2809 C CA . SER A 1 355 ? 1.251 -0.018 31.150 1.00 82.62 355 SER A CA 1
ATOM 2810 C C . SER A 1 355 ? 2.406 0.984 31.273 1.00 82.62 355 SER A C 1
ATOM 2812 O O . SER A 1 355 ? 2.778 1.353 32.388 1.00 82.62 355 SER A O 1
ATOM 2814 N N . GLU A 1 356 ? 2.969 1.446 30.152 1.00 83.88 356 GLU A N 1
ATOM 2815 C CA . GLU A 1 356 ? 4.027 2.461 30.132 1.00 83.88 356 GLU A CA 1
ATOM 2816 C C . GLU A 1 356 ? 3.478 3.878 30.341 1.00 83.88 356 GLU A C 1
ATOM 2818 O O . GLU A 1 356 ? 4.196 4.768 30.810 1.00 83.88 356 GLU A O 1
ATOM 2823 N N . ASN A 1 357 ? 2.203 4.106 30.010 1.00 84.00 357 ASN A N 1
ATOM 2824 C CA . ASN A 1 357 ? 1.592 5.414 30.155 1.00 84.00 357 ASN A CA 1
ATOM 2825 C C . ASN A 1 357 ? 1.158 5.650 31.609 1.00 84.00 357 ASN A C 1
ATOM 2827 O O . ASN A 1 357 ? 0.181 5.092 32.104 1.00 84.00 357 ASN A O 1
ATOM 2831 N N . THR A 1 358 ? 1.892 6.534 32.285 1.00 85.38 358 THR A N 1
ATOM 2832 C CA . THR A 1 358 ? 1.639 6.934 33.679 1.00 85.38 358 THR A CA 1
ATOM 2833 C C . THR A 1 358 ? 0.984 8.312 33.799 1.00 85.38 358 THR A C 1
ATOM 2835 O O . THR A 1 358 ? 0.806 8.824 34.912 1.00 85.38 358 THR A O 1
ATOM 2838 N N . GLU A 1 359 ? 0.623 8.934 32.672 1.00 87.50 359 GLU A N 1
ATOM 2839 C CA . GLU A 1 359 ? -0.057 10.222 32.670 1.00 87.50 359 GLU A CA 1
ATOM 2840 C C . GLU A 1 359 ? -1.426 10.108 33.346 1.00 87.50 359 GLU A C 1
ATOM 2842 O O . GLU A 1 359 ? -2.172 9.149 33.169 1.00 87.50 359 GLU A O 1
ATOM 2847 N N . LYS A 1 360 ? -1.777 11.130 34.130 1.00 90.44 360 LYS A N 1
ATOM 2848 C CA . LYS A 1 360 ? -3.081 11.203 34.810 1.00 90.44 360 LYS A CA 1
ATOM 2849 C C . LYS A 1 360 ? -4.064 12.123 34.104 1.00 90.44 360 LYS A C 1
ATOM 2851 O O . LYS A 1 360 ? -5.264 12.073 34.366 1.00 90.44 360 LYS A O 1
ATOM 2856 N N . THR A 1 361 ? -3.566 13.008 33.245 1.00 93.88 361 THR A N 1
ATOM 2857 C CA . THR A 1 361 ? -4.390 14.003 32.574 1.00 93.88 361 THR A CA 1
ATOM 2858 C C . THR A 1 361 ? -3.823 14.382 31.219 1.00 93.88 361 THR A C 1
ATOM 2860 O O . THR A 1 361 ? -2.618 14.519 31.051 1.00 93.88 361 THR A O 1
ATOM 2863 N N . VAL A 1 362 ? -4.735 14.621 30.284 1.00 93.12 362 VAL A N 1
ATOM 2864 C CA . VAL A 1 362 ? -4.467 15.088 28.920 1.00 93.12 362 VAL A CA 1
ATOM 2865 C C . VAL A 1 362 ? -5.017 16.491 28.692 1.00 93.12 362 VAL A C 1
ATOM 2867 O O . VAL A 1 362 ? -5.047 16.970 27.559 1.00 93.12 362 VAL A O 1
ATOM 2870 N N . LYS A 1 363 ? -5.448 17.175 29.761 1.00 93.00 363 LYS A N 1
ATOM 2871 C CA . LYS A 1 363 ? -6.114 18.483 29.695 1.00 93.00 363 LYS A CA 1
ATOM 2872 C C . LYS A 1 363 ? -5.307 19.518 28.913 1.00 93.00 363 LYS A C 1
ATOM 2874 O O . LYS A 1 363 ? -5.886 20.370 28.239 1.00 93.00 363 LYS A O 1
ATOM 2879 N N . ASP A 1 364 ? -3.980 19.441 28.996 1.00 91.12 364 ASP A N 1
ATOM 2880 C CA . ASP A 1 364 ? -3.093 20.382 28.324 1.00 91.12 364 ASP A CA 1
ATOM 2881 C C . ASP A 1 364 ? -2.688 20.005 26.904 1.00 91.12 364 ASP A C 1
ATOM 2883 O O . ASP A 1 364 ? -2.189 20.872 26.177 1.00 91.12 364 ASP A O 1
ATOM 2887 N N . SER A 1 365 ? -2.974 18.773 26.490 1.00 91.62 365 SER A N 1
ATOM 2888 C CA . SER A 1 365 ? -2.656 18.285 25.156 1.00 91.62 365 SER A CA 1
ATOM 2889 C C . SER A 1 365 ? -3.422 19.048 24.068 1.00 91.62 365 SER A C 1
ATOM 2891 O O . SER A 1 365 ? -4.553 19.513 24.255 1.00 91.62 365 SER A O 1
ATOM 2893 N N . THR A 1 366 ? -2.785 19.200 22.908 1.00 91.25 366 THR A N 1
ATOM 2894 C CA . THR A 1 366 ? -3.360 19.910 21.759 1.00 91.25 366 THR A CA 1
ATOM 2895 C C . THR A 1 366 ? -4.587 19.193 21.212 1.00 91.25 366 THR A C 1
ATOM 2897 O O . THR A 1 366 ? -5.605 19.843 20.991 1.00 91.25 366 THR A O 1
ATOM 2900 N N . TRP A 1 367 ? -4.522 17.868 21.074 1.00 92.19 367 TRP A N 1
ATOM 2901 C CA . TRP A 1 367 ? -5.608 17.044 20.541 1.00 92.19 367 TRP A CA 1
ATOM 2902 C C . TRP A 1 367 ? -6.873 17.120 21.411 1.00 92.19 367 TRP A C 1
ATOM 2904 O O . TRP A 1 367 ? -7.971 17.330 20.895 1.00 92.19 367 TRP A O 1
ATOM 2914 N N . PHE A 1 368 ? -6.732 17.071 22.742 1.00 93.81 368 PHE A N 1
ATOM 2915 C CA . PHE A 1 368 ? -7.865 17.189 23.663 1.00 93.81 368 PHE A CA 1
ATOM 2916 C C . PHE A 1 368 ? -8.515 18.574 23.559 1.00 93.81 368 PHE A C 1
ATOM 2918 O O . PHE A 1 368 ? -9.731 18.703 23.411 1.00 93.81 368 PHE A O 1
ATOM 2925 N N . LYS A 1 369 ? -7.694 19.633 23.549 1.00 92.88 369 LYS A N 1
ATOM 2926 C CA . LYS A 1 369 ? -8.166 21.013 23.358 1.00 92.88 369 LYS A CA 1
ATOM 2927 C C . LYS A 1 369 ? -8.852 21.199 22.000 1.00 92.88 369 LYS A C 1
ATOM 2929 O O . LYS A 1 369 ? -9.848 21.915 21.931 1.00 92.88 369 LYS A O 1
ATOM 2934 N N . ASN A 1 370 ? -8.345 20.581 20.934 1.00 91.31 370 ASN A N 1
ATOM 2935 C CA . ASN A 1 370 ? -8.927 20.667 19.593 1.00 91.31 370 ASN A CA 1
ATOM 2936 C C . ASN A 1 370 ? -10.310 20.003 19.536 1.00 91.31 370 ASN A C 1
ATOM 2938 O O . ASN A 1 370 ? -11.254 20.628 19.048 1.00 91.31 370 ASN A O 1
ATOM 2942 N N . MET A 1 371 ? -10.467 18.824 20.144 1.00 92.06 371 MET A N 1
ATOM 2943 C CA . MET A 1 371 ? -11.763 18.141 20.243 1.00 92.06 371 MET A CA 1
ATOM 2944 C C . MET A 1 371 ? -12.807 18.909 21.064 1.00 92.06 371 MET A C 1
ATOM 2946 O O . MET A 1 371 ? -13.999 18.835 20.765 1.00 92.06 371 MET A O 1
ATOM 2950 N N . LEU A 1 372 ? -12.381 19.673 22.076 1.00 89.75 372 LEU A N 1
ATOM 2951 C CA . LEU A 1 372 ? -13.284 20.516 22.867 1.00 89.75 372 LEU A CA 1
ATOM 2952 C C . LEU A 1 372 ? -13.671 21.831 22.174 1.00 89.75 372 LEU A C 1
ATOM 2954 O O . LEU A 1 372 ? -14.745 22.364 22.445 1.00 89.75 372 LEU A O 1
ATOM 2958 N N . LYS A 1 373 ? -12.814 22.379 21.302 1.00 88.38 373 LYS A N 1
ATOM 2959 C CA . LYS A 1 373 ? -13.071 23.663 20.622 1.00 88.38 373 LYS A CA 1
ATOM 2960 C C . LYS A 1 373 ? -14.222 23.589 19.626 1.00 88.38 373 LYS A C 1
ATOM 2962 O O . LYS A 1 373 ? -14.952 24.565 19.484 1.00 88.38 373 LYS A O 1
ATOM 2967 N N . ASN A 1 374 ? -14.348 22.475 18.908 1.00 82.81 374 ASN A N 1
ATOM 2968 C CA . ASN A 1 374 ? -15.332 22.328 17.844 1.00 82.81 374 ASN A CA 1
ATOM 2969 C C . ASN A 1 374 ? -16.474 21.406 18.290 1.00 82.81 374 ASN A C 1
ATOM 2971 O O . ASN A 1 374 ? -16.328 20.183 18.350 1.00 82.81 374 ASN A O 1
ATOM 2975 N N . SER A 1 375 ? -17.634 21.990 18.601 1.00 76.44 375 SER A N 1
ATOM 2976 C CA . SER A 1 375 ? -18.804 21.233 19.054 1.00 76.44 375 SER A CA 1
ATOM 2977 C C . SER A 1 375 ? -19.345 20.276 17.991 1.00 76.44 375 SER A C 1
ATOM 2979 O O . SER A 1 375 ? -19.839 19.219 18.366 1.00 76.44 375 SER A O 1
ATOM 2981 N N . GLU A 1 376 ? -19.197 20.595 16.702 1.00 82.12 376 GLU A N 1
ATOM 2982 C CA . GLU A 1 376 ? -19.712 19.782 15.586 1.00 82.12 376 GLU A CA 1
ATOM 2983 C C . GLU A 1 376 ? -18.754 18.660 15.155 1.00 82.12 376 GLU A C 1
ATOM 2985 O O . GLU A 1 376 ? -19.167 17.703 14.505 1.00 82.12 376 GLU A O 1
ATOM 2990 N N . GLN A 1 377 ? -17.470 18.754 15.509 1.00 85.25 377 GLN A N 1
ATOM 2991 C CA . GLN A 1 377 ? -16.473 17.758 15.124 1.00 85.25 377 GLN A CA 1
ATOM 2992 C C . GLN A 1 377 ? -16.542 16.517 16.024 1.00 85.25 377 GLN A C 1
ATOM 2994 O O . GLN A 1 377 ? -16.261 16.592 17.218 1.00 85.25 377 GLN A O 1
ATOM 2999 N N . GLU A 1 378 ? -16.891 15.369 15.449 1.00 90.38 378 GLU A N 1
ATOM 3000 C CA . GLU A 1 378 ? -17.077 14.097 16.173 1.00 90.38 378 GLU A CA 1
ATOM 3001 C C . GLU A 1 378 ? -15.780 13.298 16.365 1.00 90.38 378 GLU A C 1
ATOM 3003 O O . GLU A 1 378 ? -15.653 12.506 17.304 1.00 90.38 378 GLU A O 1
ATOM 3008 N N . TYR A 1 379 ? -14.810 13.505 15.477 1.00 92.44 379 TYR A N 1
ATOM 3009 C CA . TYR A 1 379 ? -13.505 12.859 15.520 1.00 92.44 379 TYR A CA 1
ATOM 3010 C C . TYR A 1 379 ? -12.411 13.784 14.981 1.00 92.44 379 TYR A C 1
ATOM 3012 O O . TYR A 1 379 ? -12.680 14.719 14.221 1.00 92.44 379 TYR A O 1
ATOM 3020 N N . GLY A 1 380 ? -11.172 13.534 15.390 1.00 89.19 380 GLY A N 1
ATOM 3021 C CA . GLY A 1 380 ? -10.011 14.358 15.086 1.00 89.19 380 GLY A CA 1
ATOM 3022 C C . GLY A 1 380 ? -8.781 13.532 14.738 1.00 89.19 380 GLY A C 1
ATOM 3023 O O . GLY A 1 380 ? -8.686 12.347 15.062 1.00 89.19 380 GLY A O 1
ATOM 3024 N N . PHE A 1 381 ? -7.846 14.196 14.069 1.00 91.75 381 PHE A N 1
ATOM 3025 C CA . PHE A 1 381 ? -6.539 13.676 13.700 1.00 91.75 381 PHE A CA 1
ATOM 3026 C C . PHE A 1 381 ? -5.500 14.771 13.948 1.00 91.75 381 PHE A C 1
ATOM 3028 O O . PHE A 1 381 ? -5.594 15.854 13.367 1.00 91.75 381 PHE A O 1
ATOM 3035 N N . ASP A 1 382 ? -4.521 14.488 14.803 1.00 91.62 382 ASP A N 1
ATOM 3036 C CA . ASP A 1 382 ? -3.480 15.430 15.202 1.00 91.62 382 ASP A CA 1
ATOM 3037 C C . ASP A 1 382 ? -2.087 14.804 15.047 1.00 91.62 382 ASP A C 1
ATOM 3039 O O . ASP A 1 382 ? -1.862 13.637 15.372 1.00 91.62 382 ASP A O 1
ATOM 3043 N N . ILE A 1 383 ? -1.124 15.612 14.598 1.00 90.94 383 ILE A N 1
ATOM 3044 C CA . ILE A 1 383 ? 0.295 15.243 14.534 1.00 90.94 383 ILE A CA 1
ATOM 3045 C C . ILE A 1 383 ? 0.984 15.789 15.786 1.00 90.94 383 ILE A C 1
ATOM 3047 O O . ILE A 1 383 ? 1.050 17.005 15.989 1.00 90.94 383 ILE A O 1
ATOM 3051 N N . ILE A 1 384 ? 1.520 14.901 16.620 1.00 86.88 384 ILE A N 1
ATOM 3052 C CA . ILE A 1 384 ? 2.244 15.246 17.843 1.00 86.88 384 ILE A CA 1
ATOM 3053 C C . ILE A 1 384 ? 3.738 15.060 17.580 1.00 86.88 384 ILE A C 1
ATOM 3055 O O . ILE A 1 384 ? 4.214 13.944 17.393 1.00 86.88 384 ILE A O 1
ATOM 3059 N N . ARG A 1 385 ? 4.489 16.163 17.580 1.00 81.50 385 ARG A N 1
ATOM 3060 C CA . ARG A 1 385 ? 5.951 16.149 17.441 1.00 81.50 385 ARG A CA 1
ATOM 3061 C C . ARG A 1 385 ? 6.586 16.275 18.819 1.00 81.50 385 ARG A C 1
ATOM 3063 O O . ARG A 1 385 ? 6.413 17.302 19.475 1.00 81.50 385 ARG A O 1
ATOM 3070 N N . GLN A 1 386 ? 7.301 15.244 19.256 1.00 70.06 386 GLN A N 1
ATOM 3071 C CA . GLN A 1 386 ? 8.096 15.277 20.481 1.00 70.06 386 GLN A CA 1
ATOM 3072 C C . GLN A 1 386 ? 9.565 15.450 20.107 1.00 70.06 386 GLN A C 1
ATOM 3074 O O . GLN A 1 386 ? 10.205 14.526 19.619 1.00 70.06 386 GLN A O 1
ATOM 3079 N N . THR A 1 387 ? 10.098 16.650 20.320 1.00 59.59 387 THR A N 1
ATOM 3080 C CA . THR A 1 387 ? 11.515 16.944 20.087 1.00 59.59 387 THR A CA 1
ATOM 3081 C C . THR A 1 387 ? 12.297 16.683 21.371 1.00 59.59 387 THR A C 1
ATOM 3083 O O . THR A 1 387 ? 12.089 17.366 22.373 1.00 59.59 387 THR A O 1
ATOM 3086 N N . SER A 1 388 ? 13.186 15.692 21.345 1.00 55.00 388 SER A N 1
ATOM 3087 C CA . SER A 1 388 ? 14.240 15.501 22.348 1.00 55.00 388 SER A CA 1
ATOM 3088 C C . SER A 1 388 ? 15.557 16.111 21.845 1.00 55.00 388 SER A C 1
ATOM 3090 O O . SER A 1 388 ? 15.672 16.440 20.666 1.00 55.00 388 SER A O 1
ATOM 3092 N N . GLU A 1 389 ? 16.566 16.261 22.712 1.00 49.25 389 GLU A N 1
ATOM 3093 C CA . GLU A 1 389 ? 17.863 16.892 22.379 1.00 49.25 389 GLU A CA 1
ATOM 3094 C C . GLU A 1 389 ? 18.630 16.221 21.215 1.00 49.25 389 GLU A C 1
ATOM 3096 O O . GLU A 1 389 ? 19.581 16.811 20.708 1.00 49.25 389 GLU A O 1
ATOM 3101 N N . SER A 1 390 ? 18.223 15.025 20.762 1.00 48.16 390 SER A N 1
ATOM 3102 C CA . SER A 1 390 ? 18.864 14.312 19.643 1.00 48.16 390 SER A CA 1
ATOM 3103 C C . SER A 1 390 ? 17.912 13.681 18.618 1.00 48.16 390 SER A C 1
ATOM 3105 O O . SER A 1 390 ? 18.379 13.316 17.542 1.00 48.16 390 SER A O 1
ATOM 3107 N N . ASP A 1 391 ? 16.605 13.586 18.896 1.00 53.78 391 ASP A N 1
ATOM 3108 C CA . ASP A 1 391 ? 15.642 12.937 17.997 1.00 53.78 391 ASP A CA 1
ATOM 3109 C C . ASP A 1 391 ? 14.238 13.560 18.098 1.00 53.78 391 ASP A C 1
ATOM 3111 O O . ASP A 1 391 ? 13.793 13.939 19.188 1.00 53.78 391 ASP A O 1
ATOM 3115 N N . THR A 1 392 ? 13.541 13.674 16.964 1.00 61.53 392 THR A N 1
ATOM 3116 C CA . THR A 1 392 ? 12.145 14.136 16.902 1.00 61.53 392 THR A CA 1
ATOM 3117 C C . THR A 1 392 ? 11.245 12.947 16.609 1.00 61.53 392 THR A C 1
ATOM 3119 O O . THR A 1 392 ? 11.093 12.558 15.457 1.00 61.53 392 THR A O 1
ATOM 3122 N N . ALA A 1 393 ? 10.604 12.407 17.642 1.00 73.19 393 ALA A N 1
ATOM 3123 C CA . ALA A 1 393 ? 9.615 11.354 17.468 1.00 73.19 393 ALA A CA 1
ATOM 3124 C C . ALA A 1 393 ? 8.284 11.965 17.006 1.00 73.19 393 ALA A C 1
ATOM 3126 O O . ALA A 1 393 ? 7.713 12.832 17.685 1.00 73.19 393 ALA A O 1
ATOM 3127 N N . THR A 1 394 ? 7.778 11.508 15.861 1.00 85.12 394 THR A N 1
ATOM 3128 C CA . THR A 1 394 ? 6.437 11.860 15.391 1.00 85.12 394 THR A CA 1
ATOM 3129 C C . THR A 1 394 ? 5.448 10.799 15.857 1.00 85.12 394 THR A C 1
ATOM 3131 O O . THR A 1 394 ? 5.609 9.615 15.578 1.00 85.12 394 THR A O 1
ATOM 3134 N N . LYS A 1 395 ? 4.393 11.223 16.555 1.00 87.56 395 LYS A N 1
ATOM 3135 C CA . LYS A 1 395 ? 3.244 10.379 16.897 1.00 87.56 395 LYS A CA 1
ATOM 3136 C C . LYS A 1 395 ? 1.997 10.936 16.238 1.00 87.56 395 LYS A C 1
ATOM 3138 O O . LYS A 1 395 ? 1.846 12.154 16.117 1.00 87.56 395 LYS A O 1
ATOM 3143 N N . LEU A 1 396 ? 1.086 10.054 15.852 1.00 93.31 396 LEU A N 1
ATOM 3144 C CA . LEU A 1 396 ? -0.222 10.458 15.350 1.00 93.31 396 LEU A CA 1
ATOM 3145 C C . LEU A 1 396 ? -1.283 10.142 16.396 1.00 93.31 396 LEU A C 1
ATOM 3147 O O . LEU A 1 396 ? -1.247 9.093 17.036 1.00 93.31 396 LEU A O 1
ATOM 3151 N N . MET A 1 397 ? -2.209 11.073 16.586 1.00 94.38 397 MET A N 1
ATOM 3152 C CA . MET A 1 397 ? -3.303 10.945 17.535 1.00 94.38 397 MET A CA 1
ATOM 3153 C C . MET A 1 397 ? -4.624 10.966 16.786 1.00 94.38 397 MET A C 1
ATOM 3155 O O . MET A 1 397 ? -4.962 11.959 16.142 1.00 94.38 397 MET A O 1
ATOM 3159 N N . PHE A 1 398 ? -5.386 9.887 16.918 1.00 95.88 398 PHE A N 1
ATOM 3160 C CA . PHE A 1 398 ? -6.771 9.826 16.468 1.00 95.88 398 PHE A CA 1
ATOM 3161 C C . PHE A 1 398 ? -7.674 9.986 17.675 1.00 95.88 398 PHE A C 1
ATOM 3163 O O . PHE A 1 398 ? -7.457 9.330 18.686 1.00 95.88 398 PHE A O 1
ATOM 3170 N N . SER A 1 399 ? -8.681 10.845 17.591 1.00 96.19 399 SER A N 1
ATOM 3171 C CA . SER A 1 399 ? -9.575 11.092 18.721 1.00 96.19 399 SER A CA 1
ATOM 3172 C C . SER A 1 399 ? -11.038 11.059 18.312 1.00 96.19 399 SER A C 1
ATOM 3174 O O . SER A 1 399 ? -11.372 11.373 17.174 1.00 96.19 399 SER A O 1
ATOM 3176 N N . SER A 1 400 ? -11.926 10.668 19.226 1.00 96.44 400 SER A N 1
ATOM 3177 C CA . SER A 1 400 ? -13.375 10.716 19.014 1.00 96.44 400 SER A CA 1
ATOM 3178 C C . SER A 1 400 ? -14.123 11.013 20.307 1.00 96.44 400 SER A C 1
ATOM 3180 O O . SER A 1 400 ? -13.722 10.587 21.392 1.00 96.44 400 SER A O 1
ATOM 3182 N N . LYS A 1 401 ? -15.224 11.761 20.187 1.00 96.00 401 LYS A N 1
ATOM 3183 C CA . LYS A 1 401 ? -16.152 12.017 21.292 1.00 96.00 401 LYS A CA 1
ATOM 3184 C C . LYS A 1 401 ? -16.849 10.726 21.705 1.00 96.00 401 LYS A C 1
ATOM 3186 O O . LYS A 1 401 ? -17.339 9.970 20.872 1.00 96.00 401 LYS A O 1
ATOM 3191 N N . ILE A 1 402 ? -16.925 10.508 23.011 1.00 96.38 402 ILE A N 1
ATOM 3192 C CA . ILE A 1 402 ? -17.677 9.409 23.610 1.00 96.38 402 ILE A CA 1
ATOM 3193 C C . ILE A 1 402 ? -19.013 9.973 24.071 1.00 96.38 402 ILE A C 1
ATOM 3195 O O . ILE A 1 402 ? -19.057 10.892 24.892 1.00 96.38 402 ILE A O 1
ATOM 3199 N N . HIS A 1 403 ? -20.103 9.408 23.563 1.00 95.38 403 HIS A N 1
ATOM 3200 C CA . HIS A 1 403 ? -21.454 9.822 23.925 1.00 95.38 403 HIS A CA 1
ATOM 3201 C C . HIS A 1 403 ? -22.082 8.848 24.912 1.00 95.38 403 HIS A C 1
ATOM 3203 O O . HIS A 1 403 ? -21.841 7.638 24.863 1.00 95.38 403 HIS A O 1
ATOM 3209 N N . ARG A 1 404 ? -22.944 9.367 25.790 1.00 93.31 404 ARG A N 1
ATOM 3210 C CA . ARG A 1 404 ? -23.719 8.532 26.714 1.00 93.31 404 ARG A CA 1
ATOM 3211 C C . ARG A 1 404 ? -24.505 7.464 25.942 1.00 93.31 404 ARG A C 1
ATOM 3213 O O . ARG A 1 404 ? -25.110 7.750 24.910 1.00 93.31 404 ARG A O 1
ATOM 3220 N N . ASP A 1 405 ? -24.491 6.233 26.445 1.00 90.94 405 ASP A N 1
ATOM 3221 C CA . ASP A 1 405 ? -25.093 5.040 25.822 1.00 90.94 405 ASP A CA 1
ATOM 3222 C C . ASP A 1 405 ? -24.572 4.709 24.407 1.00 90.94 405 ASP A C 1
ATOM 3224 O O . ASP A 1 405 ? -25.233 3.979 23.665 1.00 90.94 405 ASP A O 1
ATOM 3228 N N . GLY A 1 406 ? -23.428 5.271 23.997 1.00 87.12 406 GLY A N 1
ATOM 3229 C CA . GLY A 1 406 ? -22.854 5.074 22.661 1.00 87.12 406 GLY A CA 1
ATOM 3230 C C . GLY A 1 406 ? -23.664 5.720 21.529 1.00 87.12 406 GLY A C 1
ATOM 3231 O O . GLY A 1 406 ? -23.475 5.384 20.361 1.00 87.12 406 GLY A O 1
ATOM 3232 N N . LYS A 1 407 ? -24.595 6.633 21.845 1.00 89.06 407 LYS A N 1
ATOM 3233 C CA . LYS A 1 407 ? -25.475 7.279 20.858 1.00 89.06 407 LYS A CA 1
ATOM 3234 C C . LYS A 1 407 ? -25.069 8.727 20.623 1.00 89.06 407 LYS A C 1
ATOM 3236 O O . LYS A 1 407 ? -25.202 9.543 21.525 1.00 89.06 407 LYS A O 1
ATOM 3241 N N . LYS A 1 408 ? -24.720 9.075 19.380 1.00 84.88 408 LYS A N 1
ATOM 3242 C CA . LYS A 1 408 ? -24.337 10.448 18.980 1.00 84.88 408 LYS A CA 1
ATOM 3243 C C . LYS A 1 408 ? -25.365 11.533 19.337 1.00 84.88 408 LYS A C 1
ATOM 3245 O O . LYS A 1 408 ? -25.005 12.686 19.516 1.00 84.88 408 LYS A O 1
ATOM 3250 N N . SER A 1 409 ? -26.648 11.181 19.463 1.00 85.19 409 SER A N 1
ATOM 3251 C CA . SER A 1 409 ? -27.711 12.109 19.886 1.00 85.19 409 SER A CA 1
ATOM 3252 C C . SER A 1 409 ? -27.625 12.536 21.353 1.00 85.19 409 SER A C 1
ATOM 3254 O O . SER A 1 409 ? -28.304 13.478 21.755 1.00 85.19 409 SER A O 1
ATOM 3256 N N . ASN A 1 410 ? -26.872 11.800 22.166 1.00 90.19 410 ASN A N 1
ATOM 3257 C CA . ASN A 1 410 ? -26.767 12.033 23.594 1.00 90.19 410 ASN A CA 1
ATOM 3258 C C . ASN A 1 410 ? -25.595 12.968 23.911 1.00 90.19 410 ASN A C 1
ATOM 3260 O O . ASN A 1 410 ? -24.765 13.271 23.056 1.00 90.19 410 ASN A O 1
ATOM 3264 N N . GLU A 1 411 ? -25.521 13.421 25.161 1.00 93.19 411 GLU A N 1
ATOM 3265 C CA . GLU A 1 411 ? -24.416 14.261 25.618 1.00 93.19 411 GLU A CA 1
ATOM 3266 C C . GLU A 1 411 ? -23.057 13.552 25.515 1.00 93.19 411 GLU A C 1
ATOM 3268 O O . GLU A 1 411 ? -22.950 12.329 25.666 1.00 93.19 411 GLU A O 1
ATOM 3273 N N . VAL A 1 412 ? -22.015 14.352 25.294 1.00 95.31 412 VAL A N 1
ATOM 3274 C CA . VAL A 1 412 ? -20.623 13.902 25.300 1.00 95.31 412 VAL A CA 1
ATOM 3275 C C . VAL A 1 412 ? -20.165 13.745 26.749 1.00 95.31 412 VAL A C 1
ATOM 3277 O O . VAL A 1 412 ? -20.261 14.684 27.540 1.00 95.31 412 VAL A O 1
ATOM 3280 N N . ILE A 1 413 ? -19.663 12.562 27.095 1.00 95.69 413 ILE A N 1
ATOM 3281 C CA . ILE A 1 413 ? -19.235 12.200 28.456 1.00 95.69 413 ILE A CA 1
ATOM 3282 C C . ILE A 1 413 ? -17.717 12.024 28.587 1.00 95.69 413 ILE A C 1
ATOM 3284 O O . ILE A 1 413 ? -17.197 11.996 29.703 1.00 95.69 413 ILE A O 1
ATOM 3288 N N . GLY A 1 414 ? -16.999 11.944 27.469 1.00 96.06 414 GLY A N 1
ATOM 3289 C CA . GLY A 1 414 ? -15.548 11.805 27.444 1.00 96.06 414 GLY A CA 1
ATOM 3290 C C . GLY A 1 414 ? -14.986 11.837 26.030 1.00 96.06 414 GLY A C 1
ATOM 3291 O O . GLY A 1 414 ? -15.713 12.073 25.060 1.00 96.06 414 GLY A O 1
ATOM 3292 N N . ILE A 1 415 ? -13.684 11.595 25.917 1.00 96.81 415 ILE A N 1
ATOM 3293 C CA . ILE A 1 415 ? -12.971 11.509 24.643 1.00 96.81 415 ILE A CA 1
ATOM 3294 C C . ILE A 1 415 ? -12.101 10.247 24.653 1.00 96.81 415 ILE A C 1
ATOM 3296 O O . ILE A 1 415 ? -11.421 9.948 25.636 1.00 96.81 415 ILE A O 1
ATOM 3300 N N . LEU A 1 416 ? -12.148 9.507 23.549 1.00 97.06 416 LEU A N 1
ATOM 3301 C CA . LEU A 1 416 ? -11.246 8.402 23.247 1.00 97.06 416 LEU A CA 1
ATOM 3302 C C . LEU A 1 416 ? -10.096 8.938 22.395 1.00 97.06 416 LEU A C 1
ATOM 3304 O O . LEU A 1 416 ? -10.349 9.648 21.423 1.00 97.06 416 LEU A O 1
ATOM 3308 N N . GLY A 1 417 ? -8.862 8.583 22.736 1.00 96.06 417 GLY A N 1
ATOM 3309 C CA . GLY A 1 417 ? -7.664 8.835 21.942 1.00 96.06 417 GLY A CA 1
ATOM 3310 C C . GLY A 1 417 ? -6.949 7.530 21.599 1.00 96.06 417 GLY A C 1
ATOM 3311 O O . GLY A 1 417 ? -6.833 6.652 22.446 1.00 96.06 417 GLY A O 1
ATOM 3312 N N . ILE A 1 418 ? -6.449 7.403 20.377 1.00 95.56 418 ILE A N 1
ATOM 3313 C CA . ILE A 1 418 ? -5.571 6.317 19.937 1.00 95.56 418 ILE A CA 1
ATOM 3314 C C . ILE A 1 418 ? -4.221 6.932 19.580 1.00 95.56 418 ILE A C 1
ATOM 3316 O O . ILE A 1 418 ? -4.135 7.789 18.696 1.00 95.56 418 ILE A O 1
ATOM 3320 N N . VAL A 1 419 ? -3.171 6.467 20.255 1.00 93.62 419 VAL A N 1
ATOM 3321 C CA . VAL A 1 419 ? -1.781 6.834 19.981 1.00 93.62 419 VAL A CA 1
ATOM 3322 C C . VAL A 1 419 ? -1.227 5.863 18.948 1.00 93.62 419 VAL A C 1
ATOM 3324 O O . VAL A 1 419 ? -0.954 4.699 19.245 1.00 93.62 419 VAL A O 1
ATOM 3327 N N . PHE A 1 420 ? -1.059 6.344 17.723 1.00 92.94 420 PHE A N 1
ATOM 3328 C CA . PHE A 1 420 ? -0.544 5.566 16.606 1.00 92.94 420 PHE A CA 1
ATOM 3329 C C . PHE A 1 420 ? 0.977 5.713 16.486 1.00 92.94 420 PHE A C 1
ATOM 3331 O O . PHE A 1 420 ? 1.507 6.831 16.430 1.00 92.94 420 PHE A O 1
ATOM 3338 N N . ASP A 1 421 ? 1.664 4.572 16.434 1.00 89.94 421 ASP A N 1
ATOM 3339 C CA . ASP A 1 421 ? 3.112 4.465 16.262 1.00 89.94 421 ASP A CA 1
ATOM 3340 C C . ASP A 1 421 ? 3.479 4.656 14.785 1.00 89.94 421 ASP A C 1
ATOM 3342 O O . ASP A 1 421 ? 3.599 3.714 13.994 1.00 89.94 421 ASP A O 1
ATOM 3346 N N . TRP A 1 422 ? 3.609 5.927 14.412 1.00 91.94 422 TRP A N 1
ATOM 3347 C CA . TRP A 1 422 ? 3.889 6.344 13.045 1.00 91.94 422 TRP A CA 1
ATOM 3348 C C . TRP A 1 422 ? 5.226 5.820 12.523 1.00 91.94 422 TRP A C 1
ATOM 3350 O O . TRP A 1 422 ? 5.269 5.327 11.399 1.00 91.94 422 TRP A O 1
ATOM 3360 N N . GLU A 1 423 ? 6.292 5.876 13.324 1.00 88.38 423 GLU A N 1
ATOM 3361 C CA . GLU A 1 423 ? 7.632 5.472 12.879 1.00 88.38 423 GLU A CA 1
ATOM 3362 C C . GLU A 1 423 ? 7.698 3.969 12.584 1.00 88.38 423 GLU A C 1
ATOM 3364 O O . GLU A 1 423 ? 8.245 3.545 11.559 1.00 88.38 423 GLU A O 1
ATOM 3369 N N . ARG A 1 424 ? 7.086 3.140 13.440 1.00 87.75 424 ARG A N 1
ATOM 3370 C CA . ARG A 1 424 ? 7.004 1.695 13.195 1.00 87.75 424 ARG A CA 1
ATOM 3371 C C . ARG A 1 424 ? 6.172 1.377 11.955 1.00 87.75 424 ARG A C 1
ATOM 3373 O O . ARG A 1 424 ? 6.546 0.506 11.164 1.00 87.75 424 ARG A O 1
ATOM 3380 N N . PHE A 1 425 ? 5.051 2.073 11.784 1.00 91.00 425 PHE A N 1
ATOM 3381 C CA . PHE A 1 425 ? 4.170 1.881 10.639 1.00 91.00 425 PHE A CA 1
ATOM 3382 C C . PHE A 1 425 ? 4.852 2.268 9.323 1.00 91.00 425 PHE A C 1
ATOM 3384 O O . PHE A 1 425 ? 4.926 1.455 8.401 1.00 91.00 425 PHE A O 1
ATOM 3391 N N . ILE A 1 426 ? 5.403 3.481 9.233 1.00 91.81 426 ILE A N 1
ATOM 3392 C CA . ILE A 1 426 ? 5.966 3.976 7.975 1.00 91.81 426 ILE A CA 1
ATOM 3393 C C . ILE A 1 426 ? 7.195 3.178 7.543 1.00 91.81 426 ILE A C 1
ATOM 3395 O O . ILE A 1 426 ? 7.385 2.942 6.350 1.00 91.81 426 ILE A O 1
ATOM 3399 N N . LYS A 1 427 ? 7.976 2.671 8.506 1.00 89.94 427 LYS A N 1
ATOM 3400 C CA . LYS A 1 427 ? 9.066 1.737 8.225 1.00 89.94 427 LYS A CA 1
ATOM 3401 C C . LYS A 1 427 ? 8.568 0.493 7.486 1.00 89.94 427 LYS A C 1
ATOM 3403 O O . LYS A 1 427 ? 9.215 0.058 6.544 1.00 89.94 427 LYS A O 1
ATOM 3408 N N . THR A 1 428 ? 7.395 -0.030 7.845 1.00 89.56 428 THR A N 1
ATOM 3409 C CA . THR A 1 428 ? 6.799 -1.189 7.159 1.00 89.56 428 THR A CA 1
ATOM 3410 C C . THR A 1 428 ? 6.500 -0.879 5.689 1.00 89.56 428 THR A C 1
ATOM 3412 O O . THR A 1 428 ? 6.780 -1.707 4.828 1.00 89.56 428 THR A O 1
ATOM 3415 N N . ILE A 1 429 ? 6.003 0.324 5.376 1.00 90.94 429 ILE A N 1
ATOM 3416 C CA . ILE A 1 429 ? 5.778 0.762 3.985 1.00 90.94 429 ILE A CA 1
ATOM 3417 C C . ILE A 1 429 ? 7.106 0.913 3.234 1.00 90.94 429 ILE A C 1
ATOM 3419 O O . ILE A 1 429 ? 7.225 0.481 2.087 1.00 90.94 429 ILE A O 1
ATOM 3423 N N . PHE A 1 430 ? 8.113 1.520 3.864 1.00 92.06 430 PHE A N 1
ATOM 3424 C CA . PHE A 1 430 ? 9.429 1.687 3.251 1.00 92.06 430 PHE A CA 1
ATOM 3425 C C . PHE A 1 430 ? 10.106 0.343 2.967 1.00 92.06 430 PHE A C 1
ATOM 3427 O O . PHE A 1 430 ? 10.575 0.139 1.849 1.00 92.06 430 PHE A O 1
ATOM 3434 N N . ASP A 1 431 ? 10.075 -0.588 3.920 1.00 88.31 431 ASP A N 1
ATOM 3435 C CA . ASP A 1 431 ? 10.655 -1.929 3.782 1.00 88.31 431 ASP A CA 1
ATOM 3436 C C . ASP A 1 431 ? 9.922 -2.769 2.715 1.00 88.31 431 ASP A C 1
ATOM 3438 O O . ASP A 1 431 ? 10.532 -3.617 2.067 1.00 88.31 431 ASP A O 1
ATOM 3442 N N . GLN A 1 432 ? 8.623 -2.527 2.498 1.00 86.44 432 GLN A N 1
ATOM 3443 C CA . GLN A 1 432 ? 7.816 -3.201 1.470 1.00 86.44 432 GLN A CA 1
ATOM 3444 C C . GLN A 1 432 ? 7.823 -2.493 0.109 1.00 86.44 432 GLN A C 1
ATOM 3446 O O . GLN A 1 432 ? 7.258 -3.015 -0.856 1.00 86.44 432 GLN A O 1
ATOM 3451 N N . THR A 1 433 ? 8.443 -1.314 -0.003 1.00 90.00 433 THR A N 1
ATOM 3452 C CA . THR A 1 433 ? 8.574 -0.633 -1.294 1.00 90.00 433 THR A CA 1
ATOM 3453 C C . THR A 1 433 ? 9.469 -1.494 -2.197 1.00 90.00 433 THR A C 1
ATOM 3455 O O . THR A 1 433 ? 10.613 -1.750 -1.821 1.00 90.00 433 THR A O 1
ATOM 3458 N N . PRO A 1 434 ? 9.009 -1.938 -3.385 1.00 86.06 434 PRO A N 1
ATOM 3459 C CA . PRO A 1 434 ? 9.720 -2.913 -4.217 1.00 86.06 434 PRO A CA 1
ATOM 3460 C C . PRO A 1 434 ? 10.915 -2.284 -4.953 1.00 86.06 434 PRO A C 1
ATOM 3462 O O . PRO A 1 434 ? 10.903 -2.059 -6.169 1.00 86.06 434 PRO A O 1
ATOM 3465 N N . LEU A 1 435 ? 11.959 -1.981 -4.187 1.00 85.81 435 LEU A N 1
ATOM 3466 C CA . LEU A 1 435 ? 13.274 -1.573 -4.658 1.00 85.81 435 LEU A CA 1
ATOM 3467 C C . LEU A 1 435 ? 14.141 -2.808 -4.909 1.00 85.81 435 LEU A C 1
ATOM 3469 O O . LEU A 1 435 ? 13.999 -3.840 -4.255 1.00 85.81 435 LEU A O 1
ATOM 3473 N N . ARG A 1 436 ? 15.064 -2.703 -5.864 1.00 83.06 436 ARG A N 1
ATOM 3474 C CA . ARG A 1 436 ? 16.057 -3.760 -6.106 1.00 83.06 436 ARG A CA 1
ATOM 3475 C C . ARG A 1 436 ? 17.128 -3.745 -5.016 1.00 83.06 436 ARG A C 1
ATOM 3477 O O . ARG A 1 436 ? 17.378 -2.703 -4.416 1.00 83.06 436 ARG A O 1
ATOM 3484 N N . GLU A 1 437 ? 17.827 -4.861 -4.812 1.00 79.25 437 GLU A N 1
ATOM 3485 C CA . GLU A 1 437 ? 18.882 -4.959 -3.786 1.00 79.25 437 GLU A CA 1
ATOM 3486 C C . GLU A 1 437 ? 19.959 -3.869 -3.922 1.00 79.25 437 GLU A C 1
ATOM 3488 O O . GLU A 1 437 ? 20.395 -3.291 -2.928 1.00 79.25 437 GLU A O 1
ATOM 3493 N N . ASN A 1 438 ? 20.338 -3.522 -5.156 1.00 80.94 438 ASN A N 1
ATOM 3494 C CA . ASN A 1 438 ? 21.296 -2.451 -5.442 1.00 80.94 438 ASN A CA 1
ATOM 3495 C C . ASN A 1 438 ? 20.725 -1.028 -5.261 1.00 80.94 438 ASN A C 1
ATOM 3497 O O . ASN A 1 438 ? 21.492 -0.070 -5.180 1.00 80.94 438 ASN A O 1
ATOM 3501 N N . GLU A 1 439 ? 19.402 -0.877 -5.177 1.00 85.50 439 GLU A N 1
ATOM 3502 C CA . GLU A 1 439 ? 18.702 0.402 -5.001 1.00 85.50 439 GLU A CA 1
ATOM 3503 C C . GLU A 1 439 ? 18.426 0.726 -3.523 1.00 85.50 439 GLU A C 1
ATOM 3505 O O . GLU A 1 439 ? 18.318 1.903 -3.172 1.00 85.50 439 GLU A O 1
ATOM 3510 N N . LEU A 1 440 ? 18.328 -0.290 -2.654 1.00 82.12 440 LEU A N 1
ATOM 3511 C CA . LEU A 1 440 ? 17.917 -0.144 -1.247 1.00 82.12 440 LEU A CA 1
ATOM 3512 C C . LEU A 1 440 ? 18.788 0.843 -0.455 1.00 82.12 440 LEU A C 1
ATOM 3514 O O . LEU A 1 440 ? 18.275 1.624 0.340 1.00 82.12 440 LEU A O 1
ATOM 3518 N N . ASN A 1 441 ? 20.102 0.838 -0.696 1.00 81.00 441 ASN A N 1
ATOM 3519 C CA . ASN A 1 441 ? 21.057 1.656 0.062 1.00 81.00 441 ASN A CA 1
ATOM 3520 C C . ASN A 1 441 ? 21.273 3.062 -0.519 1.00 81.00 441 ASN A C 1
ATOM 3522 O O . ASN A 1 441 ? 21.905 3.904 0.122 1.00 81.00 441 ASN A O 1
ATOM 3526 N N . SER A 1 442 ? 20.796 3.317 -1.739 1.00 84.38 442 SER A N 1
ATOM 3527 C CA . SER A 1 442 ? 20.980 4.589 -2.448 1.00 84.38 442 SER A CA 1
ATOM 3528 C C . SER A 1 442 ? 19.690 5.403 -2.558 1.00 84.38 442 SER A C 1
ATOM 3530 O O . SER A 1 442 ? 19.757 6.620 -2.722 1.00 84.38 442 SER A O 1
ATOM 3532 N N . THR A 1 443 ? 18.526 4.758 -2.440 1.00 89.44 443 THR A N 1
ATOM 3533 C CA . THR A 1 443 ? 17.220 5.377 -2.690 1.00 89.44 443 THR A CA 1
ATOM 3534 C C . THR A 1 443 ? 16.579 5.898 -1.409 1.00 89.44 443 THR A C 1
ATOM 3536 O O . THR A 1 443 ? 16.183 5.116 -0.546 1.00 89.44 443 THR A O 1
ATOM 3539 N N . LYS A 1 444 ? 16.394 7.217 -1.296 1.00 90.50 444 LYS A N 1
ATOM 3540 C CA . LYS A 1 444 ? 15.654 7.801 -0.171 1.00 90.50 444 LYS A CA 1
ATOM 3541 C C . LYS A 1 444 ? 14.152 7.758 -0.401 1.00 90.50 444 LYS A C 1
ATOM 3543 O O . LYS A 1 444 ? 13.674 8.143 -1.465 1.00 90.50 444 LYS A O 1
ATOM 3548 N N . LEU A 1 445 ? 13.424 7.359 0.631 1.00 93.44 445 LEU A N 1
ATOM 3549 C CA . LEU A 1 445 ? 11.968 7.361 0.709 1.00 93.44 445 LEU A CA 1
ATOM 3550 C C . LEU A 1 445 ? 11.564 8.344 1.801 1.00 93.44 445 LEU A C 1
ATOM 3552 O O . LEU A 1 445 ? 12.084 8.274 2.914 1.00 93.44 445 LEU A O 1
ATOM 3556 N N . ILE A 1 446 ? 10.680 9.286 1.480 1.00 92.44 446 ILE A N 1
ATOM 3557 C CA . ILE A 1 446 ? 10.347 10.400 2.371 1.00 92.44 446 ILE A CA 1
ATOM 3558 C C . ILE A 1 446 ? 8.845 10.652 2.328 1.00 92.44 446 ILE A C 1
ATOM 3560 O O . ILE A 1 446 ? 8.247 10.675 1.248 1.00 92.44 446 ILE A O 1
ATOM 3564 N N . ILE A 1 447 ? 8.248 10.883 3.498 1.00 93.50 447 ILE A N 1
ATOM 3565 C CA . ILE A 1 447 ? 6.877 11.382 3.632 1.00 93.50 447 ILE A CA 1
ATOM 3566 C C . ILE A 1 447 ? 6.907 12.783 4.243 1.00 93.50 447 ILE A C 1
ATOM 3568 O O . ILE A 1 447 ? 7.563 13.019 5.262 1.00 93.50 447 ILE A O 1
ATOM 3572 N N . LEU A 1 448 ? 6.177 13.709 3.627 1.00 91.25 448 LEU A N 1
ATOM 3573 C CA . LEU A 1 448 ? 5.971 15.071 4.115 1.00 91.25 448 LEU A CA 1
ATOM 3574 C C . LEU A 1 448 ? 4.492 15.303 4.438 1.00 91.25 448 LEU A C 1
ATOM 3576 O O . LEU A 1 448 ? 3.619 14.783 3.740 1.00 91.25 448 LEU A O 1
ATOM 3580 N N . ASP A 1 449 ? 4.216 16.138 5.438 1.00 90.06 449 ASP A N 1
ATOM 3581 C CA . ASP A 1 449 ? 2.861 16.617 5.710 1.00 90.06 449 ASP A CA 1
ATOM 3582 C C . ASP A 1 449 ? 2.374 17.629 4.650 1.00 90.06 449 ASP A C 1
ATOM 3584 O O . ASP A 1 449 ? 3.083 17.977 3.699 1.00 90.06 449 ASP A O 1
ATOM 3588 N N . SER A 1 450 ? 1.144 18.124 4.809 1.00 88.00 450 SER A N 1
ATOM 3589 C CA . SER A 1 450 ? 0.539 19.118 3.910 1.00 88.00 450 SER A CA 1
ATOM 3590 C C . SER A 1 450 ? 1.272 20.467 3.893 1.00 88.00 450 SER A C 1
ATOM 3592 O O . SER A 1 450 ? 1.180 21.201 2.909 1.00 88.00 450 SER A O 1
ATOM 3594 N N . ASP A 1 451 ? 2.016 20.779 4.958 1.00 85.56 451 ASP A N 1
ATOM 3595 C CA . ASP A 1 451 ? 2.845 21.981 5.091 1.00 85.56 451 ASP A CA 1
ATOM 3596 C C . ASP A 1 451 ? 4.286 21.739 4.608 1.00 85.56 451 ASP A C 1
ATOM 3598 O O . ASP A 1 451 ? 5.160 22.590 4.794 1.00 85.56 451 ASP A O 1
ATOM 3602 N N . ARG A 1 452 ? 4.542 20.587 3.967 1.00 83.50 452 ARG A N 1
ATOM 3603 C CA . ARG A 1 452 ? 5.845 20.154 3.436 1.00 83.50 452 ARG A CA 1
ATOM 3604 C C . ARG A 1 452 ? 6.905 19.937 4.516 1.00 83.50 452 ARG A C 1
ATOM 3606 O O . ARG A 1 452 ? 8.100 19.953 4.223 1.00 83.50 452 ARG A O 1
ATOM 3613 N N . LYS A 1 453 ? 6.495 19.713 5.763 1.00 86.06 453 LYS A N 1
ATOM 3614 C CA . LYS A 1 453 ? 7.410 19.330 6.839 1.00 86.06 453 LYS A CA 1
ATOM 3615 C C . LYS A 1 453 ? 7.616 17.826 6.805 1.00 86.06 453 LYS A C 1
ATOM 3617 O O . LYS A 1 453 ? 6.660 17.062 6.681 1.00 86.06 453 LYS A O 1
ATOM 3622 N N . LYS A 1 454 ? 8.871 17.406 6.948 1.00 88.12 454 LYS A N 1
ATOM 3623 C CA . LYS A 1 454 ? 9.238 15.990 6.997 1.00 88.12 454 LYS A CA 1
ATOM 3624 C C . LYS A 1 454 ? 8.541 15.302 8.167 1.00 88.12 454 LYS A C 1
ATOM 3626 O O . LYS A 1 454 ? 8.611 15.793 9.294 1.00 88.12 454 LYS A O 1
ATOM 3631 N N . LEU A 1 455 ? 7.850 14.204 7.869 1.00 89.31 455 LEU A N 1
ATOM 3632 C CA . LEU A 1 455 ? 7.265 13.313 8.867 1.00 89.31 455 LEU A CA 1
ATOM 3633 C C . LEU A 1 455 ? 8.222 12.166 9.157 1.00 89.31 455 LEU A C 1
ATOM 3635 O O . LEU A 1 455 ? 8.612 12.011 10.304 1.00 89.31 455 LEU A O 1
ATOM 3639 N N . SER A 1 456 ? 8.663 11.457 8.115 1.00 90.19 456 SER A N 1
ATOM 3640 C CA . SER A 1 456 ? 9.669 10.396 8.230 1.00 90.19 456 SER A CA 1
ATOM 3641 C C . SER A 1 456 ? 10.493 10.257 6.956 1.00 90.19 456 SER A C 1
ATOM 3643 O O . SER A 1 456 ? 10.088 10.689 5.871 1.00 90.19 456 SER A O 1
ATOM 3645 N N . GLU A 1 457 ? 11.645 9.612 7.102 1.00 89.81 457 GLU A N 1
ATOM 3646 C CA . GLU A 1 457 ? 12.529 9.187 6.021 1.00 89.81 457 GLU A CA 1
ATOM 3647 C C . GLU A 1 457 ? 13.110 7.805 6.328 1.00 89.81 457 GLU A C 1
ATOM 3649 O O . GLU A 1 457 ? 13.236 7.429 7.495 1.00 89.81 457 GLU A O 1
ATOM 3654 N N . ASN A 1 458 ? 13.469 7.038 5.300 1.00 87.88 458 ASN A N 1
ATOM 3655 C CA . ASN A 1 458 ? 14.195 5.790 5.511 1.00 87.88 458 ASN A CA 1
ATOM 3656 C C . ASN A 1 458 ? 15.645 6.054 5.958 1.00 87.88 458 ASN A C 1
ATOM 3658 O O . ASN A 1 458 ? 16.270 7.058 5.607 1.00 87.88 458 ASN A O 1
ATOM 3662 N N . THR A 1 459 ? 16.201 5.130 6.742 1.00 70.94 459 THR A N 1
ATOM 3663 C CA . THR A 1 459 ? 17.548 5.267 7.305 1.00 70.94 459 THR A CA 1
ATOM 3664 C C . THR A 1 459 ? 18.613 5.061 6.225 1.00 70.94 459 THR A C 1
ATOM 3666 O O . THR A 1 459 ? 19.029 3.938 5.956 1.00 70.94 459 THR A O 1
ATOM 3669 N N . ILE A 1 460 ? 19.087 6.152 5.620 1.00 64.25 460 ILE A N 1
ATOM 3670 C CA . ILE A 1 460 ? 20.235 6.151 4.703 1.00 64.25 460 ILE A CA 1
ATOM 3671 C C . ILE A 1 460 ? 21.305 7.109 5.229 1.00 64.25 460 ILE A C 1
ATOM 3673 O O . ILE A 1 460 ? 21.028 8.273 5.501 1.00 64.25 460 ILE A O 1
ATOM 3677 N N . GLN A 1 461 ? 22.549 6.624 5.346 1.00 51.44 461 GLN A N 1
ATOM 3678 C CA . GLN A 1 461 ? 23.678 7.374 5.924 1.00 51.44 461 GLN A CA 1
ATOM 3679 C C . GLN A 1 461 ? 24.093 8.619 5.120 1.00 51.44 461 GLN A C 1
ATOM 3681 O O . GLN A 1 461 ? 24.702 9.531 5.678 1.00 51.44 461 GLN A O 1
ATOM 3686 N N . LYS A 1 462 ? 23.795 8.682 3.816 1.00 58.94 462 LYS A N 1
ATOM 3687 C CA . LYS A 1 462 ? 24.117 9.849 2.983 1.00 58.94 462 LYS A CA 1
ATOM 3688 C C . LYS A 1 462 ? 23.040 10.921 3.109 1.00 58.94 462 LYS A C 1
ATOM 3690 O O . LYS A 1 462 ? 21.891 10.698 2.738 1.00 58.94 462 LYS A O 1
ATOM 3695 N N . ASN A 1 463 ? 23.416 12.110 3.572 1.00 60.69 463 ASN A N 1
ATOM 3696 C CA . ASN A 1 463 ? 22.576 13.302 3.483 1.00 60.69 463 ASN A CA 1
ATOM 3697 C C . ASN A 1 463 ? 22.740 13.956 2.112 1.00 60.69 463 ASN A C 1
ATOM 3699 O O . ASN A 1 463 ? 23.852 14.271 1.710 1.00 60.69 463 ASN A O 1
ATOM 3703 N N . PHE A 1 464 ? 21.621 14.170 1.424 1.00 65.38 464 PHE A N 1
ATOM 3704 C CA . PHE A 1 464 ? 21.554 14.910 0.168 1.00 65.38 464 PHE A CA 1
ATOM 3705 C C . PHE A 1 464 ? 20.666 16.120 0.421 1.00 65.38 464 PHE A C 1
ATOM 3707 O O . PHE A 1 464 ? 19.572 15.945 0.955 1.00 65.38 464 PHE A O 1
ATOM 3714 N N . ALA A 1 465 ? 21.122 17.319 0.070 1.00 66.56 465 ALA A N 1
ATOM 3715 C CA . ALA A 1 465 ? 20.295 18.516 0.155 1.00 66.56 465 ALA A CA 1
ATOM 3716 C C . ALA A 1 465 ? 19.351 18.551 -1.057 1.00 66.56 465 ALA A C 1
ATOM 3718 O O . ALA A 1 465 ? 19.773 18.873 -2.169 1.00 66.56 465 ALA A O 1
ATOM 3719 N N . PHE A 1 466 ? 18.083 18.184 -0.864 1.00 70.00 466 PHE A N 1
ATOM 3720 C CA . PHE A 1 466 ? 17.064 18.160 -1.927 1.00 70.00 466 PHE A CA 1
ATOM 3721 C C . PHE A 1 466 ? 15.940 19.181 -1.697 1.00 70.00 466 PHE A C 1
ATOM 3723 O O . PHE A 1 466 ? 15.093 19.385 -2.569 1.00 70.00 466 PHE A O 1
ATOM 3730 N N . GLU A 1 467 ? 15.941 19.850 -0.544 1.00 74.06 467 GLU A N 1
ATOM 3731 C CA . GLU A 1 467 ? 14.885 20.744 -0.072 1.00 74.06 467 GLU A CA 1
ATOM 3732 C C . GLU A 1 467 ? 14.634 21.907 -1.038 1.00 74.06 467 GLU A C 1
ATOM 3734 O O . GLU A 1 467 ? 13.497 22.327 -1.220 1.00 74.06 467 GLU A O 1
ATOM 3739 N N . ASN A 1 468 ? 15.665 22.377 -1.743 1.00 72.06 468 ASN A N 1
ATOM 3740 C CA . ASN A 1 468 ? 15.528 23.455 -2.727 1.00 72.06 468 ASN A CA 1
ATOM 3741 C C . ASN A 1 468 ? 14.763 23.029 -3.996 1.00 72.06 468 ASN A C 1
ATOM 3743 O O . ASN A 1 468 ? 14.213 23.870 -4.702 1.00 72.06 468 ASN A O 1
ATOM 3747 N N . TYR A 1 469 ? 14.700 21.729 -4.298 1.00 72.31 469 TYR A N 1
ATOM 3748 C CA . TYR A 1 469 ? 14.014 21.205 -5.489 1.00 72.31 469 TYR A CA 1
ATOM 3749 C C . TYR A 1 469 ? 12.546 20.863 -5.237 1.00 72.31 469 TYR A C 1
ATOM 3751 O O . TYR A 1 469 ? 11.778 20.653 -6.187 1.00 72.31 469 TYR A O 1
ATOM 3759 N N . LEU A 1 470 ? 12.158 20.851 -3.961 1.00 70.88 470 LEU A N 1
ATOM 3760 C CA . LEU A 1 470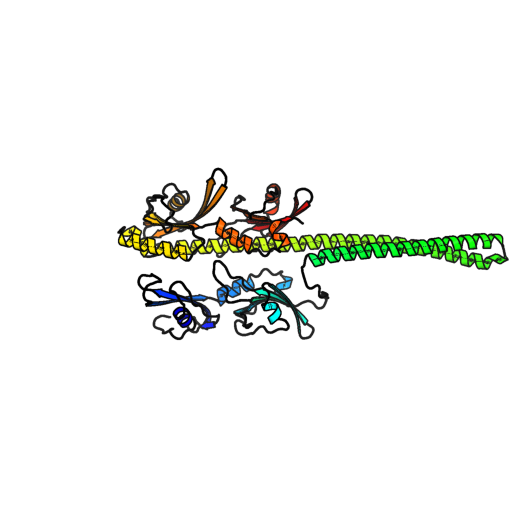 ? 10.812 20.575 -3.497 1.00 70.88 470 LEU A CA 1
ATOM 3761 C C . LEU A 1 470 ? 9.813 21.547 -4.119 1.00 70.88 470 LEU A C 1
ATOM 3763 O O . LEU A 1 470 ? 8.929 21.101 -4.842 1.00 70.88 470 LEU A O 1
ATOM 3767 N N . GLU A 1 471 ? 9.994 22.858 -3.955 1.00 66.81 471 GLU A N 1
ATOM 3768 C CA . GLU A 1 471 ? 9.006 23.871 -4.365 1.00 66.81 471 GLU A CA 1
ATOM 3769 C C . GLU A 1 471 ? 8.537 23.751 -5.819 1.00 66.81 471 GLU A C 1
ATOM 3771 O O . GLU A 1 471 ? 7.354 23.914 -6.096 1.00 66.81 471 GLU A O 1
ATOM 3776 N N . SER A 1 472 ? 9.439 23.401 -6.738 1.00 62.00 472 SER A N 1
ATOM 3777 C CA . SER A 1 472 ? 9.136 23.324 -8.170 1.00 62.00 472 SER A CA 1
ATOM 3778 C C . SER A 1 472 ? 8.398 22.046 -8.598 1.00 62.00 472 SER A C 1
ATOM 3780 O O . SER A 1 472 ? 7.929 21.963 -9.736 1.00 62.00 472 SER A O 1
ATOM 3782 N N . SER A 1 473 ? 8.372 21.014 -7.751 1.00 60.59 473 SER A N 1
ATOM 3783 C CA . SER A 1 473 ? 7.898 19.668 -8.108 1.00 60.59 473 SER A CA 1
ATOM 3784 C C . SER A 1 473 ? 6.455 19.398 -7.660 1.00 60.59 473 SER A C 1
ATOM 3786 O O . SER A 1 473 ? 5.817 18.508 -8.200 1.00 60.59 473 SER A O 1
ATOM 3788 N N . PHE A 1 474 ? 5.894 20.188 -6.737 1.00 66.12 474 PHE A N 1
ATOM 3789 C CA . PHE A 1 474 ? 4.575 19.917 -6.134 1.00 66.12 474 PHE A CA 1
ATOM 3790 C C . PHE A 1 474 ? 3.354 20.411 -6.918 1.00 66.12 474 PHE A C 1
ATOM 3792 O O . PHE A 1 474 ? 2.226 20.161 -6.489 1.00 66.12 474 PHE A O 1
ATOM 3799 N N . ASP A 1 475 ? 3.538 21.095 -8.048 1.00 64.50 475 ASP A N 1
ATOM 3800 C CA . ASP A 1 475 ? 2.413 21.647 -8.816 1.00 64.50 475 ASP A CA 1
ATOM 3801 C C . ASP A 1 475 ? 1.541 20.557 -9.465 1.00 64.50 475 ASP A C 1
ATOM 3803 O O . ASP A 1 475 ? 0.390 20.802 -9.834 1.00 64.50 475 ASP A O 1
ATOM 3807 N N . LYS A 1 476 ? 2.066 19.331 -9.597 1.00 73.06 476 LYS A N 1
ATOM 3808 C CA . LYS A 1 476 ? 1.365 18.181 -10.181 1.00 73.06 476 LYS A CA 1
ATOM 3809 C C . LYS A 1 476 ? 1.102 17.106 -9.126 1.00 73.06 476 LYS A C 1
ATOM 3811 O O . LYS A 1 476 ? 1.869 16.922 -8.191 1.00 73.06 476 LYS A O 1
ATOM 3816 N N . LYS A 1 477 ? 0.009 16.348 -9.298 1.00 79.25 477 LYS A N 1
ATOM 3817 C CA . LYS A 1 477 ? -0.330 15.215 -8.410 1.00 79.25 477 LYS A CA 1
ATOM 3818 C C . LYS A 1 477 ? 0.708 14.090 -8.455 1.00 79.25 477 LYS A C 1
ATOM 3820 O O . LYS A 1 477 ? 0.897 13.418 -7.449 1.00 79.25 477 LYS A O 1
ATOM 3825 N N . LYS A 1 478 ? 1.321 13.877 -9.621 1.00 88.00 478 LYS A N 1
ATOM 3826 C CA . LYS A 1 478 ? 2.339 12.862 -9.901 1.00 88.00 478 LYS A CA 1
ATOM 3827 C C . LYS A 1 478 ? 3.333 13.439 -10.898 1.00 88.00 478 LYS A C 1
ATOM 3829 O O . LYS A 1 478 ? 2.915 13.903 -11.962 1.00 88.00 478 LYS A O 1
ATOM 3834 N N . CYS A 1 479 ? 4.619 13.414 -10.576 1.00 89.69 479 CYS A N 1
ATOM 3835 C CA . CYS A 1 479 ? 5.677 13.763 -11.522 1.00 89.69 479 CYS A CA 1
ATOM 3836 C C . CYS A 1 479 ? 7.044 13.271 -11.044 1.00 89.69 479 CYS A C 1
ATOM 3838 O O . CYS A 1 479 ? 7.196 12.804 -9.915 1.00 89.69 479 CYS A O 1
ATOM 3840 N N . PHE A 1 480 ? 8.048 13.425 -11.900 1.00 92.06 480 PHE A N 1
ATOM 3841 C CA . PHE A 1 480 ? 9.447 13.327 -11.518 1.00 92.06 480 PHE A CA 1
ATOM 3842 C C . PHE A 1 480 ? 10.254 14.454 -12.164 1.00 92.06 480 PHE A C 1
ATOM 3844 O O . PHE A 1 480 ? 9.819 15.064 -13.147 1.00 92.06 480 PHE A O 1
ATOM 3851 N N . LYS A 1 481 ? 11.434 14.722 -11.608 1.00 90.75 481 LYS A N 1
ATOM 3852 C CA . LYS A 1 481 ? 12.455 15.597 -12.184 1.00 90.75 481 LYS A CA 1
ATOM 3853 C C . LYS A 1 481 ? 13.829 14.976 -12.012 1.00 90.75 481 LYS A C 1
ATOM 3855 O O . LYS A 1 481 ? 14.070 14.252 -11.052 1.00 90.75 481 LYS A O 1
ATOM 3860 N N . ILE A 1 482 ? 14.726 15.307 -12.930 1.00 90.62 482 ILE A N 1
ATOM 3861 C CA . ILE A 1 482 ? 16.151 15.033 -12.778 1.00 90.62 482 ILE A CA 1
ATOM 3862 C C . ILE A 1 482 ? 16.760 16.251 -12.091 1.00 90.62 482 ILE A C 1
ATOM 3864 O O . ILE A 1 482 ? 16.553 17.379 -12.544 1.00 90.62 482 ILE A O 1
ATOM 3868 N N . ILE A 1 483 ? 17.456 16.024 -10.984 1.00 89.12 483 ILE A N 1
ATOM 3869 C CA . ILE A 1 483 ? 18.108 17.069 -10.200 1.00 89.12 483 ILE A CA 1
ATOM 3870 C C . ILE A 1 483 ? 19.595 16.749 -10.038 1.00 89.12 483 ILE A C 1
ATOM 3872 O O . ILE A 1 483 ? 19.952 15.576 -9.923 1.00 89.12 483 ILE A O 1
ATOM 3876 N N . PRO A 1 484 ? 20.473 17.762 -10.027 1.00 86.25 484 PRO A N 1
ATOM 3877 C CA . PRO A 1 484 ? 21.877 17.546 -9.722 1.00 86.25 484 PRO A CA 1
ATOM 3878 C C . PRO A 1 484 ? 22.053 17.310 -8.215 1.00 86.25 484 PRO A C 1
ATOM 3880 O O . PRO A 1 484 ? 21.489 18.041 -7.393 1.00 86.25 484 PRO A O 1
ATOM 3883 N N . ILE A 1 485 ? 22.841 16.294 -7.865 1.00 79.75 485 ILE A N 1
ATOM 3884 C CA . ILE A 1 485 ? 23.234 15.951 -6.494 1.00 79.75 485 ILE A CA 1
ATOM 3885 C C . ILE A 1 485 ? 24.731 15.650 -6.476 1.00 79.75 485 ILE A C 1
ATOM 3887 O O . ILE A 1 485 ? 25.182 14.678 -7.086 1.00 79.75 485 ILE A O 1
ATOM 3891 N N . ASP A 1 486 ? 25.484 16.461 -5.734 1.00 74.44 486 ASP A N 1
ATOM 3892 C CA . ASP A 1 486 ? 26.947 16.413 -5.672 1.00 74.44 486 ASP A CA 1
ATOM 3893 C C . ASP A 1 486 ? 27.566 16.436 -7.090 1.00 74.44 486 ASP A C 1
ATOM 3895 O O . ASP A 1 486 ? 27.308 17.372 -7.847 1.00 74.44 486 ASP A O 1
ATOM 3899 N N . ASP A 1 487 ? 28.328 15.403 -7.467 1.00 74.38 487 ASP A N 1
ATOM 3900 C CA . ASP A 1 487 ? 28.941 15.229 -8.796 1.00 74.38 487 ASP A CA 1
ATOM 3901 C C . ASP A 1 487 ? 28.081 14.375 -9.758 1.00 74.38 487 ASP A C 1
ATOM 3903 O O . ASP A 1 487 ? 28.568 13.884 -10.778 1.00 74.38 487 ASP A O 1
ATOM 3907 N N . SER A 1 488 ? 26.807 14.143 -9.425 1.00 82.00 488 SER A N 1
ATOM 3908 C CA . SER A 1 488 ? 25.916 13.213 -10.135 1.00 82.00 488 SER A CA 1
ATOM 3909 C C . SER A 1 488 ? 24.513 13.785 -10.370 1.00 82.00 488 SER A C 1
ATOM 3911 O O . SER A 1 488 ? 24.176 14.886 -9.934 1.00 82.00 488 SER A O 1
ATOM 3913 N N . GLU A 1 489 ? 23.676 13.030 -11.078 1.00 88.69 489 GLU A N 1
ATOM 3914 C CA . GLU A 1 489 ? 22.249 13.316 -11.219 1.00 88.69 489 GLU A CA 1
ATOM 3915 C C . GLU A 1 489 ? 21.428 12.338 -10.373 1.00 88.69 489 GLU A C 1
ATOM 3917 O O . GLU A 1 489 ? 21.834 11.206 -10.120 1.00 88.69 489 GLU A O 1
ATOM 3922 N N . ALA A 1 490 ? 20.235 12.757 -9.967 1.00 89.56 490 ALA A N 1
ATOM 3923 C CA . ALA A 1 490 ? 19.262 11.901 -9.311 1.00 89.56 490 ALA A CA 1
ATOM 3924 C C . ALA A 1 490 ? 17.860 12.170 -9.845 1.00 89.56 490 ALA A C 1
ATOM 3926 O O . ALA A 1 490 ? 17.529 13.282 -10.262 1.00 89.56 490 ALA A O 1
ATOM 3927 N N . ILE A 1 491 ? 17.009 11.154 -9.787 1.00 91.31 491 ILE A N 1
ATOM 3928 C CA . ILE A 1 491 ? 15.582 11.299 -10.033 1.00 91.31 491 ILE A CA 1
ATOM 3929 C C . ILE A 1 491 ? 14.892 11.611 -8.708 1.00 91.31 491 ILE A C 1
ATOM 3931 O O . ILE A 1 491 ? 14.901 10.794 -7.787 1.00 91.31 491 ILE A O 1
ATOM 3935 N N . LEU A 1 492 ? 14.245 12.773 -8.646 1.00 92.62 492 LEU A N 1
ATOM 3936 C CA . LEU A 1 492 ? 13.275 13.129 -7.619 1.00 92.62 492 LEU A CA 1
ATOM 3937 C C . LEU A 1 492 ? 11.882 12.827 -8.162 1.00 92.62 492 LEU A C 1
ATOM 3939 O O . LEU A 1 492 ? 11.361 13.558 -9.005 1.00 92.62 492 LEU A O 1
ATOM 3943 N N . ALA A 1 493 ? 11.283 11.745 -7.684 1.00 93.19 493 ALA A N 1
ATOM 3944 C CA . ALA A 1 493 ? 9.906 11.380 -7.961 1.00 93.19 493 ALA A CA 1
ATOM 3945 C C . ALA A 1 493 ? 8.992 11.840 -6.826 1.00 93.19 493 ALA A C 1
ATOM 3947 O O . ALA A 1 493 ? 9.339 11.742 -5.651 1.00 93.19 493 ALA A O 1
ATOM 3948 N N . HIS A 1 494 ? 7.814 12.335 -7.185 1.00 92.62 494 HIS A N 1
ATOM 3949 C CA . HIS A 1 494 ? 6.864 12.936 -6.262 1.00 92.62 494 HIS A CA 1
ATOM 3950 C C . HIS A 1 494 ? 5.440 12.459 -6.541 1.00 92.62 494 HIS A C 1
ATOM 3952 O O . HIS A 1 494 ? 5.020 12.347 -7.698 1.00 92.62 494 HIS A O 1
ATOM 3958 N N . SER A 1 495 ? 4.692 12.221 -5.462 1.00 92.19 495 SER A N 1
ATOM 3959 C CA . SER A 1 495 ? 3.244 12.030 -5.496 1.00 92.19 495 SER A CA 1
ATOM 3960 C C . SER A 1 495 ? 2.548 12.721 -4.327 1.00 92.19 495 SER A C 1
ATOM 3962 O O . SER A 1 495 ? 3.002 12.675 -3.183 1.00 92.19 495 SER A O 1
ATOM 3964 N N . LYS A 1 496 ? 1.407 13.352 -4.608 1.00 91.06 496 LYS A N 1
ATOM 3965 C CA . LYS A 1 496 ? 0.492 13.890 -3.595 1.00 91.06 496 LYS A CA 1
ATOM 3966 C C . LYS A 1 496 ? -0.625 12.886 -3.309 1.00 91.06 496 LYS A C 1
ATOM 3968 O O . LYS A 1 496 ? -1.177 12.310 -4.247 1.00 91.06 496 LYS A O 1
ATOM 3973 N N . SER A 1 497 ? -0.979 12.756 -2.031 1.00 89.31 497 SER A N 1
ATOM 3974 C CA . SER A 1 497 ? -2.179 12.069 -1.548 1.00 89.31 497 SER A CA 1
ATOM 3975 C C . SER A 1 497 ? -3.401 12.443 -2.400 1.00 89.31 497 SER A C 1
ATOM 3977 O O . SER A 1 497 ? -3.702 13.626 -2.610 1.00 89.31 497 SER A O 1
ATOM 3979 N N . ALA A 1 498 ? -4.075 11.425 -2.936 1.00 82.75 498 ALA A N 1
ATOM 3980 C CA . ALA A 1 498 ? -5.359 11.581 -3.616 1.00 82.75 498 ALA A CA 1
ATOM 3981 C C . ALA A 1 498 ? -6.542 11.467 -2.639 1.00 82.75 498 ALA A C 1
ATOM 3983 O O . ALA A 1 498 ? -7.658 11.842 -3.005 1.00 82.75 498 ALA A O 1
ATOM 3984 N N . GLY A 1 499 ? -6.276 10.994 -1.417 1.00 83.94 499 GLY A N 1
ATOM 3985 C CA . GLY A 1 499 ? -7.271 10.607 -0.434 1.00 83.94 499 GLY A CA 1
ATOM 3986 C C . GLY A 1 499 ? -7.870 9.226 -0.697 1.00 83.94 499 GLY A C 1
ATOM 3987 O O . GLY A 1 499 ? -7.803 8.688 -1.801 1.00 83.94 499 GLY A O 1
ATOM 3988 N N . TYR A 1 500 ? -8.502 8.679 0.334 1.00 82.25 500 TYR A N 1
ATOM 3989 C CA . TYR A 1 500 ? -9.184 7.395 0.342 1.00 82.25 500 TYR A CA 1
ATOM 3990 C C . TYR A 1 500 ? -10.540 7.533 1.049 1.00 82.25 500 TYR A C 1
ATOM 3992 O O . TYR A 1 500 ? -10.615 8.062 2.153 1.00 82.25 500 TYR A O 1
ATOM 4000 N N . GLU A 1 501 ? -11.628 7.111 0.396 1.00 79.56 501 GLU A N 1
ATOM 4001 C CA . GLU A 1 501 ? -13.003 7.156 0.941 1.00 79.56 501 GLU A CA 1
ATOM 4002 C C . GLU A 1 501 ? -13.421 8.516 1.541 1.00 79.56 501 GLU A C 1
ATOM 4004 O O . GLU A 1 501 ? -14.116 8.597 2.553 1.00 79.56 501 GLU A O 1
ATOM 4009 N N . GLY A 1 502 ? -12.992 9.614 0.907 1.00 75.81 502 GLY A N 1
ATOM 4010 C CA . GLY A 1 502 ? -13.289 10.983 1.350 1.00 75.81 502 GLY A CA 1
ATOM 4011 C C . GLY A 1 502 ? -12.372 11.513 2.459 1.00 75.81 502 GLY A C 1
ATOM 4012 O O . GLY A 1 502 ? -12.447 12.697 2.785 1.00 75.81 502 GLY A O 1
ATOM 4013 N N . PHE A 1 503 ? -11.472 10.687 2.995 1.00 82.44 503 PHE A N 1
ATOM 4014 C CA . PHE A 1 503 ? -10.388 11.109 3.876 1.00 82.44 503 PHE A CA 1
ATOM 4015 C C . PHE A 1 503 ? -9.143 11.435 3.055 1.00 82.44 503 PHE A C 1
ATOM 4017 O O . PHE A 1 503 ? -8.692 10.629 2.253 1.00 82.44 503 PHE A O 1
ATOM 4024 N N . SER A 1 504 ? -8.572 12.619 3.239 1.00 82.50 504 SER A N 1
ATOM 4025 C CA . SER A 1 504 ? -7.349 13.022 2.547 1.00 82.50 504 SER A CA 1
ATOM 4026 C C . SER A 1 504 ? -6.454 13.766 3.513 1.00 82.50 504 SER A C 1
ATOM 4028 O O . SER A 1 504 ? -6.834 14.815 4.032 1.00 82.50 504 SER A O 1
ATOM 4030 N N . THR A 1 505 ? -5.236 13.268 3.687 1.00 84.75 505 THR A N 1
ATOM 4031 C CA . THR A 1 505 ? -4.201 13.958 4.461 1.00 84.75 505 THR A CA 1
ATOM 4032 C C . THR A 1 505 ? -3.632 15.158 3.702 1.00 84.75 505 THR A C 1
ATOM 4034 O O . THR A 1 505 ? -3.161 16.122 4.303 1.00 84.75 505 THR A O 1
ATOM 4037 N N . GLY A 1 506 ? -3.664 15.111 2.363 1.00 87.88 506 GLY A N 1
ATOM 4038 C CA . GLY A 1 506 ? -2.983 16.092 1.517 1.00 87.88 506 GLY A CA 1
ATOM 4039 C C . GLY A 1 506 ? -1.457 16.006 1.607 1.00 87.88 506 GLY A C 1
ATOM 4040 O O . GLY A 1 506 ? -0.780 16.904 1.109 1.00 87.88 506 GLY A O 1
ATOM 4041 N N . TRP A 1 507 ? -0.942 14.944 2.229 1.00 92.94 507 TRP A N 1
ATOM 4042 C CA . TRP A 1 507 ? 0.476 14.670 2.404 1.00 92.94 507 TRP A CA 1
ATOM 4043 C C . TRP A 1 507 ? 1.142 14.284 1.088 1.00 92.94 507 TRP A C 1
ATOM 4045 O O . TRP A 1 507 ? 0.503 14.092 0.044 1.00 92.94 507 TRP A O 1
ATOM 4055 N N . HIS A 1 508 ? 2.462 14.178 1.141 1.00 92.56 508 HIS A N 1
ATOM 4056 C CA . HIS A 1 508 ? 3.281 13.919 -0.022 1.00 92.56 508 HIS A CA 1
ATOM 4057 C C . HIS A 1 508 ? 4.259 12.780 0.227 1.00 92.56 508 HIS A C 1
ATOM 4059 O O . HIS A 1 508 ? 4.887 12.716 1.281 1.00 92.56 508 HIS A O 1
ATOM 4065 N N . SER A 1 509 ? 4.437 11.933 -0.781 1.00 94.50 509 SER A N 1
ATOM 4066 C CA . SER A 1 509 ? 5.550 10.994 -0.853 1.00 94.50 509 SER A CA 1
ATOM 4067 C C . SER A 1 509 ? 6.580 11.498 -1.855 1.00 94.50 509 SER A C 1
ATOM 4069 O O . SER A 1 509 ? 6.235 12.072 -2.894 1.00 94.50 509 SER A O 1
ATOM 4071 N N . ILE A 1 510 ? 7.849 11.284 -1.525 1.00 93.38 510 ILE A N 1
ATOM 4072 C CA . ILE A 1 510 ? 8.988 11.553 -2.392 1.00 93.38 510 ILE A CA 1
ATOM 4073 C C . ILE A 1 510 ? 9.890 10.330 -2.393 1.00 93.38 510 ILE A C 1
ATOM 4075 O O . ILE A 1 510 ? 10.172 9.747 -1.343 1.00 93.38 510 ILE A O 1
ATOM 4079 N N . ILE A 1 511 ? 10.356 9.973 -3.583 1.00 93.62 511 ILE A N 1
ATOM 4080 C CA . ILE A 1 511 ? 11.425 9.004 -3.773 1.00 93.62 511 ILE A CA 1
ATOM 4081 C C . ILE A 1 511 ? 12.575 9.698 -4.486 1.00 93.62 511 ILE A C 1
ATOM 4083 O O . ILE A 1 511 ? 12.382 10.302 -5.540 1.00 93.62 511 ILE A O 1
ATOM 4087 N N . LEU A 1 512 ? 13.766 9.612 -3.905 1.00 91.00 512 LEU A N 1
ATOM 4088 C CA . LEU A 1 512 ? 14.984 10.176 -4.460 1.00 91.00 512 LEU A CA 1
ATOM 4089 C C . LEU A 1 512 ? 15.971 9.056 -4.766 1.00 91.00 512 LEU A C 1
ATOM 4091 O O . LEU A 1 512 ? 16.449 8.395 -3.847 1.00 91.00 512 LEU A O 1
ATOM 4095 N N . GLN A 1 513 ? 16.285 8.859 -6.041 1.00 89.81 513 GLN A N 1
ATOM 4096 C CA . GLN A 1 513 ? 17.179 7.796 -6.496 1.00 89.81 513 GLN A CA 1
ATOM 4097 C C . GLN A 1 513 ? 18.329 8.389 -7.322 1.00 89.81 513 GLN A C 1
ATOM 4099 O O . GLN A 1 513 ? 18.059 8.978 -8.371 1.00 89.81 513 GLN A O 1
ATOM 4104 N N . PRO A 1 514 ? 19.592 8.250 -6.882 1.00 87.06 514 PRO A N 1
ATOM 4105 C CA . PRO A 1 514 ? 20.765 8.567 -7.698 1.00 87.06 514 PRO A CA 1
ATOM 4106 C C . PRO A 1 514 ? 20.767 7.761 -9.006 1.00 87.06 514 PRO A C 1
ATOM 4108 O O . PRO A 1 514 ? 20.329 6.606 -9.004 1.00 87.06 514 PRO A O 1
ATOM 4111 N N . LEU A 1 515 ? 21.210 8.379 -10.106 1.00 81.75 515 LEU A N 1
ATOM 4112 C CA . LEU A 1 515 ? 21.223 7.774 -11.445 1.00 81.75 515 LEU A CA 1
ATOM 4113 C C . LEU A 1 515 ? 22.451 6.920 -11.742 1.00 81.75 515 LEU A C 1
ATOM 4115 O O . LEU A 1 515 ? 23.560 7.307 -11.312 1.00 81.75 515 LEU A O 1
#

Secondary structure (DSSP, 8-state):
-TT---TTSHHHHHHHT-SSSS-EEEPPSEEEGGGTTEEEEEEEEEEEGGG-TTS-EEEEEEEEEEHHHHHHHHHHTS---GGGGGGEEEEEE-TT-BEEEETT--TTT-B---TTHHHHTTSSEEEEEEEETTEEEEEEEEE---BTTBPP---EEEEEEEPPTT-------S-TTHHHHHHHHHHHHHHHHHHHHHHHHHHHHHHHHHHHHHHHHHHHHSGGGGHHHHHHHHHHHHHHHHHHHHHHHHHHHHHHHHHHHHHHHHHHHHHHHHHHHHHHHHHHHHHHHHHHHHHHHHHHHHTT-HHHHHHHHH--HHHHHHHHHHHHHHHHH-TTEEEEEEEETTSBEEEES-TT----B-TT-HHHHHHHH-SS--EEEEEEEEE-SS-EEEEEEEEEEEEGGG-TTSPEEEEEEEEE-HHHHHHHHHHHS---TTTTTT-EEEEE-TT--EEEE---S-----HHHHTTTTTSSEEEEEEEETTEEEEEEEEE---BTTB----EEEEEEE-

Radius of gyration: 34.56 Å; chains: 1; bounding box: 88×50×117 Å

Sequence (515 aa):
LTGRNFSDKPWFTSAMNTKNGEDYGSDTVHKSPAINDDFTMVFSCKLHESGDPEKRVIGVLGAVFKWKEFAQRIMNDTPLLPDEIDKTRVLICDDDGNVIADTKERILEQNMQFSGRDELFKKEQGFAIIEKNFHKKLVCHALSPGFEGYRSKKWHSLIIQDMDDDSQIHDFSNSNNESLESVVELISNLSD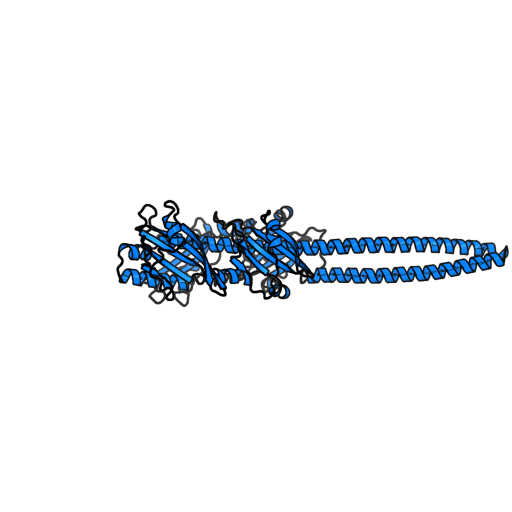ETKKAISEIEKINDDTHILSLNAAIESAKVGDAGRGFSVISKFMADLSKTTSDITSNMDSNTQKKLSELYSFITSNSKEIRGARLTNLSFTNIDLVDRALYERTADVQWWSTECSIVKALTEKTDENIDFLNLRLDTILKFYTVYQDIVVCDMTGNIISNGSSENTEKTVKDSTWFKNMLKNSEQEYGFDIIRQTSESDTATKLMFSSKIHRDGKKSNEVIGILGIVFDWERFIKTIFDQTPLRENELNSTKLIILDSDRKKLSENTIQKNFAFENYLESSFDKKKCFKIIPIDDSEAILAHSKSAGYEGFSTGWHSIILQPL